Protein AF-A0A952NVD4-F1 (afdb_monomer)

Mean predicted aligned error: 14.61 Å

Nearest PDB structures (foldseek):
  1c7d-assembly1_A  TM=4.006E-01  e=8.463E+00  Homo sapiens

Solvent-accessible surface area (backbone atoms only — not comparable to full-atom values): 22851 Å² total; per-residue (Å²): 139,82,82,85,79,56,71,68,62,57,52,56,53,53,54,58,58,58,72,70,71,67,75,75,59,70,64,66,73,48,59,21,70,75,46,48,70,69,59,51,53,50,53,51,52,35,52,57,41,46,64,72,46,53,50,33,56,93,84,49,53,52,26,60,66,72,72,42,99,50,60,46,31,67,53,51,33,49,57,44,41,60,16,44,33,34,38,35,30,68,80,58,71,68,91,56,55,55,67,47,71,49,68,82,60,89,73,65,41,47,90,66,64,64,79,79,73,76,73,75,78,76,73,78,78,73,91,70,82,83,83,81,80,83,90,82,78,94,72,78,94,73,84,67,88,83,81,80,80,96,74,83,91,76,95,64,100,58,89,70,76,76,86,60,91,70,50,38,68,44,43,50,19,22,51,46,22,51,55,16,60,79,68,50,26,41,31,27,42,60,36,54,90,68,46,78,45,72,31,80,38,18,43,59,9,31,31,34,42,22,68,50,58,71,46,57,96,38,92,89,46,54,84,85,47,50,81,35,70,57,41,35,47,52,46,47,19,50,51,47,17,40,31,40,26,23,61,25,44,89,81,47,94,74,33,39,56,28,45,74,58,34,64,26,54,88,94,46,99,57,42,77,34,65,68,16,26,65,58,93,66,26,30,46,44,46,13,27,40,48,38,48,12,42,58,67,26,53,54,92,87,49,48,77,66,45,48,52,52,49,51,51,52,28,48,55,32,49,70,30,46,51,68,70,72,93,57,74,85,78,80,59,67,66,64,56,40,57,57,49,45,75,80,43,89,80,53,80,90,66,54,80,78,77,83,86,65,86,68,84,81,80,85,75,88,78,76,72,78,79,78,79,71,83,76,82,73,133

Structure (mmCIF, N/CA/C/O backbone):
data_AF-A0A952NVD4-F1
#
_entry.id   AF-A0A952NVD4-F1
#
loop_
_atom_site.group_PDB
_atom_site.id
_atom_site.type_symbol
_atom_site.label_atom_id
_atom_site.label_alt_id
_atom_site.label_comp_id
_atom_site.label_asym_id
_atom_site.label_entity_id
_atom_site.label_seq_id
_atom_site.pdbx_PDB_ins_code
_atom_site.Cartn_x
_atom_site.Cartn_y
_atom_site.Cartn_z
_atom_site.occupancy
_atom_site.B_iso_or_equiv
_atom_site.auth_seq_id
_atom_site.auth_comp_id
_atom_site.auth_asym_id
_atom_site.auth_atom_id
_atom_site.pdbx_PDB_model_num
ATOM 1 N N . MET A 1 1 ? 33.487 56.011 4.581 1.00 43.06 1 MET A N 1
ATOM 2 C CA . MET A 1 1 ? 32.616 55.643 5.720 1.00 43.06 1 MET A CA 1
ATOM 3 C C . MET A 1 1 ? 31.248 55.229 5.187 1.00 43.06 1 MET A C 1
ATOM 5 O O . MET A 1 1 ? 30.392 56.083 5.006 1.00 43.06 1 MET A O 1
ATOM 9 N N . PHE A 1 2 ? 31.050 53.942 4.892 1.00 41.69 2 PHE A N 1
ATOM 10 C CA . PHE A 1 2 ? 29.724 53.390 4.600 1.00 41.69 2 PHE A CA 1
ATOM 11 C C . PHE A 1 2 ? 29.180 52.760 5.885 1.00 41.69 2 PHE A C 1
ATOM 13 O O . PHE A 1 2 ? 29.802 51.870 6.460 1.00 41.69 2 PHE A O 1
ATOM 20 N N . LYS A 1 3 ? 28.062 53.297 6.384 1.00 46.25 3 LYS A N 1
ATOM 21 C CA . LYS A 1 3 ? 27.374 52.815 7.586 1.00 46.25 3 LYS A CA 1
ATOM 22 C C . LYS A 1 3 ? 26.772 51.437 7.296 1.00 46.25 3 LYS A C 1
ATOM 24 O O . LYS A 1 3 ? 25.799 51.346 6.554 1.00 46.25 3 LYS A O 1
ATOM 29 N N . LEU A 1 4 ? 27.332 50.400 7.919 1.00 44.19 4 LEU A N 1
ATOM 30 C CA . LEU A 1 4 ? 26.731 49.073 8.069 1.00 44.19 4 LEU A CA 1
ATOM 31 C C . LEU A 1 4 ? 25.384 49.214 8.798 1.00 44.19 4 LEU A C 1
ATOM 33 O O . LEU A 1 4 ? 25.323 49.258 10.025 1.00 44.19 4 LEU A O 1
ATOM 37 N N . ARG A 1 5 ? 24.294 49.339 8.037 1.00 51.22 5 ARG A N 1
ATOM 38 C CA . ARG A 1 5 ? 22.934 49.189 8.558 1.00 51.22 5 ARG A CA 1
ATOM 39 C C . ARG A 1 5 ? 22.605 47.694 8.617 1.00 51.22 5 ARG A C 1
ATOM 41 O O . ARG A 1 5 ? 22.401 47.053 7.598 1.00 51.22 5 ARG A O 1
ATOM 48 N N . SER A 1 6 ? 22.624 47.188 9.850 1.00 58.00 6 SER A N 1
ATOM 49 C CA . SER A 1 6 ? 21.962 45.988 10.383 1.00 58.00 6 SER A CA 1
ATOM 50 C C . SER A 1 6 ? 22.047 44.675 9.585 1.00 58.00 6 SER A C 1
ATOM 52 O O . SER A 1 6 ? 21.130 44.330 8.841 1.00 58.00 6 SER A O 1
ATOM 54 N N . CYS A 1 7 ? 23.038 43.837 9.922 1.00 53.97 7 CYS A N 1
ATOM 55 C CA . CYS A 1 7 ? 23.017 42.388 9.648 1.00 53.97 7 CYS A CA 1
ATOM 56 C C . CYS A 1 7 ? 21.728 41.692 10.132 1.00 53.97 7 CYS A C 1
ATOM 58 O O . CYS A 1 7 ? 21.336 40.674 9.573 1.00 53.97 7 CYS A O 1
ATOM 60 N N . ALA A 1 8 ? 21.036 42.248 11.132 1.00 55.41 8 ALA A N 1
ATOM 61 C CA . ALA A 1 8 ? 19.808 41.672 11.680 1.00 55.41 8 ALA A CA 1
ATOM 62 C C . ALA A 1 8 ? 18.647 41.594 10.665 1.00 55.41 8 ALA A C 1
ATOM 64 O O . ALA A 1 8 ? 17.854 40.660 10.723 1.00 55.41 8 ALA A O 1
ATOM 65 N N . GLN A 1 9 ? 18.557 42.527 9.707 1.00 52.97 9 GLN A N 1
ATOM 66 C CA . GLN A 1 9 ? 17.482 42.517 8.702 1.00 52.97 9 GLN A CA 1
ATOM 67 C C . GLN A 1 9 ? 17.751 41.527 7.557 1.00 52.97 9 GLN A C 1
ATOM 69 O O . GLN A 1 9 ? 16.812 40.971 6.997 1.00 52.97 9 GLN A O 1
ATOM 74 N N . VAL A 1 10 ? 19.025 41.250 7.256 1.00 56.56 10 VAL A N 1
ATOM 75 C CA . VAL A 1 10 ? 19.420 40.251 6.248 1.00 56.56 10 VAL A CA 1
ATOM 76 C C . VAL A 1 10 ? 19.197 38.828 6.772 1.00 56.56 10 VAL A C 1
ATOM 78 O O . VAL A 1 10 ? 18.726 37.975 6.027 1.00 56.56 10 VAL A O 1
ATOM 81 N N . ILE A 1 11 ? 19.445 38.583 8.065 1.00 58.53 11 ILE A N 1
ATOM 82 C CA . ILE A 1 11 ? 19.187 37.278 8.698 1.00 58.53 11 ILE A CA 1
ATOM 83 C C . ILE A 1 11 ? 17.680 36.979 8.743 1.00 58.53 11 ILE A C 1
ATOM 85 O O . ILE A 1 11 ? 17.276 35.888 8.359 1.00 58.53 11 ILE A O 1
ATOM 89 N N . ALA A 1 12 ? 16.836 37.952 9.109 1.00 55.97 12 ALA A N 1
ATOM 90 C CA . ALA A 1 12 ? 15.383 37.756 9.140 1.00 55.97 12 ALA A CA 1
ATOM 91 C C . ALA A 1 12 ? 14.776 37.479 7.746 1.00 55.97 12 ALA A C 1
ATOM 93 O O . ALA A 1 12 ? 13.872 36.655 7.622 1.00 55.97 12 ALA A O 1
ATOM 94 N N . ALA A 1 13 ? 15.298 38.115 6.689 1.00 53.19 13 ALA A N 1
ATOM 95 C CA . ALA A 1 13 ? 14.873 37.849 5.313 1.00 53.19 13 ALA A CA 1
ATOM 96 C C . ALA A 1 13 ? 15.332 36.464 4.807 1.00 53.19 13 ALA A C 1
ATOM 98 O O . ALA A 1 13 ? 14.573 35.786 4.120 1.00 53.19 13 ALA A O 1
ATOM 99 N N . LEU A 1 14 ? 16.529 36.003 5.192 1.00 52.50 14 LEU A N 1
ATOM 100 C CA . LEU A 1 14 ? 17.014 34.650 4.880 1.00 52.50 14 LEU A CA 1
ATOM 101 C C . LEU A 1 14 ? 16.237 33.555 5.632 1.00 52.50 14 LEU A C 1
ATOM 103 O O . LEU A 1 14 ? 15.986 32.496 5.060 1.00 52.50 14 LEU A O 1
ATOM 107 N N . SER A 1 15 ? 15.788 33.812 6.865 1.00 52.75 15 SER A N 1
ATOM 108 C CA . SER A 1 15 ? 14.936 32.879 7.619 1.00 52.75 15 SER A CA 1
ATOM 109 C C . SER A 1 15 ? 13.536 32.712 7.010 1.00 52.75 15 SER A C 1
ATOM 111 O O . SER A 1 15 ? 12.993 31.612 7.033 1.00 52.75 15 SER A O 1
ATOM 113 N N . LEU A 1 16 ? 12.966 33.765 6.413 1.00 47.28 16 LEU A N 1
ATOM 114 C CA . LEU A 1 16 ? 11.668 33.702 5.723 1.00 47.28 16 LEU A CA 1
ATOM 115 C C . LEU A 1 16 ? 11.741 33.005 4.353 1.00 47.28 16 LEU A C 1
ATOM 117 O O . LEU A 1 16 ? 10.760 32.400 3.936 1.00 47.28 16 LEU A O 1
ATOM 121 N N . ILE A 1 17 ? 12.898 33.027 3.681 1.00 50.34 17 ILE A N 1
ATOM 122 C CA . ILE A 1 17 ? 13.116 32.277 2.430 1.00 50.34 17 ILE A CA 1
ATOM 123 C C . ILE A 1 17 ? 13.331 30.779 2.716 1.00 50.34 17 ILE A C 1
ATOM 125 O O . ILE A 1 17 ? 12.870 29.941 1.947 1.00 50.34 17 ILE A O 1
ATOM 129 N N . PHE A 1 18 ? 13.947 30.420 3.849 1.00 47.75 18 PHE A N 1
ATOM 130 C CA . PHE A 1 18 ? 14.100 29.015 4.255 1.00 47.75 18 PHE A CA 1
ATOM 131 C C . PHE A 1 18 ? 12.820 28.382 4.823 1.00 47.75 18 PHE A C 1
ATOM 133 O O . PHE A 1 18 ? 12.642 27.174 4.701 1.00 47.75 18 PHE A O 1
ATOM 140 N N . ALA A 1 19 ? 11.898 29.173 5.382 1.00 45.41 19 ALA A N 1
ATOM 141 C CA . ALA A 1 19 ? 10.601 28.668 5.844 1.00 45.41 19 ALA A CA 1
ATOM 142 C C . ALA A 1 19 ? 9.654 28.262 4.693 1.00 45.41 19 ALA A C 1
ATOM 144 O O . ALA A 1 19 ? 8.685 27.548 4.925 1.00 45.41 19 ALA A O 1
ATOM 145 N N . GLY A 1 20 ? 9.934 28.690 3.455 1.00 43.59 20 GLY A N 1
ATOM 146 C CA . GLY A 1 20 ? 9.161 28.330 2.261 1.00 43.59 20 GLY A CA 1
ATOM 147 C C . GLY A 1 20 ? 9.648 27.080 1.517 1.00 43.59 20 GLY A C 1
ATOM 148 O O . GLY A 1 20 ? 9.101 26.777 0.462 1.00 43.59 20 GLY A O 1
ATOM 149 N N . LEU A 1 21 ? 10.674 26.375 2.015 1.00 45.66 21 LEU A N 1
ATOM 150 C CA . LEU A 1 21 ? 11.357 25.297 1.277 1.00 45.66 21 LEU A CA 1
ATOM 151 C C . LEU A 1 21 ? 11.221 23.894 1.883 1.00 45.66 21 LEU A C 1
ATOM 153 O O . LEU A 1 21 ? 11.952 22.986 1.500 1.00 45.66 21 LEU A O 1
ATOM 157 N N . LEU A 1 22 ? 10.269 23.704 2.791 1.00 49.94 22 LEU A N 1
ATOM 158 C CA . LEU A 1 22 ? 9.837 22.383 3.241 1.00 49.94 22 LEU A CA 1
ATOM 159 C C . LEU A 1 22 ? 8.320 22.299 3.081 1.00 49.94 22 LEU A C 1
ATOM 161 O O . LEU A 1 22 ? 7.587 22.165 4.055 1.00 49.94 22 LEU A O 1
ATOM 165 N N . ALA A 1 23 ? 7.834 22.431 1.844 1.00 51.72 23 ALA A N 1
ATOM 166 C CA . ALA A 1 23 ? 6.560 21.805 1.525 1.00 51.72 23 ALA A CA 1
ATOM 167 C C . ALA A 1 23 ? 6.796 20.302 1.713 1.00 51.72 23 ALA A C 1
ATOM 169 O O . ALA A 1 23 ? 7.471 19.676 0.895 1.00 51.72 23 ALA A O 1
ATOM 170 N N . GLU A 1 24 ? 6.366 19.765 2.856 1.00 56.66 24 GLU A N 1
ATOM 171 C CA . GLU A 1 24 ? 6.354 18.326 3.095 1.00 56.66 24 GLU A CA 1
ATOM 172 C C . GLU A 1 24 ? 5.648 17.679 1.902 1.00 56.66 24 GLU A C 1
ATOM 174 O O . GLU A 1 24 ? 4.568 18.110 1.491 1.00 56.66 24 GLU A O 1
ATOM 179 N N . ALA A 1 25 ? 6.334 16.733 1.261 1.00 59.34 25 ALA A N 1
ATOM 180 C CA . ALA A 1 25 ? 5.856 16.105 0.043 1.00 59.34 25 ALA A CA 1
ATOM 181 C C . ALA A 1 25 ? 4.645 15.230 0.379 1.00 59.34 25 ALA A C 1
ATOM 183 O O . ALA A 1 25 ? 4.797 14.054 0.711 1.00 59.34 25 ALA A O 1
ATOM 184 N N . ALA A 1 26 ? 3.452 15.817 0.300 1.00 77.44 26 ALA A N 1
ATOM 185 C CA . ALA A 1 26 ? 2.210 15.070 0.319 1.00 77.44 26 ALA A CA 1
ATOM 186 C C . ALA A 1 26 ? 2.221 14.073 -0.847 1.00 77.44 26 ALA A C 1
ATOM 188 O O . ALA A 1 26 ? 2.665 14.387 -1.956 1.00 77.44 26 ALA A O 1
ATOM 189 N N . VAL A 1 27 ? 1.751 12.855 -0.592 1.00 83.44 27 VAL A N 1
ATOM 190 C CA . VAL A 1 27 ? 1.605 11.838 -1.636 1.00 83.44 27 VAL A CA 1
ATOM 191 C C . VAL A 1 27 ? 0.597 12.352 -2.668 1.00 83.44 27 VAL A C 1
ATOM 193 O O . VAL A 1 27 ? -0.569 12.567 -2.343 1.00 83.44 27 VAL A O 1
ATOM 196 N N . GLU A 1 28 ? 1.028 12.531 -3.916 1.00 90.06 28 GLU A N 1
ATOM 197 C CA . GLU A 1 28 ? 0.154 12.917 -5.026 1.00 90.06 28 GLU A CA 1
ATOM 198 C C . GLU A 1 28 ? 0.201 11.848 -6.119 1.00 90.06 28 GLU A C 1
ATOM 200 O O . GLU A 1 28 ? 1.234 11.614 -6.754 1.00 90.06 28 GLU A O 1
ATOM 205 N N . PHE A 1 29 ? -0.937 11.187 -6.343 1.00 95.06 29 PHE A N 1
ATOM 206 C CA . PHE A 1 29 ? -1.061 10.177 -7.386 1.00 95.06 29 PHE A CA 1
ATOM 207 C C . PHE A 1 29 ? -1.372 10.792 -8.748 1.00 95.06 29 PHE A C 1
ATOM 209 O O . PHE A 1 29 ? -2.272 11.617 -8.904 1.00 95.06 29 PHE A O 1
ATOM 216 N N . GLN A 1 30 ? -0.683 10.289 -9.767 1.00 95.88 30 GLN A N 1
ATOM 217 C CA . GLN A 1 30 ? -1.051 10.459 -11.163 1.00 95.88 30 GLN A CA 1
ATOM 218 C C . GLN A 1 30 ? -1.891 9.264 -11.604 1.00 95.88 30 GLN A C 1
ATOM 220 O O . GLN A 1 30 ? -1.455 8.116 -11.547 1.00 95.88 30 GLN A O 1
ATOM 225 N N . TYR A 1 31 ? -3.104 9.532 -12.064 1.00 96.69 31 TYR A N 1
ATOM 226 C CA . TYR A 1 31 ? -4.065 8.489 -12.399 1.00 96.69 31 TYR A CA 1
ATOM 227 C C . TYR A 1 31 ? -4.191 8.312 -13.910 1.00 96.69 31 TYR A C 1
ATOM 229 O O . TYR A 1 31 ? -4.315 9.296 -14.644 1.00 96.69 31 TYR A O 1
ATOM 237 N N . SER A 1 32 ? -4.272 7.064 -14.370 1.00 95.44 32 SER A N 1
ATOM 238 C CA . SER A 1 32 ? -4.742 6.784 -15.733 1.00 95.44 32 SER A CA 1
ATOM 239 C C . SER A 1 32 ? -6.203 7.200 -15.922 1.00 95.44 32 SER A C 1
ATOM 241 O O . SER A 1 32 ? -6.953 7.344 -14.956 1.00 95.44 32 SER A O 1
ATOM 243 N N . THR A 1 33 ? -6.650 7.363 -17.166 1.00 94.56 33 THR A N 1
ATOM 244 C CA . THR A 1 33 ? -8.039 7.747 -17.483 1.00 94.56 33 THR A CA 1
ATOM 245 C C . THR A 1 33 ? -9.097 6.747 -17.025 1.00 94.56 33 THR A C 1
ATOM 247 O O . THR A 1 33 ? -10.245 7.148 -16.864 1.00 94.56 33 THR A O 1
ATOM 250 N N . GLY A 1 34 ? -8.754 5.470 -16.834 1.00 94.44 34 GLY A N 1
ATOM 251 C CA . GLY A 1 34 ? -9.731 4.455 -16.432 1.00 94.44 34 GLY A CA 1
ATOM 252 C C . GLY A 1 34 ? -9.972 4.372 -14.921 1.00 94.44 34 GLY A C 1
ATOM 253 O O . GLY A 1 34 ? -10.978 3.801 -14.502 1.00 94.44 34 GLY A O 1
ATOM 254 N N . VAL A 1 35 ? -9.140 5.021 -14.093 1.00 96.25 35 VAL A N 1
ATOM 255 C CA . VAL A 1 35 ? -9.451 5.194 -12.664 1.00 96.25 35 VAL A CA 1
ATOM 256 C C . VAL A 1 35 ? -10.579 6.209 -12.518 1.00 96.25 35 VAL A C 1
ATOM 258 O O . VAL A 1 35 ? -10.415 7.384 -12.865 1.00 96.25 35 VAL A O 1
ATOM 261 N N . THR A 1 36 ? -11.720 5.765 -11.997 1.00 96.44 36 THR A N 1
ATOM 262 C CA . THR A 1 36 ? -12.929 6.590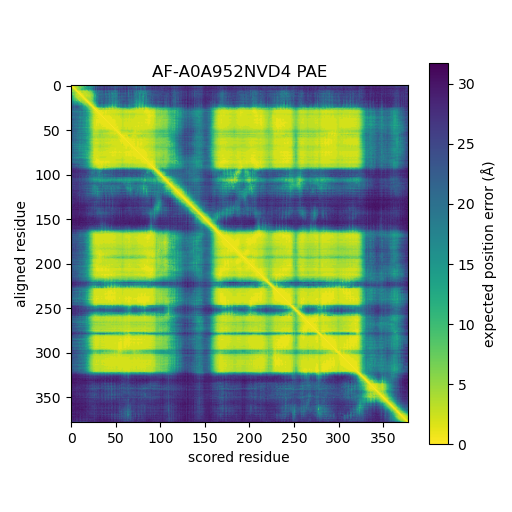 -11.857 1.00 96.44 36 THR A CA 1
ATOM 263 C C . THR A 1 36 ? -12.736 7.726 -10.852 1.00 96.44 36 THR A C 1
ATOM 265 O O . THR A 1 36 ? -11.941 7.609 -9.922 1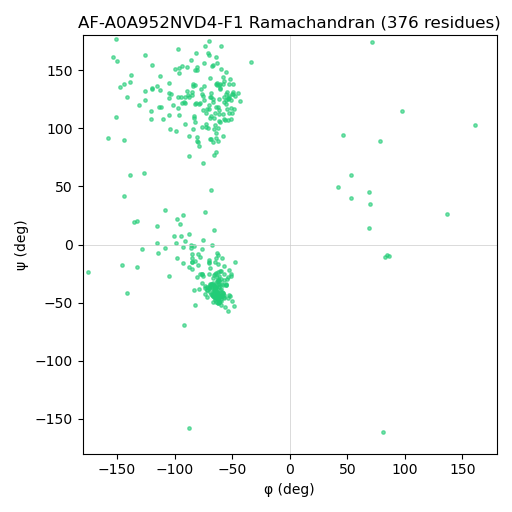.00 96.44 36 THR A O 1
ATOM 268 N N . GLU A 1 37 ? -13.492 8.817 -10.999 1.00 96.19 37 GLU A N 1
ATOM 269 C CA . GLU A 1 37 ? -13.466 9.953 -10.062 1.00 96.19 37 GLU A CA 1
ATOM 270 C C . GLU A 1 37 ? -13.702 9.504 -8.615 1.00 96.19 37 GLU A C 1
ATOM 272 O O . GLU A 1 37 ? -12.894 9.804 -7.744 1.00 96.19 37 GLU A O 1
ATOM 277 N N . LYS A 1 38 ? -14.702 8.644 -8.385 1.00 94.69 38 LYS A N 1
ATOM 278 C CA . LYS A 1 38 ? -14.987 8.075 -7.062 1.00 94.69 38 LYS A CA 1
ATOM 279 C C . LYS A 1 38 ? -13.797 7.316 -6.460 1.00 94.69 38 LYS A C 1
ATOM 281 O O . LYS A 1 38 ? -13.532 7.433 -5.269 1.00 94.69 38 LYS A O 1
ATOM 286 N N . GLN A 1 39 ? -13.070 6.523 -7.252 1.00 95.88 39 GLN A N 1
ATOM 287 C CA . GLN A 1 39 ? -11.875 5.822 -6.759 1.00 95.88 39 GLN A CA 1
ATOM 288 C C . GLN A 1 39 ? -10.761 6.805 -6.384 1.00 95.88 39 GLN A C 1
ATOM 290 O O . GLN A 1 39 ? -10.105 6.613 -5.362 1.00 95.88 39 GLN A O 1
ATOM 295 N N . ARG A 1 40 ? -10.572 7.868 -7.180 1.00 96.62 40 ARG A N 1
ATOM 296 C CA . ARG A 1 40 ? -9.603 8.936 -6.883 1.00 96.62 40 ARG A CA 1
ATOM 297 C C . ARG A 1 40 ? -9.966 9.652 -5.589 1.00 96.62 40 ARG A C 1
ATOM 299 O O . ARG A 1 40 ? -9.106 9.805 -4.734 1.00 96.62 40 ARG A O 1
ATOM 306 N N . GLU A 1 41 ? -11.232 10.030 -5.421 1.00 95.31 41 GLU A N 1
ATOM 307 C CA . GLU A 1 41 ? -11.736 10.680 -4.208 1.00 95.31 41 GLU A CA 1
ATOM 308 C C . GLU A 1 41 ? -11.515 9.819 -2.963 1.00 95.31 41 GLU A C 1
ATOM 310 O O . GLU A 1 41 ? -11.055 10.330 -1.943 1.00 95.31 41 GLU A O 1
ATOM 315 N N . LEU A 1 42 ? -11.790 8.511 -3.046 1.00 94.94 42 LEU A N 1
ATOM 316 C CA . LEU A 1 42 ? -11.550 7.579 -1.943 1.00 94.94 42 LEU A CA 1
ATOM 317 C C . LEU A 1 42 ? -10.065 7.512 -1.575 1.00 94.94 42 LEU A C 1
ATOM 319 O O . LEU A 1 42 ? -9.733 7.688 -0.406 1.00 94.94 42 LEU A O 1
ATOM 323 N N . LEU A 1 43 ? -9.176 7.334 -2.556 1.00 96.12 43 LEU A N 1
ATOM 324 C CA . LEU A 1 43 ? -7.730 7.292 -2.312 1.00 96.12 43 LEU A CA 1
ATOM 325 C C . LEU A 1 43 ? -7.206 8.624 -1.756 1.00 96.12 43 LEU A C 1
ATOM 327 O O . LEU A 1 43 ? -6.427 8.631 -0.808 1.00 96.12 43 LEU A O 1
ATOM 331 N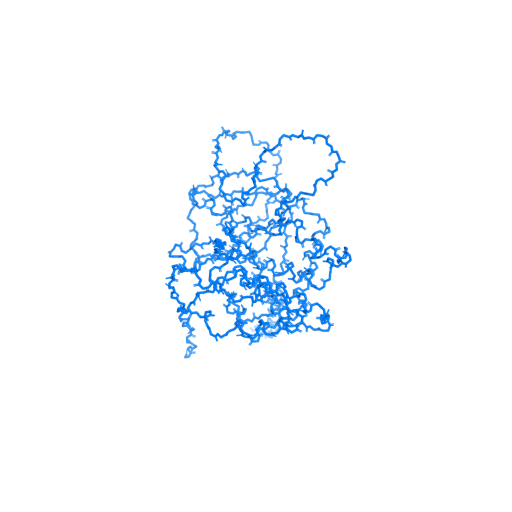 N . THR A 1 44 ? -7.671 9.759 -2.281 1.00 95.19 44 THR A N 1
ATOM 332 C CA . THR A 1 44 ? -7.335 11.087 -1.748 1.00 95.19 44 THR A CA 1
ATOM 333 C C . THR A 1 44 ? -7.822 11.255 -0.308 1.00 95.19 44 THR A C 1
ATOM 335 O O . THR A 1 44 ? -7.088 11.775 0.531 1.00 95.19 44 THR A O 1
ATOM 338 N N . LYS A 1 45 ? -9.035 10.791 0.012 1.00 94.31 45 LYS A N 1
ATOM 339 C CA . LYS A 1 45 ? -9.585 10.814 1.375 1.00 94.31 45 LYS A CA 1
ATOM 340 C C . LYS A 1 45 ? -8.781 9.928 2.326 1.00 94.31 45 LYS A C 1
ATOM 342 O O . LYS A 1 45 ? -8.582 10.315 3.476 1.00 94.31 45 LYS A O 1
ATOM 347 N N . ASP A 1 46 ? -8.301 8.777 1.861 1.00 95.06 46 ASP A N 1
ATOM 348 C CA . ASP A 1 46 ? -7.443 7.895 2.654 1.00 95.06 46 ASP A CA 1
ATOM 349 C C . ASP A 1 46 ? -6.084 8.540 2.942 1.00 95.06 46 ASP A C 1
ATOM 351 O O . ASP A 1 46 ? -5.633 8.523 4.084 1.00 95.06 46 ASP A O 1
ATOM 355 N N . LEU A 1 47 ? -5.455 9.168 1.943 1.00 94.56 47 LEU A N 1
ATOM 356 C CA . LEU A 1 47 ? -4.203 9.906 2.134 1.00 94.56 47 LEU A CA 1
ATOM 357 C C . LEU A 1 47 ? -4.382 11.091 3.090 1.00 94.56 47 LEU A C 1
ATOM 359 O O . LEU A 1 47 ? -3.579 11.270 3.994 1.00 94.56 47 LEU A O 1
ATOM 363 N N . ALA A 1 48 ? -5.477 11.845 2.979 1.00 92.75 48 ALA A N 1
ATOM 364 C CA . ALA A 1 48 ? -5.786 12.901 3.946 1.00 92.75 48 ALA A CA 1
ATOM 365 C C . ALA A 1 48 ? -6.009 12.349 5.367 1.00 92.75 48 ALA A C 1
ATOM 367 O O . ALA A 1 48 ? -5.734 13.026 6.360 1.00 92.75 48 ALA A O 1
ATOM 368 N N . ARG A 1 49 ? -6.509 11.110 5.486 1.00 92.06 49 ARG A N 1
ATOM 369 C CA . ARG A 1 49 ? -6.636 10.424 6.774 1.00 92.06 49 ARG A CA 1
ATOM 370 C C . ARG A 1 49 ? -5.277 10.005 7.321 1.00 92.06 49 ARG A C 1
ATOM 372 O O . ARG A 1 49 ? -5.084 10.168 8.518 1.00 92.06 49 ARG A O 1
ATOM 379 N N . LEU A 1 50 ? -4.342 9.542 6.486 1.00 92.38 50 LEU A N 1
ATOM 380 C CA . LEU A 1 50 ? -2.952 9.281 6.890 1.00 92.38 50 LEU A CA 1
ATOM 381 C C . LEU A 1 50 ? -2.348 10.511 7.586 1.00 92.38 50 LEU A C 1
ATOM 383 O O . LEU A 1 50 ? -1.788 10.361 8.668 1.00 92.38 50 LEU A O 1
ATOM 387 N N . SER A 1 51 ? -2.574 11.711 7.037 1.00 87.75 51 SER A N 1
ATOM 388 C CA . SER A 1 51 ? -2.101 12.986 7.600 1.00 87.75 51 SER A CA 1
ATOM 389 C C . SER A 1 51 ? -2.653 13.293 8.995 1.00 87.75 51 SER A C 1
ATOM 391 O O . SER A 1 51 ? -1.977 13.901 9.824 1.00 87.75 51 SER A O 1
ATOM 393 N N . GLY A 1 52 ? -3.914 12.928 9.244 1.00 87.38 52 GLY A N 1
ATOM 394 C CA . GLY A 1 52 ? -4.627 13.238 10.486 1.00 87.38 52 GLY A CA 1
ATOM 395 C C . GLY A 1 52 ? -4.646 12.107 11.514 1.00 87.38 52 GLY A C 1
ATOM 396 O O . GLY A 1 52 ? -5.058 12.332 12.653 1.00 87.38 52 GLY A O 1
ATOM 397 N N . GLN A 1 53 ? -4.244 10.897 11.126 1.00 89.06 53 GLN A N 1
ATOM 398 C CA . GLN A 1 53 ? -4.336 9.707 11.960 1.00 89.06 53 GLN A CA 1
ATOM 399 C C . GLN A 1 53 ? -3.141 9.612 12.904 1.00 89.06 53 GLN A C 1
ATOM 401 O O . GLN A 1 53 ? -1.987 9.807 12.522 1.00 89.06 53 GLN A O 1
ATOM 406 N N . ASN A 1 54 ? -3.420 9.241 14.151 1.00 91.62 54 ASN A N 1
ATOM 407 C CA . ASN A 1 54 ? -2.370 8.877 15.083 1.00 91.62 54 ASN A CA 1
ATOM 408 C C . ASN A 1 54 ? -2.016 7.399 14.884 1.00 91.62 54 ASN A C 1
ATOM 410 O O . ASN A 1 54 ? -2.905 6.545 14.893 1.00 91.62 54 ASN A O 1
ATOM 414 N N . PHE A 1 55 ? -0.731 7.109 14.712 1.00 93.44 55 PHE A N 1
ATOM 415 C CA . PHE A 1 55 ? -0.198 5.766 14.495 1.00 93.44 55 PHE A CA 1
ATOM 416 C C . PHE A 1 55 ? 0.630 5.357 15.712 1.00 93.44 55 PHE A C 1
ATOM 418 O O . PHE A 1 55 ? 1.603 6.016 16.079 1.00 93.44 55 PHE A O 1
ATOM 425 N N . GLY A 1 56 ? 0.215 4.284 16.384 1.00 93.25 56 GLY A N 1
ATOM 426 C CA . GLY A 1 56 ? 0.946 3.734 17.521 1.00 93.25 56 GLY A CA 1
ATOM 427 C C . GLY A 1 56 ? 2.090 2.835 17.059 1.00 93.25 56 GLY A C 1
ATOM 428 O O . GLY A 1 56 ? 1.928 2.033 16.151 1.00 93.25 56 GLY A O 1
ATOM 429 N N . ASP A 1 57 ? 3.263 2.931 17.672 1.00 94.69 57 ASP A N 1
ATOM 430 C CA . ASP A 1 57 ? 4.335 1.949 17.458 1.00 94.69 57 ASP A CA 1
ATOM 431 C C . ASP A 1 57 ? 5.001 1.630 18.788 1.00 94.69 57 ASP A C 1
ATOM 433 O O . ASP A 1 57 ? 6.195 1.864 19.009 1.00 94.69 57 ASP A O 1
ATOM 437 N N . SER A 1 58 ? 4.182 1.124 19.711 1.00 91.62 58 SER A N 1
ATOM 438 C CA . SER A 1 58 ? 4.608 0.792 21.071 1.00 91.62 58 SER A CA 1
ATOM 439 C C . SER A 1 58 ? 5.795 -0.179 21.083 1.00 91.62 58 SER A C 1
ATOM 441 O O . SER A 1 58 ? 6.697 -0.059 21.911 1.00 91.62 58 SER A O 1
ATOM 443 N N . SER A 1 59 ? 5.835 -1.100 20.115 1.00 91.25 59 SER A N 1
ATOM 444 C CA . SER A 1 59 ? 6.922 -2.070 19.937 1.00 91.25 59 SER A CA 1
ATOM 445 C C . SER A 1 59 ? 8.174 -1.520 19.239 1.00 91.25 59 SER A C 1
ATOM 447 O O . SER A 1 59 ? 9.238 -2.131 19.328 1.00 91.25 59 SER A O 1
ATOM 449 N N . GLY A 1 60 ? 8.075 -0.386 18.541 1.00 93.81 60 GLY A N 1
ATOM 450 C CA . GLY A 1 60 ? 9.148 0.144 17.698 1.00 93.81 60 GLY A CA 1
ATOM 451 C C . GLY A 1 60 ? 9.438 -0.668 16.438 1.00 93.81 60 GLY A C 1
ATOM 452 O O . GLY A 1 60 ? 10.504 -0.522 15.836 1.00 93.81 60 GLY A O 1
ATOM 453 N N . GLU A 1 61 ? 8.539 -1.571 16.072 1.00 91.56 61 GLU A N 1
ATOM 454 C CA . GLU A 1 61 ? 8.746 -2.505 14.982 1.00 91.56 61 GLU A CA 1
ATOM 455 C C . GLU A 1 61 ? 8.421 -1.881 13.629 1.00 91.56 61 GLU A C 1
ATOM 457 O O . GLU A 1 61 ? 9.171 -2.102 12.677 1.00 91.56 61 GLU A O 1
ATOM 462 N N . LEU A 1 62 ? 7.363 -1.068 13.548 1.00 93.88 62 LEU A N 1
ATOM 463 C CA . LEU A 1 62 ? 6.988 -0.405 12.303 1.00 93.88 62 LEU A CA 1
ATOM 464 C C . LEU A 1 62 ? 8.109 0.536 11.847 1.00 93.88 62 LEU A C 1
ATOM 466 O O . LEU A 1 62 ? 8.599 0.398 10.724 1.00 93.88 62 LEU A O 1
ATOM 470 N N . ARG A 1 63 ? 8.608 1.408 12.740 1.00 94.25 63 ARG A N 1
ATOM 471 C CA . ARG A 1 63 ? 9.733 2.296 12.398 1.00 94.25 63 ARG A CA 1
ATOM 472 C C . ARG A 1 63 ? 10.983 1.520 11.986 1.00 94.25 63 ARG A C 1
ATOM 474 O O . ARG A 1 63 ? 11.658 1.902 11.036 1.00 94.25 63 ARG A O 1
ATOM 481 N N . ARG A 1 64 ? 11.269 0.387 12.641 1.00 92.12 64 ARG A N 1
ATOM 482 C CA . ARG A 1 64 ? 12.424 -0.464 12.314 1.00 92.12 64 ARG A CA 1
ATOM 483 C C . ARG A 1 64 ? 12.293 -1.082 10.921 1.00 92.12 64 ARG A C 1
ATOM 485 O O . ARG A 1 64 ? 13.251 -1.047 10.158 1.00 92.12 64 ARG A O 1
ATOM 492 N N . VAL A 1 65 ? 11.133 -1.653 10.592 1.00 89.56 65 VAL A N 1
ATOM 493 C CA . VAL A 1 65 ? 10.894 -2.338 9.307 1.00 89.56 65 VAL A CA 1
ATOM 494 C C . VAL A 1 65 ? 10.870 -1.356 8.132 1.00 89.56 65 VAL A C 1
ATOM 496 O O . VAL A 1 65 ? 11.382 -1.675 7.053 1.00 89.56 65 VAL A O 1
ATOM 499 N N . LEU A 1 66 ? 10.315 -0.159 8.339 1.00 90.88 66 LEU A N 1
ATOM 500 C CA . LEU A 1 66 ? 10.277 0.893 7.320 1.00 90.88 66 LEU A CA 1
ATOM 501 C C . LEU A 1 66 ? 11.578 1.703 7.227 1.00 90.88 66 LEU A C 1
ATOM 503 O O . LEU A 1 66 ? 11.780 2.397 6.231 1.00 90.88 66 LEU A O 1
ATOM 507 N N . GLY A 1 67 ? 12.465 1.596 8.221 1.00 91.50 67 GLY A N 1
ATOM 508 C CA . GLY A 1 67 ? 13.690 2.394 8.298 1.00 91.50 67 GLY A CA 1
ATOM 509 C C . GLY A 1 67 ? 13.413 3.867 8.599 1.00 91.50 67 GLY A C 1
ATOM 510 O O . GLY A 1 67 ? 14.093 4.741 8.068 1.00 91.50 67 GLY A O 1
ATOM 511 N N . LEU A 1 68 ? 12.392 4.142 9.412 1.00 91.94 68 LEU A N 1
ATOM 512 C CA . LEU A 1 68 ? 11.951 5.488 9.761 1.00 91.94 68 LEU A CA 1
ATOM 513 C C . LEU A 1 68 ? 12.477 5.926 11.135 1.00 91.94 68 LEU A C 1
ATOM 515 O O . LEU A 1 68 ? 12.671 5.086 12.019 1.00 91.94 68 LEU A O 1
ATOM 519 N N . PRO A 1 69 ? 12.687 7.238 11.346 1.00 91.31 69 PRO A N 1
ATOM 520 C CA . PRO A 1 69 ? 13.036 7.771 12.662 1.00 91.31 69 PRO A CA 1
ATOM 521 C C . PRO A 1 69 ? 11.867 7.665 13.657 1.00 91.31 69 PRO A C 1
ATOM 523 O O . PRO A 1 69 ? 12.083 7.410 14.842 1.00 91.31 69 PRO A O 1
ATOM 526 N N . ASP A 1 70 ? 10.637 7.815 13.168 1.00 93.94 70 ASP A N 1
ATOM 527 C CA . ASP A 1 70 ? 9.386 7.721 13.915 1.00 93.94 70 ASP A CA 1
ATOM 528 C C . ASP A 1 70 ? 8.243 7.244 12.998 1.00 93.94 70 ASP A C 1
ATOM 530 O O . ASP A 1 70 ? 8.441 7.017 11.806 1.00 93.94 70 ASP A O 1
ATOM 534 N N . VAL A 1 71 ? 7.053 7.054 13.568 1.00 94.69 71 VAL A N 1
ATOM 535 C CA . VAL A 1 71 ? 5.832 6.665 12.836 1.00 94.69 71 VAL A CA 1
ATOM 536 C C . VAL A 1 71 ? 4.831 7.816 12.745 1.00 94.69 71 VAL A C 1
ATOM 538 O O . VAL A 1 71 ? 3.623 7.599 12.736 1.00 94.69 71 VAL A O 1
ATOM 541 N N . SER A 1 72 ? 5.318 9.060 12.733 1.00 94.25 72 SER A N 1
ATOM 542 C CA . SER A 1 72 ? 4.445 10.210 12.505 1.00 94.25 72 SER A CA 1
ATOM 543 C C . SER A 1 72 ? 3.823 10.153 11.108 1.00 94.25 72 SER A C 1
ATOM 545 O O . SER A 1 72 ? 4.375 9.542 10.188 1.00 94.25 72 SER A O 1
ATOM 547 N N . ALA A 1 73 ? 2.683 10.825 10.941 1.00 92.44 73 ALA A N 1
ATOM 548 C CA . ALA A 1 73 ? 2.016 10.939 9.650 1.00 92.44 73 ALA A CA 1
ATOM 549 C C . ALA A 1 73 ? 2.964 11.447 8.547 1.00 92.44 73 ALA A C 1
ATOM 551 O O . ALA A 1 73 ? 3.027 10.844 7.480 1.00 92.44 73 ALA A O 1
ATOM 552 N N . SER A 1 74 ? 3.787 12.463 8.830 1.00 92.81 74 SER A N 1
ATOM 553 C CA . SER A 1 74 ? 4.746 13.002 7.856 1.00 92.81 74 SER A CA 1
ATOM 554 C C . SER A 1 74 ? 5.847 12.000 7.484 1.00 92.81 74 SER A C 1
ATOM 556 O O . SER A 1 74 ? 6.197 11.882 6.308 1.00 92.81 74 SER A O 1
ATOM 558 N N . SER A 1 75 ? 6.365 11.220 8.442 1.00 94.69 75 SER A N 1
ATOM 559 C CA . SER A 1 75 ? 7.321 10.136 8.161 1.00 94.69 75 SER A CA 1
ATOM 560 C C . SER A 1 75 ? 6.708 9.045 7.278 1.00 94.69 75 SER A C 1
ATOM 562 O O . SER A 1 75 ? 7.353 8.576 6.338 1.00 94.69 75 SER A O 1
ATOM 564 N N . LEU A 1 76 ? 5.461 8.653 7.552 1.00 96.06 76 LEU A N 1
ATOM 565 C CA . LEU A 1 76 ? 4.740 7.637 6.784 1.00 96.06 76 LEU A CA 1
ATOM 566 C C . LEU A 1 76 ? 4.378 8.126 5.371 1.00 96.06 76 LEU A C 1
ATOM 568 O O . LEU A 1 76 ? 4.559 7.386 4.405 1.00 96.06 76 LEU A O 1
ATOM 572 N N . GLU A 1 77 ? 3.943 9.376 5.225 1.00 94.94 77 GLU A N 1
ATOM 573 C CA . GLU A 1 77 ? 3.681 10.007 3.925 1.00 94.94 77 GLU A CA 1
ATOM 574 C C . GLU A 1 77 ? 4.944 10.139 3.083 1.00 94.94 77 GLU A C 1
ATOM 576 O O . GLU A 1 77 ? 4.942 9.774 1.911 1.00 94.94 77 GLU A O 1
ATOM 581 N N . SER A 1 78 ? 6.043 10.600 3.683 1.00 93.31 78 SER A N 1
ATOM 582 C CA . SER A 1 78 ? 7.347 10.688 3.021 1.00 93.31 78 SER A CA 1
ATOM 583 C C . SER A 1 78 ? 7.839 9.310 2.562 1.00 93.31 78 SER A C 1
ATOM 585 O O . SER A 1 78 ? 8.361 9.135 1.454 1.00 93.31 78 SER A O 1
ATOM 587 N N . TRP A 1 79 ? 7.615 8.280 3.384 1.00 94.81 79 TRP A N 1
ATOM 588 C CA . TRP A 1 79 ? 7.918 6.907 3.002 1.00 94.81 79 TRP A CA 1
ATOM 589 C C . TRP A 1 79 ? 7.087 6.455 1.796 1.00 94.81 79 TRP A C 1
ATOM 591 O O . TRP A 1 79 ? 7.638 5.880 0.853 1.00 94.81 79 TRP A O 1
ATOM 601 N N . LEU A 1 80 ? 5.785 6.739 1.797 1.00 95.94 80 LEU A N 1
ATOM 602 C CA . LEU A 1 80 ? 4.871 6.323 0.738 1.00 95.94 80 LEU A CA 1
ATOM 603 C C . LEU A 1 80 ? 5.087 7.112 -0.567 1.00 95.94 80 LEU A C 1
ATOM 605 O O . LEU A 1 80 ? 5.092 6.514 -1.643 1.00 95.94 80 LEU A O 1
ATOM 609 N N . SER A 1 81 ? 5.348 8.421 -0.497 1.00 93.56 81 SER A N 1
ATOM 610 C CA . SER A 1 81 ? 5.496 9.308 -1.668 1.00 93.56 81 SER A CA 1
ATOM 611 C C . SER A 1 81 ? 6.707 8.963 -2.534 1.00 93.56 81 SER A C 1
ATOM 613 O O . SER A 1 81 ? 6.714 9.198 -3.740 1.00 93.56 81 SER A O 1
ATOM 615 N N . THR A 1 82 ? 7.721 8.332 -1.943 1.00 92.25 82 THR A N 1
ATOM 616 C CA . THR A 1 82 ? 8.903 7.837 -2.665 1.00 92.25 82 THR A CA 1
ATOM 617 C C . THR A 1 82 ? 8.698 6.464 -3.320 1.00 92.25 82 THR A C 1
ATOM 619 O O . THR A 1 82 ? 9.621 5.950 -3.956 1.00 92.25 82 THR A O 1
ATOM 622 N N . ARG A 1 83 ? 7.514 5.852 -3.158 1.00 94.50 83 ARG A N 1
ATOM 623 C CA . ARG A 1 83 ? 7.214 4.465 -3.565 1.00 94.50 83 ARG A CA 1
ATOM 624 C C . ARG A 1 83 ? 5.910 4.294 -4.330 1.00 94.50 83 ARG A C 1
ATOM 626 O O . ARG A 1 83 ? 5.745 3.278 -4.997 1.00 94.50 83 ARG A O 1
ATOM 633 N N . ALA A 1 84 ? 4.993 5.245 -4.227 1.00 95.31 84 ALA A N 1
ATOM 634 C CA . ALA A 1 84 ? 3.676 5.187 -4.834 1.00 95.31 84 ALA A CA 1
ATOM 635 C C . ALA A 1 84 ? 3.422 6.495 -5.587 1.00 95.31 84 ALA A C 1
ATOM 637 O O . ALA A 1 84 ? 3.462 7.572 -4.994 1.00 95.31 84 ALA A O 1
ATOM 638 N N . ARG A 1 85 ? 3.193 6.408 -6.901 1.00 95.69 85 ARG A N 1
ATOM 639 C CA . ARG A 1 85 ? 3.089 7.596 -7.760 1.00 95.69 85 ARG A CA 1
ATOM 640 C C . ARG A 1 85 ? 2.030 7.488 -8.839 1.00 95.69 85 ARG A C 1
ATOM 642 O O . ARG A 1 85 ? 1.345 8.469 -9.102 1.00 95.69 85 ARG A O 1
ATOM 649 N N . TYR A 1 86 ? 1.911 6.337 -9.485 1.00 97.00 86 TYR A N 1
ATOM 650 C CA . TYR A 1 86 ? 0.992 6.137 -10.597 1.00 97.00 86 TYR A CA 1
ATOM 651 C C . TYR A 1 86 ? -0.071 5.118 -10.214 1.00 97.00 86 TYR A C 1
ATOM 653 O O . TYR A 1 86 ? 0.255 4.078 -9.649 1.00 97.00 86 TYR A O 1
ATOM 661 N N . VAL A 1 87 ? -1.327 5.394 -10.556 1.00 97.38 87 VAL A N 1
ATOM 662 C CA . VAL A 1 87 ? -2.449 4.492 -10.285 1.00 97.38 87 VAL A CA 1
ATOM 663 C C . VAL A 1 87 ? -3.207 4.208 -11.580 1.00 97.38 87 VAL A C 1
ATOM 665 O O . VAL A 1 87 ? -3.663 5.123 -12.275 1.00 97.38 87 VAL A O 1
ATOM 668 N N . ILE A 1 88 ? -3.348 2.929 -11.910 1.00 96.38 88 ILE A N 1
ATOM 669 C CA . ILE A 1 88 ? -4.069 2.436 -13.087 1.00 96.38 88 ILE A CA 1
ATOM 670 C C . ILE A 1 88 ? -5.224 1.534 -12.672 1.00 96.38 88 ILE A C 1
ATOM 672 O O . ILE A 1 88 ? -5.185 0.941 -11.598 1.00 96.38 88 ILE A O 1
ATOM 676 N N . ASP A 1 89 ? -6.257 1.429 -13.500 1.00 95.25 89 ASP A N 1
ATOM 677 C CA . ASP A 1 89 ? -7.380 0.543 -13.206 1.00 95.25 89 ASP A CA 1
ATOM 678 C C . ASP A 1 89 ? -7.095 -0.921 -13.588 1.00 95.25 89 ASP A C 1
ATOM 680 O O . ASP A 1 89 ? -6.167 -1.249 -14.332 1.00 95.25 89 ASP A O 1
ATOM 684 N N . GLU A 1 90 ? -7.924 -1.819 -13.067 1.00 93.06 90 GLU A N 1
ATOM 685 C CA . GLU A 1 90 ? -7.872 -3.266 -13.302 1.00 93.06 90 GLU A CA 1
ATOM 686 C C . GLU A 1 90 ? -7.911 -3.656 -14.786 1.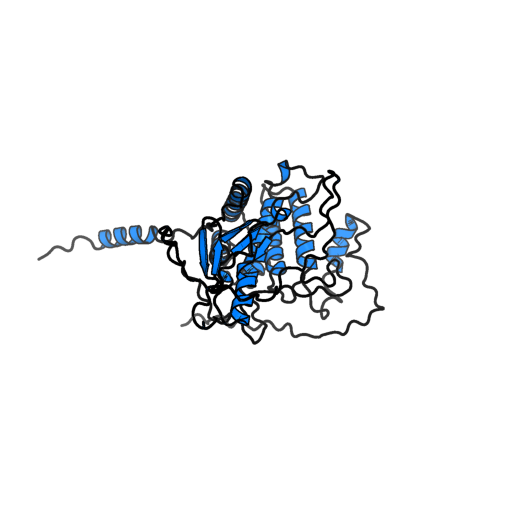00 93.06 90 GLU A C 1
ATOM 688 O O . GLU A 1 90 ? -7.275 -4.622 -15.198 1.00 93.06 90 GLU A O 1
ATOM 693 N N . LYS A 1 91 ? -8.644 -2.893 -15.602 1.00 92.31 91 LYS A N 1
ATOM 694 C CA . LYS A 1 91 ? -8.887 -3.180 -17.020 1.00 92.31 91 LYS A CA 1
ATOM 695 C C . LYS A 1 91 ? -7.894 -2.470 -17.933 1.00 92.31 91 LYS A C 1
ATOM 697 O O . LYS A 1 91 ? -8.062 -2.507 -19.155 1.00 92.31 91 LYS A O 1
ATOM 702 N N . HIS A 1 92 ? -6.875 -1.819 -17.369 1.00 90.56 92 HIS A N 1
ATOM 703 C CA . HIS A 1 92 ? -5.874 -1.116 -18.155 1.00 90.56 92 HIS A CA 1
ATOM 704 C C . HIS A 1 92 ? -5.207 -2.086 -19.145 1.00 90.56 92 HIS A C 1
ATOM 706 O O . HIS A 1 92 ? -4.720 -3.145 -18.742 1.00 90.56 92 HIS A O 1
ATOM 712 N N . PRO A 1 93 ? -5.165 -1.764 -20.449 1.00 84.50 93 PRO A N 1
ATOM 713 C CA . PRO A 1 93 ? -4.653 -2.683 -21.456 1.00 84.50 93 PRO A CA 1
ATOM 714 C C . PRO A 1 93 ? -3.139 -2.862 -21.311 1.00 84.50 93 PRO A C 1
ATOM 716 O O . PRO A 1 93 ? -2.355 -1.975 -21.646 1.00 84.50 93 PRO A O 1
ATOM 719 N N . PHE A 1 94 ? -2.711 -4.037 -20.850 1.00 75.75 94 PHE A N 1
ATOM 720 C CA . PHE A 1 94 ? -1.288 -4.375 -20.753 1.00 75.75 94 PHE A CA 1
ATOM 721 C C . PHE A 1 94 ? -0.664 -4.719 -22.106 1.00 75.75 94 PHE A C 1
ATOM 723 O O . PHE A 1 94 ? 0.514 -4.484 -22.321 1.00 75.75 94 PHE A O 1
ATOM 730 N N . ASN A 1 95 ? -1.443 -5.189 -23.081 1.00 63.91 95 ASN A N 1
ATOM 731 C CA . ASN A 1 95 ? -0.945 -5.478 -24.433 1.00 63.91 95 ASN A CA 1
ATOM 732 C C . ASN A 1 95 ? -0.413 -4.241 -25.194 1.00 63.91 95 ASN A C 1
ATOM 734 O O . ASN A 1 95 ? 0.175 -4.393 -26.262 1.00 63.91 95 ASN A O 1
ATOM 738 N N . ALA A 1 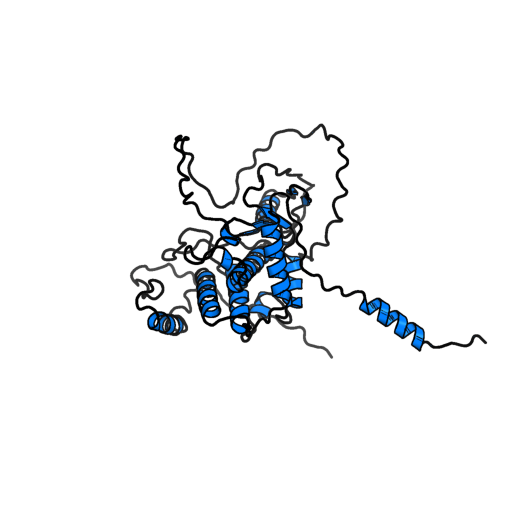96 ? -0.586 -3.034 -24.648 1.00 50.31 96 ALA A N 1
ATOM 739 C CA . ALA A 1 96 ? -0.048 -1.783 -25.170 1.00 50.31 96 ALA A CA 1
ATOM 740 C C . ALA A 1 96 ? 1.322 -1.406 -24.569 1.00 50.31 96 ALA A C 1
ATOM 742 O O . ALA A 1 96 ? 1.673 -0.222 -24.538 1.00 50.31 96 ALA A O 1
ATOM 743 N N . PHE A 1 97 ? 2.110 -2.376 -24.084 1.00 55.25 97 PHE A N 1
ATOM 744 C CA . PHE A 1 97 ? 3.522 -2.131 -23.796 1.00 55.25 97 PHE A CA 1
ATOM 745 C C . PHE A 1 97 ? 4.226 -1.725 -25.087 1.00 55.25 97 PHE A C 1
ATOM 747 O O . PHE A 1 97 ? 4.544 -2.556 -25.939 1.00 55.25 97 PHE A O 1
ATOM 754 N N . THR A 1 98 ? 4.545 -0.446 -25.217 1.00 55.09 98 THR A N 1
ATOM 755 C CA . THR A 1 98 ? 5.625 -0.067 -26.113 1.00 55.09 98 THR A CA 1
ATOM 756 C C . THR A 1 98 ? 6.913 -0.344 -25.353 1.00 55.09 98 THR A C 1
ATOM 758 O O . THR A 1 98 ? 7.413 0.510 -24.620 1.00 55.09 98 THR A O 1
ATOM 761 N N . ILE A 1 99 ? 7.424 -1.574 -25.476 1.00 55.91 99 ILE A N 1
ATOM 762 C CA . ILE A 1 99 ? 8.782 -1.904 -25.041 1.00 55.91 99 ILE A CA 1
ATOM 763 C C . ILE A 1 99 ? 9.719 -1.077 -25.918 1.00 55.91 99 ILE A C 1
ATOM 765 O O . ILE A 1 99 ? 10.110 -1.481 -27.011 1.00 55.91 99 ILE A O 1
ATOM 769 N N . PHE A 1 100 ? 10.066 0.118 -25.456 1.00 60.62 100 PHE A N 1
ATOM 770 C CA . PHE A 1 100 ? 11.246 0.789 -25.955 1.00 60.62 100 PHE A CA 1
ATOM 771 C C . PHE A 1 100 ? 12.416 0.088 -25.298 1.00 60.62 100 PHE A C 1
ATOM 773 O O . PHE A 1 100 ? 12.711 0.363 -24.144 1.00 60.62 100 PHE A O 1
ATOM 780 N N . ALA A 1 101 ? 13.088 -0.806 -26.020 1.00 55.81 101 ALA A N 1
ATOM 781 C CA . ALA A 1 101 ? 14.442 -1.181 -25.651 1.00 55.81 101 ALA A CA 1
ATOM 782 C C . ALA A 1 101 ? 15.323 0.072 -25.791 1.00 55.81 101 ALA A C 1
ATOM 784 O O . ALA A 1 101 ? 15.980 0.297 -26.805 1.00 55.81 101 ALA A O 1
ATOM 785 N N . LEU A 1 102 ? 15.266 0.946 -24.789 1.00 56.44 102 LEU A N 1
ATOM 786 C CA . LEU A 1 102 ? 16.291 1.945 -24.560 1.00 56.44 102 LEU A CA 1
ATOM 787 C C . LEU A 1 102 ? 17.557 1.138 -24.246 1.00 56.44 102 LEU A C 1
ATOM 789 O O . LEU A 1 102 ? 17.452 0.103 -23.590 1.00 56.44 102 LEU A O 1
ATOM 793 N N . ALA A 1 103 ? 18.689 1.553 -24.822 1.00 58.66 103 ALA A N 1
ATOM 794 C CA . ALA A 1 103 ? 20.001 0.891 -24.810 1.00 58.66 103 ALA A CA 1
ATOM 795 C C . ALA A 1 103 ? 20.327 0.108 -23.514 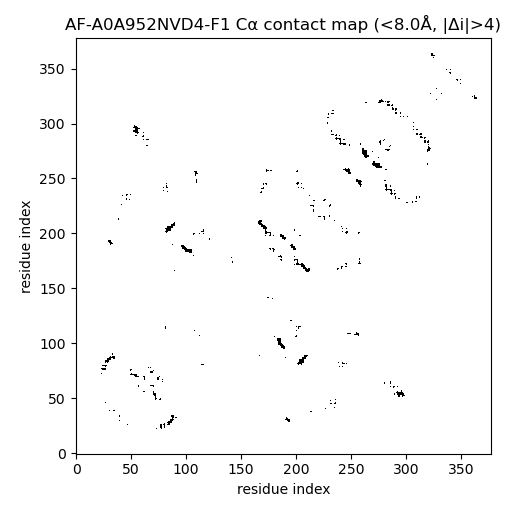1.00 58.66 103 ALA A C 1
ATOM 797 O O . ALA A 1 103 ? 19.793 0.462 -22.472 1.00 58.66 103 ALA A O 1
ATOM 798 N N . PRO A 1 104 ? 21.237 -0.891 -23.531 1.00 62.16 104 PRO A N 1
ATOM 799 C CA . PRO A 1 104 ? 21.580 -1.683 -22.344 1.00 62.16 104 PRO A CA 1
ATOM 800 C C . PRO A 1 104 ? 21.738 -0.809 -21.093 1.00 62.16 104 PRO A C 1
ATOM 802 O O . PRO A 1 104 ? 22.520 0.143 -21.106 1.00 62.16 104 PRO A O 1
ATOM 805 N N . VAL A 1 105 ? 20.971 -1.106 -20.042 1.00 63.56 105 VAL A N 1
ATOM 806 C CA . VAL A 1 105 ? 20.942 -0.301 -18.814 1.00 63.56 105 VAL A CA 1
ATOM 807 C C . VAL A 1 105 ? 21.541 -1.091 -17.665 1.00 63.56 105 VAL A C 1
ATOM 809 O O . VAL A 1 105 ? 21.188 -2.245 -17.430 1.00 63.56 105 VAL A O 1
ATOM 812 N N . GLU A 1 106 ? 22.425 -0.440 -16.915 1.00 68.56 106 GLU A N 1
ATOM 813 C CA . GLU A 1 106 ? 22.849 -0.946 -15.617 1.00 68.56 106 GLU A CA 1
ATOM 814 C C . GLU A 1 106 ? 21.714 -0.766 -14.610 1.00 68.56 106 GLU A C 1
ATOM 816 O O . GLU A 1 106 ? 21.321 0.345 -14.251 1.00 68.56 106 GLU A O 1
ATOM 821 N N . TYR A 1 107 ? 21.165 -1.890 -14.166 1.00 67.06 107 TYR A N 1
ATOM 822 C CA . TYR A 1 107 ? 20.123 -1.916 -13.156 1.00 67.06 107 TYR A CA 1
ATOM 823 C C . TYR A 1 107 ? 20.712 -1.646 -11.765 1.00 67.06 107 TYR A C 1
ATOM 825 O O . TYR A 1 107 ? 21.648 -2.348 -11.370 1.00 67.06 107 TYR A O 1
ATOM 833 N N . PRO A 1 108 ? 20.170 -0.681 -10.993 1.00 62.38 108 PRO A N 1
ATOM 834 C CA . PRO A 1 108 ? 20.683 -0.392 -9.661 1.00 62.38 108 PRO A CA 1
ATOM 835 C C . PRO A 1 108 ? 20.497 -1.603 -8.746 1.00 62.38 108 PRO A C 1
ATOM 837 O O . PRO A 1 108 ? 19.454 -2.262 -8.761 1.00 62.38 108 PRO A O 1
ATOM 840 N N . ALA A 1 109 ? 21.503 -1.885 -7.923 1.00 58.25 109 ALA A N 1
ATOM 841 C CA . ALA A 1 109 ? 21.367 -2.845 -6.841 1.00 58.25 109 ALA A CA 1
ATOM 842 C C . ALA A 1 109 ? 20.530 -2.237 -5.699 1.00 58.25 109 ALA A C 1
ATOM 844 O O . ALA A 1 109 ? 20.497 -1.018 -5.531 1.00 58.25 109 ALA A O 1
ATOM 845 N N . ALA A 1 110 ? 19.896 -3.071 -4.867 1.00 53.03 110 ALA A N 1
ATOM 846 C CA . ALA A 1 110 ? 19.035 -2.623 -3.761 1.00 53.03 110 ALA A CA 1
ATOM 847 C C . ALA A 1 110 ? 19.666 -1.579 -2.807 1.00 53.03 110 ALA A C 1
ATOM 849 O O . ALA A 1 110 ? 18.943 -0.774 -2.229 1.00 53.03 110 ALA A O 1
ATOM 850 N N . GLY A 1 111 ? 20.999 -1.551 -2.670 1.00 47.38 111 GLY A N 1
ATOM 851 C CA . GLY A 1 111 ? 21.718 -0.568 -1.844 1.00 47.38 111 GLY A CA 1
ATOM 852 C C . GLY A 1 111 ? 22.035 0.769 -2.529 1.00 47.38 111 GLY A C 1
ATOM 853 O O . GLY A 1 111 ? 22.354 1.732 -1.841 1.00 47.38 111 GLY A O 1
ATOM 854 N N . ASP A 1 112 ? 21.924 0.842 -3.858 1.00 46.16 112 ASP A N 1
ATOM 855 C CA . ASP A 1 112 ? 22.330 2.002 -4.667 1.00 46.16 112 ASP A CA 1
ATOM 856 C C . ASP A 1 112 ? 21.125 2.773 -5.238 1.00 46.16 112 ASP A C 1
ATOM 858 O O . ASP A 1 112 ? 21.284 3.804 -5.899 1.00 46.16 112 ASP A O 1
ATOM 862 N N . ALA A 1 113 ? 19.903 2.285 -4.988 1.00 48.69 113 ALA A N 1
ATOM 863 C CA . ALA A 1 113 ? 18.666 2.900 -5.448 1.00 48.69 113 ALA A CA 1
ATOM 864 C C . ALA A 1 113 ? 18.417 4.237 -4.730 1.00 48.69 113 ALA A C 1
ATOM 866 O O . ALA A 1 113 ? 17.770 4.306 -3.679 1.00 48.69 113 ALA A O 1
ATOM 867 N N . LYS A 1 114 ? 18.920 5.324 -5.323 1.00 46.25 114 LYS A N 1
ATOM 868 C CA . LYS A 1 114 ? 18.518 6.688 -4.964 1.00 46.25 114 LYS A CA 1
ATOM 869 C C . LYS A 1 114 ? 17.006 6.851 -5.186 1.00 46.25 114 LYS A C 1
ATOM 871 O O . LYS A 1 114 ? 16.452 6.175 -6.059 1.00 46.25 114 LYS A O 1
ATOM 876 N N . PRO A 1 115 ? 16.322 7.728 -4.428 1.00 43.88 115 PRO A N 1
ATOM 877 C CA . PRO A 1 115 ? 14.982 8.172 -4.798 1.00 43.88 115 PRO A CA 1
ATOM 878 C C . PRO A 1 115 ? 14.995 8.568 -6.276 1.00 43.88 115 PRO A C 1
ATOM 880 O O . PRO A 1 115 ? 15.892 9.300 -6.700 1.00 43.88 115 PRO A O 1
ATOM 883 N N . VAL A 1 116 ? 14.071 8.024 -7.070 1.00 45.75 116 VAL A N 1
ATOM 884 C CA . VAL A 1 116 ? 13.978 8.398 -8.482 1.00 45.75 116 VAL A CA 1
ATOM 885 C C . VAL A 1 116 ? 13.560 9.859 -8.504 1.00 45.75 116 VAL A C 1
ATOM 887 O O . VAL A 1 116 ? 12.433 10.188 -8.136 1.00 45.75 116 VAL A O 1
ATOM 890 N N . GLU A 1 117 ? 14.484 10.737 -8.887 1.00 40.53 117 GLU A N 1
ATOM 891 C CA . GLU A 1 117 ? 14.162 12.129 -9.166 1.00 40.53 117 GLU A CA 1
ATOM 892 C C . GLU A 1 117 ? 13.056 12.122 -10.219 1.00 40.53 117 GLU A C 1
ATOM 894 O O . GLU A 1 117 ? 13.132 11.372 -11.200 1.00 40.53 117 GLU A O 1
ATOM 899 N N . ALA A 1 118 ? 11.970 12.855 -9.968 1.00 35.59 118 ALA A N 1
ATOM 900 C CA . ALA A 1 118 ? 10.828 12.814 -10.860 1.00 35.59 118 ALA A CA 1
ATOM 901 C C . ALA A 1 118 ? 11.308 13.121 -12.288 1.00 35.59 118 ALA A C 1
ATOM 903 O O . ALA A 1 118 ? 11.935 14.166 -12.481 1.00 35.59 118 ALA A O 1
ATOM 904 N N . PRO A 1 119 ? 11.037 12.255 -13.291 1.00 37.22 119 PRO A N 1
ATOM 905 C CA . PRO A 1 119 ? 11.291 12.666 -14.652 1.00 37.22 119 PRO A CA 1
ATOM 906 C C . PRO A 1 119 ? 10.489 13.950 -14.878 1.00 37.22 119 PRO A C 1
ATOM 908 O O . PRO A 1 119 ? 9.370 14.058 -14.347 1.00 37.22 119 PRO A O 1
ATOM 911 N N . PRO A 1 120 ? 11.051 14.933 -15.603 1.00 36.16 120 PRO A N 1
ATOM 912 C CA . PRO A 1 120 ? 10.301 16.121 -15.972 1.00 36.16 120 PRO A CA 1
ATOM 913 C C . PRO A 1 120 ? 8.964 15.672 -16.558 1.00 36.16 120 PRO A C 1
ATOM 915 O O . PRO A 1 120 ? 8.917 14.672 -17.283 1.00 36.16 120 PRO A O 1
ATOM 918 N N . ALA A 1 121 ? 7.883 16.368 -16.188 1.00 33.66 121 ALA A N 1
ATOM 919 C CA . ALA A 1 121 ? 6.558 16.079 -16.720 1.00 33.66 121 ALA A CA 1
ATOM 920 C C . ALA A 1 121 ? 6.678 15.892 -18.241 1.00 33.66 121 ALA A C 1
ATOM 922 O O . ALA A 1 121 ? 7.346 16.714 -18.882 1.00 33.66 121 ALA A O 1
ATOM 923 N N . PRO A 1 122 ? 6.125 14.807 -18.813 1.00 34.94 122 PRO A N 1
ATOM 924 C CA . PRO A 1 122 ? 6.256 14.573 -20.236 1.00 34.94 122 PRO A CA 1
ATOM 925 C C . PRO A 1 122 ? 5.737 15.814 -20.956 1.00 34.94 122 PRO A C 1
ATOM 927 O O . PRO A 1 122 ? 4.612 16.257 -20.711 1.00 34.94 122 PRO A O 1
ATOM 930 N N . ALA A 1 123 ? 6.579 16.401 -21.810 1.00 34.25 123 ALA A N 1
ATOM 931 C CA . ALA A 1 123 ? 6.106 17.386 -22.765 1.00 34.25 123 ALA A CA 1
ATOM 932 C C . ALA A 1 123 ? 4.902 16.758 -23.473 1.00 34.25 123 ALA A C 1
ATOM 934 O O . ALA A 1 123 ? 4.978 15.592 -23.879 1.00 34.25 123 ALA A O 1
ATOM 935 N N . GLN A 1 124 ? 3.780 17.484 -23.540 1.00 33.19 124 GLN A N 1
ATOM 936 C CA . GLN A 1 124 ? 2.614 16.987 -24.261 1.00 33.19 124 GLN A CA 1
ATOM 937 C C . GLN A 1 124 ? 3.079 16.514 -25.641 1.00 33.19 124 GLN A C 1
ATOM 939 O O . GLN A 1 124 ? 3.826 17.247 -26.294 1.00 33.19 124 GLN A O 1
ATOM 944 N N . PRO A 1 125 ? 2.722 15.291 -26.063 1.00 34.31 125 PRO A N 1
ATOM 945 C CA . PRO A 1 125 ? 3.152 14.810 -27.357 1.00 34.31 125 PRO A CA 1
ATOM 946 C C . PRO A 1 125 ? 2.569 15.744 -28.415 1.00 34.31 125 PRO A C 1
ATOM 948 O O . PRO A 1 125 ? 1.351 15.820 -28.586 1.00 34.31 125 PRO A O 1
ATOM 951 N N . ASP A 1 126 ? 3.443 16.449 -29.134 1.00 36.78 126 ASP A N 1
ATOM 952 C CA . ASP A 1 126 ? 3.092 16.935 -30.458 1.00 36.78 126 ASP A CA 1
ATOM 953 C C . ASP A 1 126 ? 2.615 15.712 -31.242 1.00 36.78 126 ASP A C 1
ATOM 955 O O . ASP A 1 126 ? 3.303 14.690 -31.296 1.00 36.78 126 ASP A O 1
ATOM 959 N N . ASN A 1 127 ? 1.414 15.798 -31.816 1.00 35.84 127 ASN A N 1
ATOM 960 C CA . ASN A 1 127 ? 0.767 14.744 -32.602 1.00 35.84 127 ASN A CA 1
ATOM 961 C C . ASN A 1 127 ? 1.495 14.491 -33.945 1.00 35.84 127 ASN A C 1
ATOM 963 O O . ASN A 1 127 ? 0.875 14.424 -35.007 1.00 35.84 127 ASN A O 1
ATOM 967 N N . ALA A 1 128 ? 2.821 14.373 -33.926 1.00 33.75 128 ALA A N 1
ATOM 968 C CA . ALA A 1 128 ? 3.640 13.982 -35.052 1.00 33.75 128 ALA A CA 1
ATOM 969 C C . ALA A 1 128 ? 3.657 12.451 -35.140 1.00 33.75 128 ALA A C 1
ATOM 971 O O . ALA A 1 128 ? 4.229 11.739 -34.316 1.00 33.75 128 ALA A O 1
ATOM 972 N N . ARG A 1 129 ? 2.975 11.957 -36.170 1.00 34.94 129 ARG A N 1
ATOM 973 C CA . ARG A 1 129 ? 2.919 10.563 -36.608 1.00 34.94 129 ARG A CA 1
ATOM 974 C C . ARG A 1 129 ? 4.337 9.985 -36.732 1.00 34.94 129 ARG A C 1
ATOM 976 O O . ARG A 1 129 ? 5.099 10.406 -37.598 1.00 34.94 129 ARG A O 1
ATOM 983 N N . VAL A 1 130 ? 4.685 9.020 -35.882 1.00 37.56 130 VAL A N 1
ATOM 984 C CA . VAL A 1 130 ? 5.920 8.237 -36.026 1.00 37.56 130 VAL A CA 1
ATOM 985 C C . VAL A 1 130 ? 5.619 7.049 -36.936 1.00 37.56 130 VAL A C 1
ATOM 987 O O . VAL A 1 130 ? 5.143 6.006 -36.489 1.00 37.56 130 VAL A O 1
ATOM 990 N N . ASP A 1 131 ? 5.865 7.222 -38.232 1.00 33.56 131 ASP A N 1
ATOM 991 C CA . ASP A 1 131 ? 5.930 6.115 -39.184 1.00 33.56 131 ASP A CA 1
ATOM 992 C C . ASP A 1 131 ? 7.294 5.415 -39.027 1.00 33.56 131 ASP A C 1
ATOM 994 O O . ASP A 1 131 ? 8.334 6.054 -39.181 1.00 33.56 131 ASP A O 1
ATOM 998 N N . GLY A 1 132 ? 7.308 4.106 -38.725 1.00 36.00 132 GLY A N 1
ATOM 999 C CA . GLY A 1 132 ? 8.529 3.291 -38.859 1.00 36.00 132 GLY A CA 1
ATOM 1000 C C . GLY A 1 132 ? 8.899 2.295 -37.752 1.00 36.00 132 GLY A C 1
ATOM 1001 O O . GLY A 1 132 ? 10.078 1.976 -37.634 1.00 36.00 132 GLY A O 1
ATOM 1002 N N . VAL A 1 133 ? 7.963 1.760 -36.957 1.00 34.75 133 VAL A N 1
ATOM 1003 C CA . VAL A 1 133 ? 8.296 0.683 -35.996 1.00 34.75 133 VAL A CA 1
ATOM 1004 C C . VAL A 1 133 ? 8.096 -0.697 -36.644 1.00 34.75 133 VAL A C 1
ATOM 1006 O O . VAL A 1 133 ? 6.979 -1.000 -37.077 1.00 34.75 133 VAL A O 1
ATOM 1009 N N . PRO A 1 134 ? 9.129 -1.560 -36.724 1.00 29.67 134 PRO A N 1
ATOM 1010 C CA . PRO A 1 134 ? 8.957 -2.920 -37.212 1.00 29.67 134 PRO A CA 1
ATOM 1011 C C . PRO A 1 134 ? 8.146 -3.742 -36.203 1.00 29.67 134 PRO A C 1
ATOM 1013 O O . PRO A 1 134 ? 8.480 -3.827 -35.022 1.00 29.67 134 PRO A O 1
ATOM 1016 N N . ARG A 1 135 ? 7.069 -4.370 -36.685 1.00 36.00 135 ARG A N 1
ATOM 1017 C CA . ARG A 1 135 ? 6.380 -5.442 -35.960 1.00 36.00 135 ARG A CA 1
ATOM 1018 C C . ARG A 1 135 ? 7.299 -6.656 -35.959 1.00 36.00 135 ARG A C 1
ATOM 1020 O O . ARG A 1 135 ? 7.655 -7.108 -37.044 1.00 36.00 135 ARG A O 1
ATOM 1027 N N . ASN A 1 136 ? 7.691 -7.122 -34.775 1.00 34.88 136 ASN A N 1
ATOM 1028 C CA . ASN A 1 136 ? 7.784 -8.534 -34.376 1.00 34.88 136 ASN A CA 1
ATOM 1029 C C . ASN A 1 136 ? 8.705 -8.672 -33.156 1.00 34.88 136 ASN A C 1
ATOM 1031 O O . ASN A 1 136 ? 9.925 -8.662 -33.287 1.00 34.88 136 ASN A O 1
ATOM 1035 N N . ALA A 1 137 ? 8.095 -8.855 -31.989 1.00 31.58 137 ALA A N 1
ATOM 1036 C CA . ALA A 1 137 ? 8.659 -9.603 -30.873 1.00 31.58 137 ALA A CA 1
ATOM 1037 C C . ALA A 1 137 ? 7.483 -10.041 -29.986 1.00 31.58 137 ALA A C 1
ATOM 1039 O O . ALA A 1 137 ? 7.028 -9.289 -29.128 1.00 31.58 137 ALA A O 1
ATOM 1040 N N . GLU A 1 138 ? 6.940 -11.235 -30.238 1.00 30.73 138 GLU A N 1
ATOM 1041 C CA . GLU A 1 138 ? 6.166 -11.959 -29.225 1.00 30.73 138 GLU A CA 1
ATOM 1042 C C . GLU A 1 138 ? 7.141 -12.322 -28.102 1.00 30.73 138 GLU A C 1
ATOM 1044 O O . GLU A 1 138 ? 7.934 -13.255 -28.222 1.00 30.73 138 GLU A O 1
ATOM 1049 N N . VAL A 1 139 ? 7.137 -11.529 -27.032 1.00 35.94 139 VAL A N 1
ATOM 1050 C CA . VAL A 1 139 ? 7.831 -11.855 -25.785 1.00 35.94 139 VAL A CA 1
ATOM 1051 C C . VAL A 1 139 ? 6.817 -12.527 -24.866 1.00 35.94 139 VAL A C 1
ATOM 1053 O O . VAL A 1 139 ? 5.716 -12.018 -24.657 1.00 35.94 139 VAL A O 1
ATOM 1056 N N . ALA A 1 140 ? 7.193 -13.705 -24.373 1.00 29.83 140 ALA A N 1
ATOM 1057 C CA . ALA A 1 140 ? 6.383 -14.585 -23.546 1.00 29.83 140 ALA A CA 1
ATOM 1058 C C . ALA A 1 140 ? 5.783 -13.875 -22.317 1.00 29.83 140 ALA A C 1
ATOM 1060 O O . ALA A 1 140 ? 6.466 -13.118 -21.625 1.00 29.83 140 ALA A O 1
ATOM 1061 N N . GLN A 1 141 ? 4.513 -14.183 -22.028 1.00 30.69 141 GLN A N 1
ATOM 1062 C CA . GLN A 1 141 ? 3.841 -13.879 -20.764 1.00 30.69 141 GLN A CA 1
ATOM 1063 C C . GLN A 1 141 ? 4.666 -14.432 -19.594 1.00 30.69 141 GLN A C 1
ATOM 1065 O O . GLN A 1 141 ? 4.703 -15.639 -19.364 1.00 30.69 141 GLN A O 1
ATOM 1070 N N . ALA A 1 142 ? 5.320 -13.544 -18.850 1.00 28.16 142 ALA A N 1
ATOM 1071 C CA . ALA A 1 142 ? 5.970 -13.862 -17.590 1.00 28.16 142 ALA A CA 1
ATOM 1072 C C . ALA A 1 142 ? 5.235 -13.139 -16.451 1.00 28.16 142 ALA A C 1
ATOM 1074 O O . ALA A 1 142 ? 5.173 -11.914 -16.425 1.00 28.16 142 ALA A O 1
ATOM 1075 N N . ALA A 1 143 ? 4.693 -13.939 -15.528 1.00 30.78 143 ALA A N 1
ATOM 1076 C CA . ALA A 1 143 ? 4.300 -13.585 -14.162 1.00 30.78 143 ALA A CA 1
ATOM 1077 C C . ALA A 1 143 ? 3.364 -12.369 -13.979 1.00 30.78 143 ALA A C 1
ATOM 1079 O O . ALA A 1 143 ? 3.665 -11.441 -13.234 1.00 30.78 143 ALA A O 1
ATOM 1080 N N . ALA A 1 144 ? 2.178 -12.433 -14.583 1.00 32.88 144 ALA A N 1
ATOM 1081 C CA . ALA A 1 144 ? 0.951 -12.022 -13.895 1.00 32.88 144 ALA A CA 1
ATOM 1082 C C . ALA A 1 144 ? 0.336 -13.287 -13.254 1.00 32.88 144 ALA A C 1
ATOM 1084 O O . ALA A 1 144 ? 0.623 -14.384 -13.753 1.00 32.88 144 ALA A O 1
ATOM 1085 N N . PRO A 1 145 ? -0.452 -13.205 -12.163 1.00 32.19 145 PRO A N 1
ATOM 1086 C CA . PRO A 1 145 ? -1.148 -14.379 -11.641 1.00 32.19 145 PRO A CA 1
ATOM 1087 C C . PRO A 1 145 ? -1.954 -15.027 -12.773 1.00 32.19 145 PRO A C 1
ATOM 1089 O O . PRO A 1 145 ? -2.675 -14.356 -13.507 1.00 32.19 145 PRO A O 1
ATOM 1092 N N . ALA A 1 146 ? -1.727 -16.323 -12.974 1.00 29.03 146 ALA A N 1
ATOM 1093 C CA . ALA A 1 146 ? -2.268 -17.070 -14.095 1.00 29.03 146 ALA A CA 1
ATOM 1094 C C . ALA A 1 146 ? -3.799 -17.147 -14.005 1.00 29.03 146 ALA A C 1
ATOM 1096 O O . ALA A 1 146 ? -4.331 -17.824 -13.127 1.00 29.03 146 ALA A O 1
ATOM 1097 N N . GLU A 1 147 ? -4.500 -16.501 -14.935 1.00 34.47 147 GLU A N 1
ATOM 1098 C CA . GLU A 1 147 ? -5.915 -16.769 -15.185 1.00 34.47 147 GLU A CA 1
ATOM 1099 C C . GLU A 1 147 ? -6.053 -17.918 -16.191 1.00 34.47 147 GLU A C 1
ATOM 1101 O O . GLU A 1 147 ? -5.430 -17.936 -17.256 1.00 34.47 147 GLU A O 1
ATOM 1106 N N . GLY A 1 148 ? -6.831 -18.930 -15.806 1.00 32.53 148 GLY A N 1
ATOM 1107 C CA . GLY A 1 148 ? -7.010 -20.169 -16.549 1.00 32.53 148 GLY A CA 1
ATOM 1108 C C . GLY A 1 148 ? -8.155 -20.142 -17.567 1.00 32.53 148 GLY A C 1
ATOM 1109 O O . GLY A 1 148 ? -9.171 -19.490 -17.372 1.00 32.53 148 GLY A O 1
ATOM 1110 N N . GLY A 1 149 ? -7.997 -20.971 -18.606 1.00 29.31 149 GLY A N 1
ATOM 1111 C CA . GLY A 1 149 ? -9.067 -21.798 -19.179 1.00 29.31 149 GLY A CA 1
ATOM 1112 C C . GLY A 1 149 ? -10.083 -21.126 -20.105 1.00 29.31 149 GLY A C 1
ATOM 1113 O O . GLY A 1 149 ? -11.175 -20.765 -19.685 1.00 29.31 149 GLY A O 1
ATOM 1114 N N . GLY A 1 150 ? -9.780 -21.091 -21.406 1.00 29.25 150 GLY A N 1
ATOM 1115 C CA . GLY A 1 150 ? -10.740 -20.722 -22.449 1.00 29.25 150 GLY A CA 1
ATOM 1116 C C . GLY A 1 150 ? -11.918 -21.700 -22.558 1.00 29.25 150 GLY A C 1
ATOM 1117 O O . GLY A 1 150 ? -11.738 -22.868 -22.905 1.00 29.25 150 GLY A O 1
ATOM 1118 N N . GLY A 1 151 ? -13.127 -21.191 -22.314 1.00 30.12 151 GLY A N 1
ATOM 1119 C CA . GLY A 1 151 ? -14.407 -21.830 -22.616 1.00 30.12 151 GLY A CA 1
ATOM 1120 C C . GLY A 1 151 ? -15.224 -20.973 -23.588 1.00 30.12 151 GLY A C 1
ATOM 1121 O O . GLY A 1 151 ? -15.300 -19.756 -23.454 1.00 30.12 151 GLY A O 1
ATOM 1122 N N . THR A 1 152 ? -15.806 -21.616 -24.598 1.00 34.19 152 THR A N 1
ATOM 1123 C CA . THR A 1 152 ? -16.654 -21.033 -25.654 1.00 34.19 152 THR A CA 1
ATOM 1124 C C . THR A 1 152 ? -17.863 -20.245 -25.120 1.00 34.19 152 THR A C 1
ATOM 1126 O O . THR A 1 152 ? -18.434 -20.641 -24.104 1.00 34.19 152 THR A O 1
ATOM 1129 N N . PRO A 1 153 ? -18.327 -19.190 -25.823 1.00 37.69 153 PRO A N 1
ATOM 1130 C CA . PRO A 1 153 ? -19.388 -18.319 -25.330 1.00 37.69 153 PRO A CA 1
ATOM 1131 C C . PRO A 1 153 ? -20.761 -18.998 -25.429 1.00 37.69 153 PRO A C 1
ATOM 1133 O O . PRO A 1 153 ? -21.257 -19.273 -26.522 1.00 37.69 153 PRO A O 1
ATOM 1136 N N . SER A 1 154 ? -21.385 -19.239 -24.275 1.00 34.88 154 SER A N 1
ATOM 1137 C CA . SER A 1 154 ? -22.806 -19.573 -24.160 1.00 34.88 154 SER A CA 1
ATOM 1138 C C . SER A 1 154 ? -23.603 -18.288 -23.950 1.00 34.88 154 SER A C 1
ATOM 1140 O O . SER A 1 154 ? -23.351 -17.531 -23.016 1.00 34.88 154 SER A O 1
ATOM 1142 N N . THR A 1 155 ? -24.559 -18.032 -24.837 1.00 39.69 155 THR A N 1
ATOM 1143 C CA . THR A 1 155 ? -25.470 -16.887 -24.798 1.00 39.69 155 THR A CA 1
ATOM 1144 C C . THR A 1 155 ? -26.616 -17.161 -23.823 1.00 39.69 155 THR A C 1
ATOM 1146 O O . THR A 1 155 ? -27.637 -17.741 -24.181 1.00 39.69 155 THR A O 1
ATOM 1149 N N . SER A 1 156 ? -26.455 -16.747 -22.568 1.00 39.59 156 SER A N 1
ATOM 1150 C CA . SER A 1 156 ? -27.577 -16.608 -21.634 1.00 39.59 156 SER A CA 1
ATOM 1151 C C . SER A 1 156 ? -27.274 -15.512 -20.615 1.00 39.59 156 SER A C 1
ATOM 1153 O O . SER A 1 156 ? -26.407 -15.688 -19.761 1.00 39.59 156 SER A O 1
ATOM 1155 N N . ASP A 1 157 ? -27.994 -14.393 -20.728 1.00 44.94 157 ASP A N 1
ATOM 1156 C CA . ASP A 1 157 ? -27.925 -13.202 -19.874 1.00 44.94 157 ASP A CA 1
ATOM 1157 C C . ASP A 1 157 ? -28.399 -13.489 -18.440 1.00 44.94 157 ASP A C 1
ATOM 1159 O O . ASP A 1 157 ? -29.501 -13.150 -18.010 1.00 44.94 157 ASP A O 1
ATOM 1163 N N . SER A 1 158 ? -27.541 -14.133 -17.669 1.00 40.06 158 SER A N 1
ATOM 1164 C CA . SER A 1 158 ? -27.490 -14.002 -16.217 1.00 40.06 158 SER A CA 1
ATOM 1165 C C . SER A 1 158 ? -26.051 -13.622 -15.900 1.00 40.06 158 SER A C 1
ATOM 1167 O O . SER A 1 158 ? -25.160 -14.252 -16.474 1.00 40.06 158 SER A O 1
ATOM 1169 N N . PRO A 1 159 ? -25.779 -12.593 -15.073 1.00 42.22 159 PRO A N 1
ATOM 1170 C CA . PRO A 1 159 ? -24.412 -12.272 -14.702 1.00 42.22 159 PRO A CA 1
ATOM 1171 C C . PRO A 1 159 ? -23.896 -13.468 -13.911 1.00 42.22 159 PRO A C 1
ATOM 1173 O O . PRO A 1 159 ? -24.203 -13.621 -12.731 1.00 42.22 159 PRO A O 1
ATOM 1176 N N . ALA A 1 160 ? -23.201 -14.374 -14.597 1.00 44.94 160 ALA A N 1
ATOM 1177 C CA . ALA A 1 160 ? -22.436 -15.412 -13.952 1.00 44.94 160 ALA A CA 1
ATOM 1178 C C . ALA A 1 160 ? -21.505 -14.669 -13.001 1.00 44.94 160 ALA A C 1
ATOM 1180 O O . ALA A 1 160 ? -20.732 -13.814 -13.437 1.00 44.94 160 ALA A O 1
ATOM 1181 N N . GLU A 1 161 ? -21.681 -14.913 -11.704 1.00 50.22 161 GLU A N 1
ATOM 1182 C CA . GLU A 1 161 ? -20.751 -14.468 -10.683 1.00 50.22 161 GLU A CA 1
ATOM 1183 C C . GLU A 1 161 ? -19.378 -14.935 -11.153 1.00 50.22 161 GLU A C 1
ATOM 1185 O O . GLU A 1 161 ? -19.108 -16.132 -11.245 1.00 50.22 161 GLU A O 1
ATOM 1190 N N . GLU A 1 162 ? -18.568 -13.981 -11.592 1.00 54.62 162 GLU A N 1
ATOM 1191 C CA . GLU A 1 162 ? -17.225 -14.215 -12.082 1.00 54.62 162 GLU A CA 1
ATOM 1192 C C . GLU A 1 162 ? -16.425 -14.687 -10.867 1.00 54.62 162 GLU A C 1
ATOM 1194 O O . GLU A 1 162 ? -15.903 -13.883 -10.097 1.00 54.62 162 GLU A O 1
ATOM 1199 N N . SER A 1 163 ? -16.432 -16.003 -10.635 1.00 56.72 163 SER A N 1
ATOM 1200 C CA . SER A 1 163 ? -15.914 -16.681 -9.442 1.00 56.72 163 SER A CA 1
ATOM 1201 C C . SER A 1 163 ? -14.383 -16.717 -9.406 1.00 56.72 163 SER A C 1
ATOM 1203 O O . SER A 1 163 ? -13.785 -17.659 -8.887 1.00 56.72 163 SER A O 1
ATOM 1205 N N . GLY A 1 164 ? -13.748 -15.729 -10.032 1.00 66.69 164 GLY A N 1
ATOM 1206 C CA . GLY A 1 164 ? -12.311 -15.561 -10.084 1.00 66.69 164 GLY A CA 1
ATOM 1207 C C . GLY A 1 164 ? -11.781 -14.801 -8.866 1.00 66.69 164 GLY A C 1
ATOM 1208 O O . GLY A 1 164 ? -12.528 -14.069 -8.202 1.00 66.69 164 GLY A O 1
ATOM 1209 N N . PRO A 1 165 ? -10.481 -14.958 -8.562 1.00 72.06 165 PRO A N 1
ATOM 1210 C CA . PRO A 1 165 ? -9.814 -14.121 -7.578 1.00 72.06 165 PRO A CA 1
ATOM 1211 C C . PRO A 1 165 ? -10.006 -12.651 -7.955 1.00 72.06 165 PRO A C 1
ATOM 1213 O O . PRO A 1 165 ? -9.823 -12.255 -9.101 1.00 72.06 165 PRO A O 1
ATOM 1216 N N . THR A 1 166 ? -10.411 -11.835 -6.987 1.00 84.69 166 THR A N 1
ATOM 1217 C CA . THR A 1 166 ? -10.598 -10.404 -7.217 1.00 84.69 166 THR A CA 1
ATOM 1218 C C . THR A 1 166 ? -9.300 -9.672 -6.909 1.00 84.69 166 THR A C 1
ATOM 1220 O O . THR A 1 166 ? -8.756 -9.814 -5.813 1.00 84.69 166 THR A O 1
ATOM 1223 N N . ILE A 1 167 ? -8.814 -8.867 -7.855 1.00 88.31 167 ILE A N 1
ATOM 1224 C CA . ILE A 1 167 ? -7.633 -8.034 -7.633 1.00 88.31 167 ILE A CA 1
ATOM 1225 C C . ILE A 1 167 ? -7.993 -6.950 -6.610 1.00 88.31 167 ILE A C 1
ATOM 1227 O O . ILE A 1 167 ? -9.010 -6.259 -6.732 1.00 88.31 167 ILE A O 1
ATOM 1231 N N . VAL A 1 168 ? -7.153 -6.803 -5.585 1.00 94.50 168 VAL A N 1
ATOM 1232 C CA . VAL A 1 168 ? -7.230 -5.689 -4.633 1.00 94.50 168 VAL A CA 1
ATOM 1233 C C . VAL A 1 168 ? -6.321 -4.576 -5.145 1.00 94.50 168 VAL A C 1
ATOM 1235 O O . VAL A 1 168 ? -6.795 -3.568 -5.662 1.00 94.50 168 VAL A O 1
ATOM 1238 N N . MET A 1 169 ? -5.012 -4.790 -5.108 1.00 96.75 169 MET A N 1
ATOM 1239 C CA . MET A 1 169 ? -4.023 -3.910 -5.714 1.00 96.75 169 MET A CA 1
ATOM 1240 C C . MET A 1 169 ? -2.812 -4.746 -6.138 1.00 96.75 169 MET A C 1
ATOM 1242 O O . MET A 1 169 ? -2.635 -5.853 -5.638 1.00 96.75 169 MET A O 1
ATOM 1246 N N . ALA A 1 170 ? -2.019 -4.249 -7.082 1.00 95.19 170 ALA A N 1
ATOM 1247 C CA . ALA A 1 170 ? -0.759 -4.868 -7.473 1.00 95.19 170 ALA A CA 1
ATOM 1248 C C . ALA A 1 170 ? 0.267 -3.815 -7.901 1.00 95.19 170 ALA A C 1
ATOM 1250 O O . ALA A 1 170 ? -0.028 -2.918 -8.695 1.00 95.19 170 ALA A O 1
ATOM 1251 N N . ASN A 1 171 ? 1.505 -3.948 -7.440 1.00 95.44 171 ASN A N 1
ATOM 1252 C CA . ASN A 1 171 ? 2.618 -3.117 -7.873 1.00 95.44 171 ASN A CA 1
ATOM 1253 C C . ASN A 1 171 ? 3.173 -3.573 -9.233 1.00 95.44 171 ASN A C 1
ATOM 1255 O O . ASN A 1 171 ? 4.169 -4.297 -9.337 1.00 95.44 171 ASN A O 1
ATOM 1259 N N . MET A 1 172 ? 2.548 -3.089 -10.304 1.00 93.69 172 MET A N 1
ATOM 1260 C CA . MET A 1 172 ? 2.976 -3.348 -11.679 1.00 93.69 172 MET A CA 1
ATOM 1261 C C . MET A 1 172 ? 4.365 -2.783 -11.983 1.00 93.69 172 MET A C 1
ATOM 1263 O O . MET A 1 172 ? 5.081 -3.340 -12.813 1.00 93.69 172 MET A O 1
ATOM 1267 N N . GLY A 1 173 ? 4.784 -1.714 -11.301 1.00 92.62 173 GLY A N 1
ATOM 1268 C CA . GLY A 1 173 ? 6.134 -1.162 -11.435 1.00 92.62 173 GLY A CA 1
ATOM 1269 C C . GLY A 1 173 ? 7.216 -2.186 -11.083 1.00 92.62 173 GLY A C 1
ATOM 1270 O O . GLY A 1 173 ? 8.178 -2.351 -11.832 1.00 92.62 173 GLY A O 1
ATOM 1271 N N . ALA A 1 174 ? 7.031 -2.927 -9.988 1.00 91.19 174 ALA A N 1
ATOM 1272 C CA . ALA A 1 174 ? 7.938 -3.997 -9.584 1.00 91.19 174 ALA A CA 1
ATOM 1273 C C . ALA A 1 174 ? 7.943 -5.165 -10.585 1.00 91.19 174 ALA A C 1
ATOM 1275 O O . ALA A 1 174 ? 9.014 -5.624 -10.986 1.00 91.19 174 ALA A O 1
ATOM 1276 N N . ALA A 1 175 ? 6.766 -5.608 -11.040 1.00 89.50 175 ALA A N 1
ATOM 1277 C CA . ALA A 1 175 ? 6.652 -6.696 -12.013 1.00 89.50 175 ALA A CA 1
ATOM 1278 C C . ALA A 1 175 ? 7.337 -6.351 -13.350 1.00 89.50 175 ALA A C 1
ATOM 1280 O O . ALA A 1 175 ? 8.185 -7.101 -13.839 1.00 89.50 175 ALA A O 1
ATOM 1281 N N . LEU A 1 176 ? 7.038 -5.176 -13.913 1.00 90.00 176 LEU A N 1
ATOM 1282 C CA . LEU A 1 176 ? 7.610 -4.719 -15.184 1.00 90.00 176 LEU A CA 1
ATOM 1283 C C . LEU A 1 176 ? 9.115 -4.465 -15.089 1.00 90.00 176 LEU A C 1
ATOM 1285 O O . LEU A 1 176 ? 9.845 -4.744 -16.040 1.00 90.00 176 LEU A O 1
ATOM 1289 N N . TYR A 1 177 ? 9.591 -3.990 -13.938 1.00 89.50 177 TYR A N 1
ATOM 1290 C CA . TYR A 1 177 ? 11.019 -3.857 -13.679 1.00 89.50 177 TYR A CA 1
ATOM 1291 C C . TYR A 1 177 ? 11.732 -5.212 -13.756 1.00 89.50 177 TYR A C 1
ATOM 1293 O O . TYR A 1 177 ? 12.779 -5.323 -14.393 1.00 89.50 177 TYR A O 1
ATOM 1301 N N . MET A 1 178 ? 11.157 -6.256 -13.151 1.00 85.69 178 MET A N 1
ATOM 1302 C CA . MET A 1 178 ? 11.738 -7.600 -13.192 1.00 85.69 178 MET A CA 1
ATOM 1303 C C . MET A 1 178 ? 11.783 -8.157 -14.617 1.00 85.69 178 MET A C 1
ATOM 1305 O O . MET A 1 178 ? 12.810 -8.712 -15.013 1.00 85.69 178 MET A O 1
ATOM 1309 N N . VAL A 1 179 ? 10.729 -7.937 -15.412 1.00 86.31 179 VAL A N 1
ATOM 1310 C CA . VAL A 1 179 ? 10.710 -8.287 -16.843 1.00 86.31 179 VAL A CA 1
ATOM 1311 C C . VAL A 1 179 ? 11.817 -7.549 -17.600 1.00 86.31 179 VAL A C 1
ATOM 1313 O O . VAL A 1 179 ? 12.591 -8.178 -18.324 1.00 86.31 179 VAL A O 1
ATOM 1316 N N . GLY A 1 180 ? 11.941 -6.232 -17.411 1.00 86.06 180 GLY A N 1
ATOM 1317 C CA . GLY A 1 180 ? 12.989 -5.430 -18.044 1.00 86.06 180 GLY A CA 1
ATOM 1318 C C . GLY A 1 180 ? 14.395 -5.898 -17.675 1.00 86.06 180 GLY A C 1
ATOM 1319 O O . GLY A 1 180 ? 15.250 -6.065 -18.546 1.00 86.06 180 GLY A O 1
ATOM 1320 N N . ARG A 1 181 ? 14.625 -6.199 -16.393 1.00 84.88 181 ARG A N 1
ATOM 1321 C CA . ARG A 1 181 ? 15.903 -6.708 -15.887 1.00 84.88 181 ARG A CA 1
ATOM 1322 C C . ARG A 1 181 ? 16.273 -8.058 -16.492 1.00 84.88 181 ARG A C 1
ATOM 1324 O O . ARG A 1 181 ? 17.406 -8.223 -16.931 1.00 84.88 181 ARG A O 1
ATOM 1331 N N . GLN A 1 182 ? 15.340 -9.010 -16.538 1.00 84.75 182 GLN A N 1
ATOM 1332 C CA . GLN A 1 182 ? 15.574 -10.337 -17.124 1.00 84.75 182 GLN A CA 1
ATOM 1333 C C . GLN A 1 182 ? 15.931 -10.265 -18.613 1.00 84.75 182 GLN A C 1
ATOM 1335 O O . GLN A 1 182 ? 16.704 -11.088 -19.098 1.00 84.75 182 GLN A O 1
ATOM 1340 N N . ASN A 1 183 ? 15.403 -9.264 -19.319 1.00 83.12 183 ASN A N 1
ATOM 1341 C CA . ASN A 1 183 ? 15.630 -9.055 -20.747 1.00 83.12 183 ASN A CA 1
ATOM 1342 C C . ASN A 1 183 ? 16.714 -8.004 -21.053 1.00 83.12 183 ASN A C 1
ATOM 1344 O O . ASN A 1 183 ? 16.976 -7.729 -22.220 1.00 83.12 183 ASN A O 1
ATOM 1348 N N . ASN A 1 184 ? 17.350 -7.421 -20.030 1.00 84.44 184 ASN A N 1
ATOM 1349 C CA . ASN A 1 184 ? 18.348 -6.355 -20.156 1.00 84.44 184 ASN A CA 1
ATOM 1350 C C . ASN A 1 184 ? 17.872 -5.132 -20.979 1.00 84.44 184 ASN A C 1
ATOM 1352 O O . ASN A 1 184 ? 18.622 -4.573 -21.780 1.00 84.44 184 ASN A O 1
ATOM 1356 N N . VAL A 1 185 ? 16.613 -4.722 -20.792 1.00 84.50 185 VAL A N 1
ATOM 1357 C CA . VAL A 1 185 ? 15.976 -3.578 -21.475 1.00 84.50 185 VAL A CA 1
ATOM 1358 C C . VAL A 1 185 ? 15.146 -2.771 -20.491 1.00 84.50 185 VAL A C 1
ATOM 1360 O O . VAL A 1 185 ? 14.529 -3.362 -19.615 1.00 84.50 185 VAL A O 1
ATOM 1363 N N . VAL A 1 186 ? 15.061 -1.449 -20.631 1.00 86.81 186 VAL A N 1
ATOM 1364 C CA . VAL A 1 186 ? 14.089 -0.661 -19.846 1.00 86.81 186 VAL A CA 1
ATOM 1365 C C . VAL A 1 186 ? 12.698 -0.854 -20.433 1.00 86.81 186 VAL A C 1
ATOM 1367 O O . VAL A 1 186 ? 12.502 -0.681 -21.628 1.00 86.81 186 VAL A O 1
ATOM 1370 N N . VAL A 1 187 ? 11.713 -1.187 -19.605 1.00 87.62 187 VAL A N 1
ATOM 1371 C CA . VAL A 1 187 ? 10.319 -1.276 -20.058 1.00 87.62 187 VAL A CA 1
ATOM 1372 C C . VAL A 1 187 ? 9.684 0.109 -19.994 1.00 87.62 187 VAL A C 1
ATOM 1374 O O . VAL A 1 187 ? 9.788 0.794 -18.982 1.00 87.62 187 VAL A O 1
ATOM 1377 N N . GLY A 1 188 ? 9.017 0.533 -21.065 1.00 90.12 188 GLY A N 1
ATOM 1378 C CA . GLY A 1 188 ? 8.150 1.708 -21.058 1.00 90.12 188 GLY A CA 1
ATOM 1379 C C . GLY A 1 188 ? 6.693 1.293 -20.866 1.00 90.12 188 GLY A C 1
ATOM 1380 O O . GLY A 1 188 ? 6.186 0.451 -21.606 1.00 90.12 188 GLY A O 1
ATOM 1381 N N . PHE A 1 189 ? 6.007 1.879 -19.889 1.00 90.12 189 PHE A N 1
ATOM 1382 C CA . PHE A 1 189 ? 4.587 1.647 -19.651 1.00 90.12 189 PHE A CA 1
ATOM 1383 C C . PHE A 1 189 ? 3.756 2.807 -20.197 1.00 90.12 189 PHE A C 1
ATOM 1385 O O . PHE A 1 189 ? 3.930 3.949 -19.779 1.00 90.12 189 PHE A O 1
ATOM 1392 N N . ASN A 1 190 ? 2.848 2.538 -21.135 1.00 90.75 190 ASN A N 1
ATOM 1393 C CA . ASN A 1 190 ? 1.960 3.566 -21.668 1.00 90.75 190 ASN A CA 1
ATOM 1394 C C . ASN A 1 190 ? 0.741 3.748 -20.749 1.00 90.75 190 ASN A C 1
ATOM 1396 O O . ASN A 1 190 ? -0.223 2.978 -20.797 1.00 90.75 190 ASN A O 1
ATOM 1400 N N . MET A 1 191 ? 0.783 4.777 -19.906 1.00 91.19 191 MET A N 1
ATOM 1401 C CA . MET A 1 191 ? -0.330 5.138 -19.043 1.00 91.19 191 MET A CA 1
ATOM 1402 C C . MET A 1 191 ? -1.328 5.993 -19.830 1.00 91.19 191 MET A C 1
ATOM 1404 O O . MET A 1 191 ? -1.055 7.145 -20.159 1.00 91.19 191 MET A O 1
ATOM 1408 N N . LEU A 1 192 ? -2.508 5.443 -20.123 1.00 87.94 192 LEU A N 1
ATOM 1409 C CA . LEU A 1 192 ? -3.625 6.160 -20.742 1.00 87.94 192 LEU A CA 1
ATOM 1410 C C . LEU A 1 192 ? -3.899 7.492 -20.023 1.00 87.94 192 LEU A C 1
ATOM 1412 O O . LEU A 1 192 ? -4.230 7.514 -18.840 1.00 87.94 192 LEU A O 1
ATOM 1416 N N . GLY A 1 193 ? -3.724 8.600 -20.747 1.00 87.94 193 GLY A N 1
ATOM 1417 C CA . GLY A 1 193 ? -3.845 9.973 -20.238 1.00 87.94 193 GLY A CA 1
ATOM 1418 C C . GLY A 1 193 ? -2.618 10.541 -19.518 1.00 87.94 193 GLY A C 1
ATOM 1419 O O . GLY A 1 193 ? -2.578 11.745 -19.297 1.00 87.94 193 GLY A O 1
ATOM 1420 N N . GLY A 1 194 ? -1.616 9.722 -19.192 1.00 85.56 194 GLY A N 1
ATOM 1421 C CA . GLY A 1 194 ? -0.370 10.156 -18.545 1.00 85.56 194 GLY A CA 1
ATOM 1422 C C . GLY A 1 194 ? 0.897 9.995 -19.385 1.00 85.56 194 GLY A C 1
ATOM 1423 O O . GLY A 1 194 ? 1.954 10.476 -18.987 1.00 85.56 194 GLY A O 1
ATOM 1424 N N . GLY A 1 195 ? 0.802 9.350 -20.549 1.00 89.75 195 GLY A N 1
ATOM 1425 C CA . GLY A 1 195 ? 1.924 9.148 -21.460 1.00 89.75 195 GLY A CA 1
ATOM 1426 C C . GLY A 1 195 ? 2.825 7.977 -21.064 1.00 89.75 195 GLY A C 1
ATOM 1427 O O . GLY A 1 195 ? 2.429 7.069 -20.334 1.00 89.75 195 GLY A O 1
ATOM 1428 N N . LEU A 1 196 ? 4.045 7.978 -21.601 1.00 90.38 196 LEU A N 1
ATOM 1429 C CA . LEU A 1 196 ? 5.012 6.903 -21.396 1.00 90.38 196 LEU A CA 1
ATOM 1430 C C . LEU A 1 196 ? 5.746 7.062 -20.057 1.00 90.38 196 LEU A C 1
ATOM 1432 O O . LEU A 1 196 ? 6.442 8.052 -19.840 1.00 90.38 196 LEU A O 1
ATOM 1436 N N . VAL A 1 197 ? 5.654 6.048 -19.200 1.00 90.88 197 VAL A N 1
ATOM 1437 C CA . VAL A 1 197 ? 6.354 5.953 -17.916 1.00 90.88 197 VAL A CA 1
ATOM 1438 C C . VAL A 1 197 ? 7.511 4.953 -18.045 1.00 90.88 197 VAL A C 1
ATOM 1440 O O . VAL A 1 197 ? 7.261 3.756 -18.200 1.00 90.88 197 VAL A O 1
ATOM 1443 N N . PRO A 1 198 ? 8.783 5.387 -18.000 1.00 91.50 198 PRO A N 1
ATOM 1444 C CA . PRO A 1 198 ? 9.915 4.467 -18.046 1.00 91.50 198 PRO A CA 1
ATOM 1445 C C . PRO A 1 198 ? 10.076 3.733 -16.705 1.00 91.50 198 PRO A C 1
ATOM 1447 O O . PRO A 1 198 ? 10.232 4.356 -15.655 1.00 91.50 198 PRO A O 1
ATOM 1450 N N . ILE A 1 199 ? 10.077 2.401 -16.737 1.00 91.00 199 ILE A N 1
ATOM 1451 C CA . ILE A 1 199 ? 10.231 1.534 -15.565 1.00 91.00 199 ILE A CA 1
ATOM 1452 C C . ILE A 1 199 ? 11.720 1.282 -15.301 1.00 91.00 199 ILE A C 1
ATOM 1454 O O . ILE A 1 199 ? 12.273 0.234 -15.627 1.00 91.00 199 ILE A O 1
ATOM 1458 N N . THR A 1 200 ? 12.398 2.280 -14.734 1.00 88.31 200 THR A N 1
ATOM 1459 C CA . THR A 1 200 ? 13.838 2.217 -14.413 1.00 88.31 200 THR A CA 1
ATOM 1460 C C . THR A 1 200 ? 14.129 1.618 -13.037 1.00 88.31 200 THR A C 1
ATOM 1462 O O . THR A 1 200 ? 15.242 1.170 -12.771 1.00 88.31 200 THR A O 1
ATOM 1465 N N . SER A 1 201 ? 13.129 1.589 -12.153 1.00 89.25 201 SER A N 1
ATOM 1466 C CA . SER A 1 201 ? 13.169 0.917 -10.853 1.00 89.25 201 SER A CA 1
ATOM 1467 C C . SER A 1 201 ? 11.754 0.522 -10.417 1.00 89.25 201 SER A C 1
ATOM 1469 O O . SER A 1 201 ? 10.789 1.129 -10.891 1.00 89.25 201 SER A O 1
ATOM 1471 N N . PRO A 1 202 ? 11.590 -0.410 -9.462 1.00 89.69 202 PRO A N 1
ATOM 1472 C CA . PRO A 1 202 ?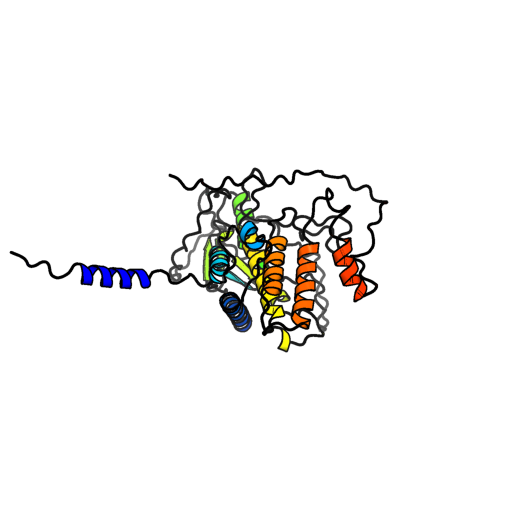 10.283 -0.677 -8.866 1.00 89.69 202 PRO A CA 1
ATOM 1473 C C . PRO A 1 202 ? 9.675 0.554 -8.178 1.00 89.69 202 PRO A C 1
ATOM 1475 O O . PRO A 1 202 ? 8.460 0.724 -8.184 1.00 89.69 202 PRO A O 1
ATOM 1478 N N . ARG A 1 203 ? 10.514 1.462 -7.651 1.00 91.44 203 ARG A N 1
ATOM 1479 C CA . ARG A 1 203 ? 10.102 2.722 -7.000 1.00 91.44 203 ARG A CA 1
ATOM 1480 C C . ARG A 1 203 ? 9.474 3.750 -7.937 1.00 91.44 203 ARG A C 1
ATOM 1482 O O . ARG A 1 203 ? 9.038 4.798 -7.479 1.00 91.44 203 ARG A O 1
ATOM 1489 N N . VAL A 1 204 ? 9.360 3.448 -9.231 1.00 92.44 204 VAL A N 1
ATOM 1490 C CA . VAL A 1 204 ? 8.446 4.184 -10.116 1.00 92.44 204 VAL A CA 1
ATOM 1491 C C . VAL A 1 204 ? 7.022 4.192 -9.548 1.00 92.44 204 VAL A C 1
ATOM 1493 O O . VAL A 1 204 ? 6.300 5.157 -9.777 1.00 92.44 204 VAL A O 1
ATOM 1496 N N . GLY A 1 205 ? 6.639 3.169 -8.771 1.00 94.00 205 GLY A N 1
ATOM 1497 C CA . GLY A 1 205 ? 5.421 3.206 -7.964 1.00 94.00 205 GLY A CA 1
ATOM 1498 C C . GLY A 1 205 ? 4.150 3.176 -8.799 1.00 94.00 205 GLY A C 1
ATOM 1499 O O . GLY A 1 205 ? 3.255 3.988 -8.580 1.00 94.00 205 GLY A O 1
ATOM 1500 N N . LEU A 1 206 ? 4.114 2.285 -9.793 1.00 95.75 206 LEU A N 1
ATOM 1501 C CA . LEU A 1 206 ? 2.967 2.056 -10.668 1.00 95.75 206 LEU A CA 1
ATOM 1502 C C . LEU A 1 206 ? 2.077 0.964 -10.077 1.00 95.75 206 LEU A C 1
ATOM 1504 O O . LEU A 1 206 ? 2.419 -0.215 -10.157 1.00 95.75 206 LEU A O 1
ATOM 1508 N N . PHE A 1 207 ? 0.952 1.361 -9.492 1.00 97.06 207 PHE A N 1
ATOM 1509 C CA . PHE A 1 207 ? 0.001 0.463 -8.850 1.00 97.06 207 PHE A CA 1
ATOM 1510 C C . PHE A 1 207 ? -1.229 0.273 -9.725 1.00 97.06 207 PHE A C 1
ATOM 1512 O O . PHE A 1 207 ? -1.845 1.235 -10.180 1.00 97.06 207 PHE A O 1
ATOM 1519 N N . GLN A 1 208 ? -1.611 -0.977 -9.935 1.00 96.81 208 GLN A N 1
ATOM 1520 C CA . GLN A 1 208 ? -2.916 -1.328 -10.457 1.00 96.81 208 GLN A CA 1
ATOM 1521 C C . GLN A 1 208 ? -3.888 -1.485 -9.297 1.00 96.81 208 GLN A C 1
ATOM 1523 O O . GLN A 1 208 ? -3.605 -2.233 -8.367 1.00 96.81 208 GLN A O 1
ATOM 1528 N N . VAL A 1 209 ? -5.033 -0.811 -9.363 1.00 97.00 209 VAL A N 1
ATOM 1529 C CA . VAL A 1 209 ? -6.119 -0.965 -8.393 1.00 97.00 209 VAL A CA 1
ATOM 1530 C C . VAL A 1 209 ? -7.249 -1.784 -8.996 1.00 97.00 209 VAL A C 1
ATOM 1532 O O . VAL A 1 209 ? -7.764 -1.473 -10.071 1.00 97.00 209 VAL A O 1
ATOM 1535 N N . GLY A 1 210 ? -7.628 -2.841 -8.287 1.00 95.25 210 GLY A N 1
ATOM 1536 C CA . GLY A 1 210 ? -8.733 -3.711 -8.649 1.00 95.25 210 GLY A CA 1
ATOM 1537 C C . GLY A 1 210 ? -10.022 -3.352 -7.922 1.00 95.25 210 GLY A C 1
ATOM 1538 O O . GLY A 1 210 ? -10.041 -2.571 -6.963 1.00 95.25 210 GLY A O 1
ATOM 1539 N N . ARG A 1 211 ? -11.134 -3.937 -8.372 1.00 93.06 211 ARG A N 1
ATOM 1540 C CA . ARG A 1 211 ? -12.446 -3.744 -7.740 1.00 93.06 211 ARG A CA 1
ATOM 1541 C C . ARG A 1 211 ? -12.449 -4.143 -6.259 1.00 93.06 211 ARG A C 1
ATOM 1543 O O . ARG A 1 211 ? -13.163 -3.512 -5.484 1.00 93.06 211 ARG A O 1
ATOM 1550 N N . GLY A 1 212 ? -11.631 -5.119 -5.855 1.00 92.81 212 GLY A N 1
ATOM 1551 C CA . GLY A 1 212 ? -11.568 -5.622 -4.479 1.00 92.81 212 GLY A CA 1
ATOM 1552 C C . GLY A 1 212 ? -11.156 -4.565 -3.458 1.00 92.81 212 GLY A C 1
ATOM 1553 O O . GLY A 1 212 ? -11.644 -4.581 -2.334 1.00 92.81 212 GLY A O 1
ATOM 1554 N N . LEU A 1 213 ? -10.343 -3.583 -3.862 1.00 94.94 213 LEU A N 1
ATOM 1555 C CA . LEU A 1 213 ? -9.915 -2.478 -2.996 1.00 94.94 213 LEU A CA 1
ATOM 1556 C C . LEU A 1 213 ? -11.072 -1.560 -2.572 1.00 94.94 213 LEU A C 1
ATOM 1558 O O . LEU A 1 213 ? -11.014 -0.899 -1.536 1.00 94.94 213 LEU A O 1
ATOM 1562 N N . PHE A 1 214 ? -12.122 -1.502 -3.390 1.00 93.25 214 PHE A N 1
ATOM 1563 C CA . PHE A 1 214 ? -13.255 -0.593 -3.217 1.00 93.25 214 PHE A CA 1
ATOM 1564 C C . PHE A 1 214 ? -14.568 -1.325 -2.933 1.00 93.25 214 PHE A C 1
ATOM 1566 O O . PHE A 1 214 ? -15.614 -0.685 -2.814 1.00 93.25 214 PHE A O 1
ATOM 1573 N N . GLN A 1 215 ? -14.538 -2.653 -2.858 1.00 89.75 215 GLN A N 1
ATOM 1574 C CA . GLN A 1 215 ? -15.700 -3.456 -2.515 1.00 89.75 215 GLN A CA 1
ATOM 1575 C C . GLN A 1 215 ? -15.914 -3.481 -0.998 1.00 89.75 215 GLN A C 1
ATOM 1577 O O . GLN A 1 215 ? -14.958 -3.342 -0.232 1.00 89.75 215 GLN A O 1
ATOM 1582 N N . PRO A 1 216 ? -17.163 -3.666 -0.539 1.00 86.31 216 PRO A N 1
ATOM 1583 C CA . PRO A 1 216 ? -17.416 -3.885 0.873 1.00 86.31 216 PRO A CA 1
ATOM 1584 C C . PRO A 1 216 ? -16.709 -5.150 1.366 1.00 86.31 216 PRO A C 1
ATOM 1586 O O . PRO A 1 216 ? -16.846 -6.210 0.758 1.00 86.31 216 PRO A O 1
ATOM 1589 N N . LEU A 1 217 ? -16.040 -5.065 2.518 1.00 82.81 217 LEU A N 1
ATOM 1590 C CA . LEU A 1 217 ? -15.372 -6.212 3.158 1.00 82.81 217 LEU A CA 1
ATOM 1591 C C . LEU A 1 217 ? -16.341 -7.344 3.554 1.00 82.81 217 LEU A C 1
ATOM 1593 O O . LEU A 1 217 ? -15.928 -8.468 3.829 1.00 82.81 217 LEU A O 1
ATOM 1597 N N . SER A 1 218 ? -17.644 -7.061 3.606 1.00 78.94 218 SER A N 1
ATOM 1598 C CA . SER A 1 218 ? -18.684 -8.060 3.825 1.00 78.94 218 SER A CA 1
ATOM 1599 C C . SER A 1 218 ? -19.934 -7.711 3.019 1.00 78.94 218 SER A C 1
ATOM 1601 O O . SER A 1 218 ? -20.371 -6.563 3.079 1.00 78.94 218 SER A O 1
ATOM 1603 N N . PRO A 1 219 ? -20.612 -8.685 2.380 1.00 72.19 219 PRO A N 1
ATOM 1604 C CA . PRO A 1 219 ? -21.899 -8.448 1.718 1.00 72.19 219 PRO A CA 1
ATOM 1605 C C . PRO A 1 219 ? -22.976 -7.876 2.652 1.00 72.19 219 PRO A C 1
ATOM 1607 O O . PRO A 1 219 ? -23.912 -7.217 2.209 1.00 72.19 219 PRO A O 1
ATOM 1610 N N . LYS A 1 220 ? -22.853 -8.129 3.964 1.00 69.81 220 LYS A N 1
ATOM 1611 C CA . LYS A 1 220 ? -23.769 -7.609 4.992 1.00 69.81 220 LYS A CA 1
ATOM 1612 C C . LYS A 1 220 ? -23.510 -6.142 5.340 1.00 69.81 220 LYS A C 1
ATOM 1614 O O . LYS A 1 220 ? -24.290 -5.550 6.083 1.00 69.81 220 LYS A O 1
ATOM 1619 N N . TRP A 1 221 ? -22.401 -5.577 4.880 1.00 66.00 221 TRP A N 1
ATOM 1620 C CA . TRP A 1 221 ? -22.016 -4.192 5.104 1.00 66.00 221 TRP A CA 1
ATOM 1621 C C . TRP A 1 221 ? -22.288 -3.459 3.789 1.00 66.00 221 TRP A C 1
ATOM 1623 O O . TRP A 1 221 ? -21.567 -3.621 2.814 1.00 66.00 221 TRP A O 1
ATOM 1633 N N . ALA A 1 222 ? -23.419 -2.754 3.718 1.00 55.44 222 ALA A N 1
ATOM 1634 C CA . ALA A 1 222 ? -23.865 -2.073 2.503 1.00 55.44 222 ALA A CA 1
ATOM 1635 C C . ALA A 1 222 ? -22.849 -1.017 2.007 1.00 55.44 222 ALA A C 1
ATOM 1637 O O . ALA A 1 222 ? -21.906 -0.658 2.706 1.00 55.44 222 ALA A O 1
ATOM 1638 N N . GLN A 1 223 ? -23.067 -0.471 0.806 1.00 55.06 223 GLN A N 1
ATOM 1639 C CA . GLN A 1 223 ? -22.197 0.530 0.160 1.00 55.06 223 GLN A CA 1
ATOM 1640 C C . GLN A 1 223 ? -21.875 1.779 1.008 1.00 55.06 223 GLN A C 1
ATOM 1642 O O . GLN A 1 223 ? -20.848 2.405 0.755 1.00 55.06 223 GLN A O 1
ATOM 1647 N N . GLU A 1 224 ? -22.680 2.118 2.023 1.00 52.06 224 GLU A N 1
ATOM 1648 C CA . GLU A 1 224 ? -22.403 3.212 2.977 1.00 52.06 224 GLU A CA 1
ATOM 1649 C C . GLU A 1 224 ? -21.140 2.980 3.832 1.00 52.06 224 GLU A C 1
ATOM 1651 O O . GLU A 1 224 ? -20.644 3.903 4.469 1.00 52.06 224 GLU A O 1
ATOM 1656 N N . VAL A 1 225 ? -20.582 1.765 3.815 1.00 61.66 225 VAL A N 1
ATOM 1657 C CA . VAL A 1 225 ? -19.444 1.355 4.649 1.00 61.66 225 VAL A CA 1
ATOM 1658 C C . VAL A 1 225 ? -18.091 1.557 3.937 1.00 61.66 225 VAL A C 1
ATOM 1660 O O . VAL A 1 225 ? -17.071 1.660 4.598 1.00 61.66 225 VAL A O 1
ATOM 1663 N N . ILE A 1 226 ? -18.043 1.741 2.609 1.00 62.03 226 ILE A N 1
ATOM 1664 C CA . ILE A 1 226 ? -16.767 1.838 1.850 1.00 62.03 226 ILE A CA 1
ATOM 1665 C C . ILE A 1 226 ? -15.923 3.074 2.239 1.00 62.03 226 ILE A C 1
ATOM 1667 O O . ILE A 1 226 ? -14.697 3.088 2.083 1.00 62.03 226 ILE A O 1
ATOM 1671 N N . GLU A 1 227 ? -16.571 4.118 2.756 1.00 69.44 227 GLU A N 1
ATOM 1672 C CA . GLU A 1 227 ? -15.938 5.368 3.197 1.00 69.44 227 GLU A CA 1
ATOM 1673 C C . GLU A 1 227 ? -15.564 5.399 4.686 1.00 69.44 227 GLU A C 1
ATOM 1675 O O . GLU A 1 227 ? -15.012 6.401 5.169 1.00 69.44 227 GLU A O 1
ATOM 1680 N N . ASP A 1 228 ? -15.884 4.332 5.420 1.00 84.69 228 ASP A N 1
ATOM 1681 C CA . ASP A 1 228 ? -15.691 4.273 6.860 1.00 84.69 228 ASP A CA 1
ATOM 1682 C C . ASP A 1 228 ? -14.207 4.210 7.255 1.00 84.69 228 ASP A C 1
ATOM 1684 O O . ASP A 1 228 ? -13.283 4.217 6.428 1.00 84.69 228 ASP A O 1
ATOM 1688 N N . PHE A 1 229 ? -13.966 4.249 8.564 1.00 91.00 229 PHE A N 1
ATOM 1689 C CA . PHE A 1 229 ? -12.622 4.158 9.119 1.00 91.00 229 PHE A CA 1
ATOM 1690 C C . PHE A 1 229 ? -11.913 2.871 8.680 1.00 91.00 229 PHE A C 1
ATOM 1692 O O . PHE A 1 229 ? -10.776 2.919 8.208 1.00 91.00 229 PHE A O 1
ATOM 1699 N N . VAL A 1 230 ? -12.620 1.743 8.755 1.00 92.50 230 VAL A N 1
ATOM 1700 C CA . VAL A 1 230 ? -12.077 0.410 8.503 1.00 92.50 230 VAL A CA 1
ATOM 1701 C C . VAL A 1 230 ? -11.613 0.238 7.061 1.00 92.50 230 VAL A C 1
ATOM 1703 O O . VAL A 1 230 ? -10.485 -0.192 6.833 1.00 92.50 230 VAL A O 1
ATOM 1706 N N . HIS A 1 231 ? -12.437 0.599 6.079 1.00 93.31 231 HIS A N 1
ATOM 1707 C CA . HIS A 1 231 ? -12.098 0.436 4.667 1.00 93.31 231 HIS A CA 1
ATOM 1708 C C . HIS A 1 231 ? -10.927 1.322 4.259 1.00 93.31 231 HIS A C 1
ATOM 1710 O O . HIS A 1 231 ? -10.097 0.919 3.453 1.00 93.31 231 HIS A O 1
ATOM 1716 N N . SER A 1 232 ? -10.824 2.516 4.834 1.00 94.50 232 SER A N 1
ATOM 1717 C CA . SER A 1 232 ? -9.666 3.373 4.599 1.00 94.50 232 SER A CA 1
ATOM 1718 C C . SER A 1 232 ? -8.386 2.781 5.169 1.00 94.50 232 SER A C 1
ATOM 1720 O O . SER A 1 232 ? 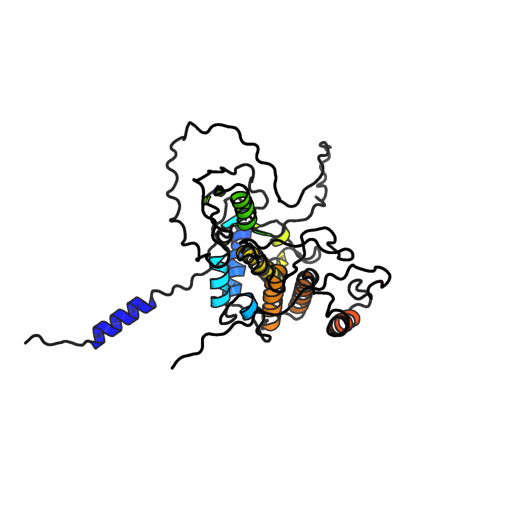-7.364 2.797 4.494 1.00 94.50 232 SER A O 1
ATOM 1722 N N . MET A 1 233 ? -8.436 2.197 6.371 1.00 95.19 233 MET A N 1
ATOM 1723 C CA . MET A 1 233 ? -7.275 1.510 6.940 1.00 95.19 233 MET A CA 1
ATOM 1724 C C . MET A 1 233 ? -6.920 0.245 6.157 1.00 95.19 233 MET A C 1
ATOM 1726 O O . MET A 1 233 ? -5.741 -0.010 5.957 1.00 95.19 233 MET A O 1
ATOM 1730 N N . PHE A 1 234 ? -7.902 -0.493 5.634 1.00 95.81 234 PHE A N 1
ATOM 1731 C CA . PHE A 1 234 ? -7.671 -1.600 4.699 1.00 95.81 234 PHE A CA 1
ATOM 1732 C C . PHE A 1 234 ? -6.959 -1.141 3.418 1.00 95.81 234 PHE A C 1
ATOM 1734 O O . PHE A 1 234 ? -5.963 -1.736 3.006 1.00 95.81 234 PHE A O 1
ATOM 1741 N N . ARG A 1 235 ? -7.422 -0.046 2.801 1.00 97.00 235 ARG A N 1
ATOM 1742 C CA . ARG A 1 235 ? -6.762 0.521 1.617 1.00 97.00 235 ARG A CA 1
ATOM 1743 C C . ARG A 1 235 ? -5.370 1.057 1.943 1.00 97.00 235 ARG A C 1
ATOM 1745 O O . ARG A 1 235 ? -4.469 0.896 1.129 1.00 97.00 235 ARG A O 1
ATOM 1752 N N . MET A 1 236 ? -5.173 1.637 3.127 1.00 96.62 236 MET A N 1
ATOM 1753 C CA . MET A 1 236 ? -3.868 2.113 3.593 1.00 96.62 236 MET A CA 1
ATOM 1754 C C . MET A 1 236 ? -2.886 0.960 3.817 1.00 96.62 236 MET A C 1
ATOM 1756 O O . MET A 1 236 ? -1.777 0.991 3.296 1.00 96.62 236 MET A O 1
ATOM 1760 N N . ASP A 1 237 ? -3.304 -0.081 4.535 1.00 97.12 237 ASP A N 1
ATOM 1761 C CA . ASP A 1 237 ? -2.570 -1.340 4.698 1.00 97.12 237 ASP A CA 1
ATOM 1762 C C . ASP A 1 237 ? -2.137 -1.900 3.336 1.00 97.12 237 ASP A C 1
ATOM 1764 O O . ASP A 1 237 ? -0.946 -2.128 3.114 1.00 97.12 237 ASP A O 1
ATOM 1768 N N . THR A 1 238 ? -3.073 -1.968 2.386 1.00 97.69 238 THR A N 1
ATOM 1769 C CA . THR A 1 238 ? -2.795 -2.402 1.012 1.00 97.69 238 THR A CA 1
ATOM 1770 C C . THR A 1 238 ? -1.805 -1.471 0.297 1.00 97.69 238 THR A C 1
ATOM 1772 O O . THR A 1 238 ? -0.880 -1.943 -0.353 1.00 97.69 238 THR A O 1
ATOM 1775 N N . LEU A 1 239 ? -1.937 -0.145 0.417 1.00 97.62 239 LEU A N 1
ATOM 1776 C CA . LEU A 1 239 ? -1.010 0.813 -0.204 1.00 97.62 239 LEU A CA 1
ATOM 1777 C C . LEU A 1 239 ? 0.423 0.637 0.305 1.00 97.62 239 LEU A C 1
ATOM 1779 O O . LEU A 1 239 ? 1.365 0.654 -0.487 1.00 97.62 239 LEU A O 1
ATOM 1783 N N . PHE A 1 240 ? 0.601 0.469 1.615 1.00 97.75 240 PHE A N 1
ATOM 1784 C CA . PHE A 1 240 ? 1.917 0.260 2.213 1.00 97.75 240 PHE A CA 1
ATOM 1785 C C . PHE A 1 240 ? 2.493 -1.117 1.867 1.00 97.75 240 PHE A C 1
ATOM 1787 O O . PHE A 1 240 ? 3.695 -1.225 1.605 1.00 97.75 240 PHE A O 1
ATOM 1794 N N . HIS A 1 241 ? 1.646 -2.147 1.808 1.00 97.31 241 HIS A N 1
ATOM 1795 C CA . HIS A 1 241 ? 1.992 -3.465 1.276 1.00 97.31 241 HIS A CA 1
ATOM 1796 C C . HIS A 1 241 ? 2.518 -3.346 -0.161 1.00 97.31 241 HIS A C 1
ATOM 1798 O O . HIS A 1 241 ? 3.653 -3.735 -0.444 1.00 97.31 241 HIS A O 1
ATOM 1804 N N . GLU A 1 242 ? 1.762 -2.712 -1.058 1.00 96.75 242 GLU A N 1
ATOM 1805 C CA . GLU A 1 242 ? 2.167 -2.551 -2.457 1.00 96.75 242 GLU A CA 1
ATOM 1806 C C . GLU A 1 242 ? 3.406 -1.674 -2.625 1.00 96.75 242 GLU A C 1
ATOM 1808 O O . GLU A 1 242 ? 4.310 -1.984 -3.406 1.00 96.75 242 GLU A O 1
ATOM 1813 N N . ALA A 1 243 ? 3.532 -0.617 -1.827 1.00 96.19 243 ALA A N 1
ATOM 1814 C CA . ALA A 1 243 ? 4.738 0.193 -1.770 1.00 96.19 243 ALA A CA 1
ATOM 1815 C C . ALA A 1 243 ? 5.951 -0.617 -1.304 1.00 96.19 243 ALA A C 1
ATOM 1817 O O . ALA A 1 243 ? 7.055 -0.401 -1.809 1.00 96.19 243 ALA A O 1
ATOM 1818 N N . ARG A 1 244 ? 5.782 -1.600 -0.414 1.00 94.56 244 ARG A N 1
ATOM 1819 C CA . ARG A 1 244 ? 6.892 -2.451 0.024 1.00 94.56 244 ARG A CA 1
ATOM 1820 C C . ARG A 1 244 ? 7.431 -3.335 -1.094 1.00 94.56 244 ARG A C 1
ATOM 1822 O O . ARG A 1 244 ? 8.639 -3.586 -1.123 1.00 94.56 244 ARG A O 1
ATOM 1829 N N . HIS A 1 245 ? 6.602 -3.719 -2.065 1.00 93.00 245 HIS A N 1
ATOM 1830 C CA . HIS A 1 245 ? 7.090 -4.395 -3.266 1.00 93.00 245 HIS A CA 1
ATOM 1831 C C . HIS A 1 245 ? 8.156 -3.579 -4.022 1.00 93.00 245 HIS A C 1
ATOM 1833 O O . HIS A 1 245 ? 8.950 -4.171 -4.750 1.00 93.00 245 HIS A O 1
ATOM 1839 N N . THR A 1 246 ? 8.280 -2.261 -3.799 1.00 90.62 246 THR A N 1
ATOM 1840 C CA . THR A 1 246 ? 9.319 -1.437 -4.442 1.00 90.62 246 THR A CA 1
ATOM 1841 C C . THR A 1 246 ? 10.725 -1.552 -3.843 1.00 90.62 246 THR A C 1
ATOM 1843 O O . THR A 1 246 ? 11.705 -1.306 -4.548 1.00 90.62 246 THR A O 1
ATOM 1846 N N . ASP A 1 247 ? 10.856 -1.919 -2.565 1.00 83.06 247 ASP A N 1
ATOM 1847 C CA . ASP A 1 247 ? 12.136 -1.838 -1.843 1.00 83.06 247 ASP A CA 1
ATOM 1848 C C . ASP A 1 247 ? 13.041 -3.061 -2.047 1.00 83.06 247 ASP A C 1
ATOM 1850 O O . ASP A 1 247 ? 14.241 -2.990 -1.782 1.00 83.06 247 ASP A O 1
ATOM 1854 N N . GLY A 1 248 ? 12.500 -4.172 -2.558 1.00 67.94 248 GLY A N 1
ATOM 1855 C CA . GLY A 1 248 ? 13.249 -5.425 -2.663 1.00 67.94 248 GLY A CA 1
ATOM 1856 C C . GLY A 1 248 ? 13.499 -6.099 -1.313 1.00 67.94 248 GLY A C 1
ATOM 1857 O O . GLY A 1 248 ? 13.176 -5.565 -0.251 1.00 67.94 248 GLY A O 1
ATOM 1858 N N . SER A 1 249 ? 14.065 -7.308 -1.338 1.00 63.00 249 SER A N 1
ATOM 1859 C CA . SER A 1 249 ? 14.491 -7.997 -0.113 1.00 63.00 249 SER A CA 1
ATOM 1860 C C . SER A 1 249 ? 16.011 -7.912 0.038 1.00 63.00 249 SER A C 1
ATOM 1862 O O . SER A 1 249 ? 16.767 -8.238 -0.878 1.00 63.00 249 SER A O 1
ATOM 1864 N N . ALA A 1 250 ? 16.480 -7.498 1.218 1.00 49.31 250 ALA A N 1
ATOM 1865 C CA . ALA A 1 250 ? 17.912 -7.430 1.528 1.00 49.31 250 ALA A CA 1
ATOM 1866 C C . ALA A 1 250 ? 18.597 -8.815 1.536 1.00 49.31 250 ALA A C 1
ATOM 1868 O O . ALA A 1 250 ? 19.820 -8.898 1.497 1.00 49.31 250 ALA A O 1
ATOM 1869 N N . ARG A 1 251 ? 17.816 -9.906 1.587 1.00 48.69 251 ARG A N 1
ATOM 1870 C CA . ARG A 1 251 ? 18.305 -11.271 1.830 1.00 48.69 251 ARG A CA 1
ATOM 1871 C C . ARG A 1 251 ? 18.792 -12.021 0.599 1.00 48.69 251 ARG A C 1
ATOM 1873 O O . ARG A 1 251 ? 19.534 -12.987 0.750 1.00 48.69 251 ARG A O 1
ATOM 1880 N N . ILE A 1 252 ? 18.391 -11.634 -0.609 1.00 46.28 252 ILE A N 1
ATOM 1881 C CA . ILE A 1 252 ? 18.907 -12.322 -1.793 1.00 46.28 252 ILE A CA 1
ATOM 1882 C C . ILE A 1 252 ? 20.274 -11.717 -2.101 1.00 46.28 252 ILE A C 1
ATOM 1884 O O . ILE A 1 252 ? 20.368 -10.528 -2.397 1.00 46.28 252 ILE A O 1
ATOM 1888 N N . ALA A 1 253 ? 21.320 -12.551 -2.102 1.00 38.03 253 ALA A N 1
ATOM 1889 C CA . ALA A 1 253 ? 22.701 -12.210 -2.476 1.00 38.03 253 ALA A CA 1
ATOM 1890 C C . ALA A 1 253 ? 22.828 -11.419 -3.802 1.00 38.03 253 ALA A C 1
ATOM 1892 O O . ALA A 1 253 ? 23.855 -10.809 -4.082 1.00 38.03 253 ALA A O 1
ATOM 1893 N N . ALA A 1 254 ? 21.764 -11.389 -4.605 1.00 45.84 254 ALA A N 1
ATOM 1894 C CA . ALA A 1 254 ? 21.626 -10.619 -5.831 1.00 45.84 254 ALA A CA 1
ATOM 1895 C C . ALA A 1 254 ? 21.093 -9.175 -5.654 1.00 45.84 254 ALA A C 1
ATOM 1897 O O . ALA A 1 254 ? 20.771 -8.559 -6.675 1.00 45.84 254 ALA A O 1
ATOM 1898 N N . LYS A 1 255 ? 20.966 -8.645 -4.417 1.00 55.81 255 LYS A N 1
ATOM 1899 C CA . LYS A 1 255 ? 20.485 -7.277 -4.106 1.00 55.81 255 LYS A CA 1
ATOM 1900 C C . LYS A 1 255 ? 19.282 -6.890 -4.979 1.00 55.81 255 LYS A C 1
ATOM 1902 O O . LYS A 1 255 ? 19.311 -5.875 -5.678 1.00 55.81 255 LYS A O 1
ATOM 1907 N N . GLN A 1 256 ? 18.279 -7.765 -5.045 1.00 61.00 256 GLN A N 1
ATOM 1908 C CA . GLN A 1 256 ? 17.195 -7.608 -6.010 1.00 61.00 256 GLN A CA 1
ATOM 1909 C C . GLN A 1 256 ? 16.207 -6.551 -5.517 1.00 61.00 256 GLN A C 1
ATOM 1911 O O . GLN A 1 256 ? 15.632 -6.694 -4.441 1.00 61.00 256 GLN A O 1
ATOM 1916 N N . LEU A 1 257 ? 16.031 -5.497 -6.315 1.00 67.31 257 LEU A N 1
ATOM 1917 C CA . LEU A 1 257 ? 14.889 -4.596 -6.207 1.00 67.31 257 LEU A CA 1
ATOM 1918 C C . LEU A 1 257 ? 13.628 -5.346 -6.653 1.00 67.31 257 LEU A C 1
ATOM 1920 O O . LEU A 1 257 ? 13.692 -6.133 -7.597 1.00 67.31 257 LEU A O 1
ATOM 1924 N N . GLY A 1 258 ? 12.502 -5.086 -5.991 1.00 74.25 258 GLY A N 1
ATOM 1925 C CA . GLY A 1 258 ? 11.276 -5.858 -6.184 1.00 74.25 258 GLY A CA 1
ATOM 1926 C C . GLY A 1 258 ? 11.135 -6.927 -5.106 1.00 74.25 258 GLY A C 1
ATOM 1927 O O . GLY A 1 258 ? 11.963 -7.831 -5.004 1.00 74.25 258 GLY A O 1
ATOM 1928 N N . PHE A 1 259 ? 10.120 -6.808 -4.257 1.00 81.56 259 PHE A N 1
ATOM 1929 C CA . PHE A 1 259 ? 9.766 -7.880 -3.332 1.00 81.56 259 PHE A CA 1
ATOM 1930 C C . PHE A 1 259 ? 8.771 -8.801 -4.040 1.00 81.56 259 PHE A C 1
ATOM 1932 O O . PHE A 1 259 ? 7.825 -8.304 -4.635 1.00 81.56 259 PHE A O 1
ATOM 1939 N N . ALA A 1 260 ? 8.957 -10.116 -4.007 1.00 86.25 260 ALA A N 1
ATOM 1940 C CA . ALA A 1 260 ? 7.971 -11.065 -4.521 1.00 86.25 260 ALA A CA 1
ATOM 1941 C C . ALA A 1 260 ? 7.389 -11.862 -3.356 1.00 86.25 260 ALA A C 1
ATOM 1943 O O . ALA A 1 260 ? 8.105 -12.164 -2.400 1.00 86.25 260 ALA A O 1
ATOM 1944 N N . HIS A 1 261 ? 6.107 -12.202 -3.449 1.00 91.50 261 HIS A N 1
ATOM 1945 C CA . HIS A 1 261 ? 5.524 -13.168 -2.535 1.00 91.50 261 HIS A CA 1
ATOM 1946 C C . HIS A 1 261 ? 6.112 -14.560 -2.765 1.00 91.50 261 HIS A C 1
ATOM 1948 O O . HIS A 1 261 ? 6.552 -14.930 -3.854 1.00 91.50 261 HIS A O 1
ATOM 1954 N N . GLU A 1 262 ? 6.087 -15.334 -1.701 1.00 89.19 262 GLU A N 1
ATOM 1955 C CA . GLU A 1 262 ? 6.499 -16.717 -1.614 1.00 89.19 262 GLU A CA 1
ATOM 1956 C C . GLU A 1 262 ? 5.281 -17.623 -1.761 1.00 89.19 262 GLU A C 1
ATOM 1958 O O . GLU A 1 262 ? 4.152 -17.259 -1.415 1.00 89.19 262 GLU A O 1
ATOM 1963 N N . ILE A 1 263 ? 5.522 -18.831 -2.268 1.00 88.50 263 ILE A N 1
ATOM 1964 C CA . ILE A 1 263 ? 4.482 -19.851 -2.347 1.00 88.50 263 ILE A CA 1
ATOM 1965 C C . ILE A 1 263 ? 4.101 -20.270 -0.929 1.00 88.50 263 ILE A C 1
ATOM 1967 O O . ILE A 1 263 ? 4.951 -20.726 -0.158 1.00 88.50 263 ILE A O 1
ATOM 1971 N N . CYS A 1 264 ? 2.823 -20.131 -0.591 1.00 90.25 264 CYS A N 1
ATOM 1972 C CA . CYS A 1 264 ? 2.314 -20.560 0.700 1.00 90.25 264 CYS A CA 1
ATOM 1973 C C . CYS A 1 264 ? 2.441 -22.086 0.857 1.00 90.25 264 CYS A C 1
ATOM 1975 O O . CYS A 1 264 ? 2.150 -22.832 -0.088 1.00 90.25 264 CYS A O 1
ATOM 1977 N N . PRO A 1 265 ? 2.859 -22.568 2.040 1.00 90.69 265 PRO A N 1
ATOM 1978 C CA . PRO A 1 265 ? 3.118 -23.981 2.275 1.00 90.69 265 PRO A CA 1
ATOM 1979 C C . PRO A 1 265 ? 1.822 -24.811 2.302 1.00 90.69 265 PRO A C 1
ATOM 1981 O O . PRO A 1 265 ? 0.734 -24.260 2.492 1.00 90.69 265 PRO A O 1
ATOM 1984 N N . PRO A 1 266 ? 1.921 -26.146 2.158 1.00 90.00 266 PRO A N 1
ATOM 1985 C CA . PRO A 1 266 ? 0.802 -27.049 2.413 1.00 90.00 266 PRO A CA 1
ATOM 1986 C C . PRO A 1 266 ? 0.177 -26.812 3.797 1.00 90.00 266 PRO A C 1
ATOM 1988 O O . PRO A 1 266 ? 0.890 -26.541 4.760 1.00 90.00 266 PRO A O 1
ATOM 1991 N N . GLY A 1 267 ? -1.150 -26.921 3.892 1.00 87.12 267 GLY A N 1
ATOM 1992 C CA . GLY A 1 267 ? -1.905 -26.677 5.130 1.00 87.12 267 GLY A CA 1
ATOM 1993 C C . GLY A 1 267 ? -2.301 -25.214 5.372 1.00 87.12 267 GLY A C 1
ATOM 1994 O O . GLY A 1 267 ? -3.115 -24.952 6.250 1.00 87.12 267 GLY A O 1
ATOM 1995 N N . HIS A 1 268 ? -1.785 -24.266 4.585 1.00 90.44 268 HIS A N 1
ATOM 1996 C CA . HIS A 1 268 ? -2.246 -22.876 4.584 1.00 90.44 268 HIS A CA 1
ATOM 1997 C C . HIS A 1 268 ? -3.508 -22.707 3.712 1.00 90.44 268 HIS A C 1
ATOM 1999 O O . HIS A 1 268 ? -3.651 -23.398 2.704 1.00 90.44 268 HIS A O 1
ATOM 2005 N N . GLU A 1 269 ? -4.397 -21.757 4.028 1.00 88.50 269 GLU A N 1
ATOM 2006 C CA . GLU A 1 269 ? -5.623 -21.499 3.236 1.00 88.50 269 GLU A CA 1
ATOM 2007 C C . GLU A 1 269 ? -5.307 -21.136 1.773 1.00 88.50 269 GLU A C 1
ATOM 2009 O O . GLU A 1 269 ? -6.002 -21.540 0.846 1.00 88.50 269 GLU A O 1
ATOM 2014 N N . MET A 1 270 ? -4.184 -20.447 1.570 1.00 88.38 270 MET A N 1
ATOM 2015 C CA . MET A 1 270 ? -3.647 -20.071 0.257 1.00 88.38 270 MET A CA 1
ATOM 2016 C C . MET A 1 270 ? -2.553 -21.027 -0.256 1.00 88.38 270 MET A C 1
ATOM 2018 O O . MET A 1 270 ? -1.711 -20.613 -1.051 1.00 88.38 270 MET A O 1
ATOM 2022 N N . ALA A 1 271 ? -2.494 -22.276 0.224 1.00 91.94 271 ALA A N 1
ATOM 2023 C CA . ALA A 1 271 ? -1.452 -23.236 -0.155 1.00 91.94 271 ALA A CA 1
ATOM 2024 C C . ALA A 1 271 ? -1.267 -23.332 -1.682 1.00 91.94 271 ALA A C 1
ATOM 2026 O O . ALA A 1 271 ? -2.228 -23.481 -2.435 1.00 91.94 271 ALA A O 1
ATOM 2027 N N . GLY A 1 272 ? -0.012 -23.261 -2.137 1.00 89.38 272 GLY A N 1
ATOM 2028 C CA . GLY A 1 272 ? 0.336 -23.320 -3.561 1.00 89.38 272 GLY A CA 1
ATOM 2029 C C . GLY A 1 272 ? 0.256 -21.986 -4.314 1.00 89.38 272 GLY A C 1
ATOM 2030 O O . GLY A 1 272 ? 0.753 -21.913 -5.437 1.00 89.38 272 GLY A O 1
ATOM 2031 N N . PHE A 1 273 ? -0.279 -20.922 -3.710 1.00 89.25 273 PHE A N 1
ATOM 2032 C CA . PHE A 1 273 ? -0.308 -19.585 -4.309 1.00 89.25 273 PHE A CA 1
ATOM 2033 C C . PHE A 1 273 ? 0.858 -18.706 -3.821 1.00 89.25 273 PHE A C 1
ATOM 2035 O O . PHE A 1 273 ? 1.262 -18.832 -2.661 1.00 89.25 273 PHE A O 1
ATOM 2042 N N . PRO A 1 274 ? 1.392 -17.792 -4.661 1.00 90.25 274 PRO A N 1
ATOM 2043 C CA . PRO A 1 274 ? 2.390 -16.796 -4.264 1.00 90.25 274 PRO A CA 1
ATOM 2044 C C . PRO A 1 274 ? 1.722 -15.675 -3.456 1.00 90.25 274 PRO A C 1
ATOM 2046 O O . PRO A 1 274 ? 1.537 -14.564 -3.946 1.00 90.25 274 PRO A O 1
ATOM 2049 N N . ALA A 1 275 ? 1.293 -15.995 -2.239 1.00 92.25 275 ALA A N 1
ATOM 2050 C CA . ALA A 1 275 ? 0.485 -15.124 -1.387 1.00 92.25 275 ALA A CA 1
ATOM 2051 C C . ALA A 1 275 ? 0.988 -15.095 0.063 1.00 92.25 275 ALA A C 1
ATOM 2053 O O . ALA A 1 275 ? 0.233 -14.750 0.968 1.00 92.25 275 ALA A O 1
ATOM 2054 N N . CYS A 1 276 ? 2.242 -15.486 0.288 1.00 92.75 276 CYS A N 1
ATOM 2055 C CA . CYS A 1 276 ? 2.876 -15.476 1.597 1.00 92.75 276 CYS A CA 1
ATOM 2056 C C . CYS A 1 276 ? 4.188 -14.686 1.568 1.00 92.75 276 CYS A C 1
ATOM 2058 O O . CYS A 1 276 ? 4.768 -14.470 0.512 1.00 92.75 276 CYS A O 1
ATOM 2060 N N . ASP A 1 277 ? 4.698 -14.293 2.729 1.00 90.69 277 ASP A N 1
ATOM 2061 C CA . ASP A 1 277 ? 5.993 -13.636 2.883 1.00 90.69 277 ASP A CA 1
ATOM 2062 C C . ASP A 1 277 ? 6.909 -14.460 3.777 1.00 90.69 277 ASP A C 1
ATOM 2064 O O . ASP A 1 277 ? 6.509 -14.881 4.857 1.00 90.69 277 ASP A O 1
ATOM 2068 N N . ARG A 1 278 ? 8.167 -14.651 3.369 1.00 77.19 278 ARG A N 1
ATOM 2069 C CA . ARG A 1 278 ? 9.184 -15.279 4.227 1.00 77.19 278 ARG A CA 1
ATOM 2070 C C . ARG A 1 278 ? 9.850 -14.328 5.220 1.00 77.19 278 ARG A C 1
ATOM 2072 O O . ARG A 1 278 ? 9.958 -14.688 6.387 1.00 77.19 278 ARG A O 1
ATOM 2079 N N . PRO A 1 279 ? 10.388 -13.163 4.816 1.00 70.62 279 PRO A N 1
ATOM 2080 C CA . PRO A 1 279 ? 11.095 -12.325 5.764 1.00 70.62 279 PRO A CA 1
ATOM 2081 C C . PRO A 1 279 ? 10.107 -11.505 6.595 1.00 70.62 279 PRO A C 1
ATOM 2083 O O . PRO A 1 279 ? 9.071 -11.043 6.117 1.00 70.62 279 PRO A O 1
ATOM 2086 N N . SER A 1 280 ? 10.509 -11.209 7.829 1.00 72.50 280 SER A N 1
ATOM 2087 C CA . SER A 1 280 ? 9.807 -10.315 8.760 1.00 72.50 280 SER A CA 1
ATOM 2088 C C . SER A 1 280 ? 9.762 -8.844 8.310 1.00 72.50 280 SER A C 1
ATOM 2090 O O . SER A 1 280 ? 9.430 -7.959 9.093 1.00 72.50 280 SER A O 1
ATOM 2092 N N . ASN A 1 281 ? 10.106 -8.559 7.055 1.00 81.44 281 ASN A N 1
ATOM 2093 C CA . ASN A 1 281 ? 10.042 -7.241 6.442 1.00 81.44 281 ASN A CA 1
ATOM 2094 C C . ASN A 1 281 ? 9.377 -7.271 5.052 1.00 81.44 281 ASN A C 1
ATOM 2096 O O . ASN A 1 281 ? 9.623 -6.374 4.244 1.00 81.44 281 ASN A O 1
ATOM 2100 N N . GLY A 1 282 ? 8.595 -8.314 4.755 1.00 90.25 282 GLY A N 1
ATOM 2101 C CA . GLY A 1 282 ? 7.823 -8.407 3.520 1.00 90.25 282 GLY A CA 1
ATOM 2102 C C . GLY A 1 282 ? 6.593 -7.494 3.464 1.00 90.25 282 GLY A C 1
ATOM 2103 O O . GLY A 1 282 ? 6.265 -6.853 4.464 1.00 90.25 282 GLY A O 1
ATOM 2104 N N . PRO A 1 283 ? 5.947 -7.391 2.293 1.00 94.25 283 PRO A N 1
ATOM 2105 C CA . PRO A 1 283 ? 4.721 -6.637 2.057 1.00 94.25 283 PRO A CA 1
ATOM 2106 C C . PRO A 1 283 ? 3.604 -6.896 3.071 1.00 94.25 283 PRO A C 1
ATOM 2108 O O . PRO A 1 283 ? 3.180 -5.944 3.723 1.00 94.25 283 PRO A O 1
ATOM 2111 N N . TYR A 1 284 ? 3.219 -8.152 3.316 1.00 95.25 284 TYR A N 1
ATOM 2112 C CA . TYR A 1 284 ? 2.215 -8.514 4.322 1.00 95.25 284 TYR A CA 1
ATOM 2113 C C . TYR A 1 284 ? 2.664 -8.122 5.725 1.00 95.25 284 TYR A C 1
ATOM 2115 O O . TYR A 1 284 ? 1.851 -7.695 6.546 1.00 95.25 284 TYR A O 1
ATOM 2123 N N . ARG A 1 285 ? 3.970 -8.193 6.020 1.00 94.06 285 ARG A N 1
ATOM 2124 C CA . ARG A 1 285 ? 4.487 -7.692 7.302 1.00 94.06 285 ARG A CA 1
ATOM 2125 C C . ARG A 1 285 ? 4.365 -6.177 7.401 1.00 94.06 285 ARG A C 1
ATOM 2127 O O . ARG A 1 285 ? 3.930 -5.684 8.435 1.00 94.06 285 ARG A O 1
ATOM 2134 N N . VAL A 1 286 ? 4.698 -5.436 6.352 1.00 95.44 286 VAL A N 1
ATOM 2135 C CA . VAL A 1 286 ? 4.537 -3.979 6.330 1.00 95.44 286 VAL A CA 1
ATOM 2136 C C . VAL A 1 286 ? 3.071 -3.582 6.479 1.00 95.44 286 VAL A C 1
ATOM 2138 O O . VAL A 1 286 ? 2.775 -2.799 7.380 1.00 95.44 286 VAL A O 1
ATOM 2141 N N . GLY A 1 287 ? 2.168 -4.167 5.688 1.00 96.31 287 GLY A N 1
ATOM 2142 C CA . GLY A 1 287 ? 0.729 -3.954 5.830 1.00 96.31 287 GLY A CA 1
ATOM 2143 C C . GLY A 1 287 ? 0.271 -4.244 7.259 1.00 96.31 287 GLY A C 1
ATOM 2144 O O . GLY A 1 287 ? -0.195 -3.344 7.961 1.00 96.31 287 GLY A O 1
ATOM 2145 N N . SER A 1 288 ? 0.529 -5.457 7.764 1.00 95.88 288 SER A N 1
ATOM 2146 C CA . SER A 1 288 ? 0.094 -5.839 9.114 1.00 95.88 288 SER A CA 1
ATOM 2147 C C . SER A 1 288 ? 0.595 -4.871 10.199 1.00 95.88 288 SER A C 1
ATOM 2149 O O . SER A 1 288 ? -0.131 -4.579 11.147 1.00 95.88 288 SER A O 1
ATOM 2151 N N . LEU A 1 289 ? 1.802 -4.308 10.069 1.00 96.12 289 LEU A N 1
ATOM 2152 C CA . LEU A 1 289 ? 2.308 -3.321 11.023 1.00 96.12 289 LEU A CA 1
ATOM 2153 C C . LEU A 1 289 ? 1.608 -1.967 10.903 1.00 96.12 289 LEU A C 1
ATOM 2155 O O . LEU A 1 289 ? 1.364 -1.347 11.935 1.00 96.12 289 LEU A O 1
ATOM 2159 N N . ILE A 1 290 ? 1.245 -1.524 9.698 1.00 97.25 290 ILE A N 1
ATOM 2160 C CA . ILE A 1 290 ? 0.413 -0.328 9.496 1.00 97.25 290 ILE A CA 1
ATOM 2161 C C . ILE A 1 290 ? -0.964 -0.535 10.125 1.00 97.25 290 ILE A C 1
ATOM 2163 O O . ILE A 1 290 ? -1.422 0.314 10.889 1.00 97.25 290 ILE A O 1
ATOM 2167 N N . MET A 1 291 ? -1.581 -1.696 9.899 1.00 95.81 291 MET A N 1
ATOM 2168 C CA . MET A 1 291 ? -2.873 -2.046 10.487 1.00 95.81 291 MET A CA 1
ATOM 2169 C C . MET A 1 291 ? -2.811 -2.075 12.018 1.00 95.81 291 MET A C 1
ATOM 2171 O O . MET A 1 291 ? -3.609 -1.433 12.700 1.00 95.81 291 MET A O 1
ATOM 2175 N N . LYS A 1 292 ? -1.817 -2.771 12.581 1.00 96.44 292 LYS A N 1
ATOM 2176 C CA . LYS A 1 292 ? -1.567 -2.808 14.027 1.00 96.44 292 LYS A CA 1
ATOM 2177 C C . LYS A 1 292 ? -1.352 -1.406 14.589 1.00 96.44 292 LYS A C 1
ATOM 2179 O O . LYS A 1 292 ? -1.900 -1.074 15.636 1.00 96.44 292 LYS A O 1
ATOM 2184 N N . SER A 1 293 ? -0.585 -0.584 13.882 1.00 96.25 293 SER A N 1
ATOM 2185 C CA . SER A 1 293 ? -0.293 0.786 14.281 1.00 96.25 293 SER A CA 1
ATOM 2186 C C . SER A 1 293 ? -1.542 1.668 14.299 1.00 96.25 293 SER A C 1
ATOM 2188 O O . SER A 1 293 ? -1.743 2.423 15.254 1.00 96.25 293 SER A O 1
ATOM 2190 N N . ALA A 1 294 ? -2.431 1.510 13.317 1.00 94.50 294 ALA A N 1
ATOM 2191 C CA . ALA A 1 294 ? -3.736 2.161 13.305 1.00 94.50 294 ALA A CA 1
ATOM 2192 C C . ALA A 1 294 ? -4.622 1.698 14.477 1.00 94.50 294 ALA A C 1
ATOM 2194 O O . ALA A 1 294 ? -5.255 2.525 15.127 1.00 94.50 294 ALA A O 1
ATOM 2195 N N . ILE A 1 295 ? -4.628 0.400 14.810 1.00 94.81 295 ILE A N 1
ATOM 2196 C CA . ILE A 1 295 ? -5.368 -0.137 15.969 1.00 94.81 295 ILE A CA 1
ATOM 2197 C C . ILE A 1 295 ? -4.831 0.438 17.289 1.00 94.81 295 ILE A C 1
ATOM 2199 O O . ILE A 1 295 ? -5.618 0.815 18.160 1.00 94.81 295 ILE A O 1
ATOM 2203 N N . GLU A 1 296 ? -3.506 0.506 17.452 1.00 94.62 296 GLU A N 1
ATOM 2204 C CA . GLU A 1 296 ? -2.854 1.073 18.642 1.00 94.62 296 GLU A CA 1
ATOM 2205 C C . GLU A 1 296 ? -3.124 2.576 18.779 1.00 94.62 296 GLU A C 1
ATOM 2207 O O . GLU A 1 296 ? -3.352 3.068 19.884 1.00 94.62 296 GLU A O 1
ATOM 2212 N N . GLY A 1 297 ? -3.111 3.293 17.656 1.00 92.12 297 GLY A N 1
ATOM 2213 C CA . GLY A 1 297 ? -3.339 4.731 17.595 1.00 92.12 297 GLY A CA 1
ATOM 2214 C C . GLY A 1 297 ? -4.809 5.147 17.502 1.00 92.12 297 GLY A C 1
ATOM 2215 O O . GLY A 1 297 ? -5.083 6.345 17.534 1.00 92.12 297 GLY A O 1
ATOM 2216 N N . CYS A 1 298 ? -5.746 4.193 17.418 1.00 88.62 298 CYS A N 1
ATOM 2217 C CA . CYS A 1 298 ? -7.181 4.456 17.300 1.00 88.62 298 CYS A CA 1
ATOM 2218 C C . CYS A 1 298 ? -7.683 5.395 18.402 1.00 88.62 298 CYS A C 1
ATOM 2220 O O . CYS A 1 298 ? -7.760 5.004 19.578 1.00 88.62 298 CYS A O 1
ATOM 2222 N N . GLY A 1 299 ? -8.101 6.592 17.992 1.00 83.88 299 GLY A N 1
ATOM 2223 C CA . GLY A 1 299 ? -8.722 7.599 18.833 1.00 83.88 299 GLY A CA 1
ATOM 2224 C C . GLY A 1 299 ? -10.244 7.434 18.951 1.00 83.88 299 GLY A C 1
ATOM 2225 O O . GLY A 1 299 ? -10.780 6.335 18.770 1.00 83.88 299 GLY A O 1
ATOM 2226 N N . PRO A 1 300 ? -10.967 8.517 19.295 1.00 85.12 300 PRO A N 1
ATOM 2227 C CA . PRO A 1 300 ? -12.427 8.528 19.427 1.00 85.12 300 PRO A CA 1
ATOM 2228 C C . PRO A 1 300 ? -13.198 8.163 18.147 1.00 85.12 300 PRO A C 1
ATOM 2230 O O . PRO A 1 300 ? -14.352 7.753 18.229 1.00 85.12 300 PRO A O 1
ATOM 2233 N N . GLU A 1 301 ? -12.581 8.326 16.978 1.00 79.50 301 GLU A N 1
ATOM 2234 C CA . GLU A 1 301 ? -13.130 8.015 15.654 1.00 79.50 301 GLU A CA 1
ATOM 2235 C C . GLU A 1 301 ? -13.289 6.513 15.382 1.00 79.50 301 GLU A C 1
ATOM 2237 O O . GLU A 1 301 ? -13.996 6.123 14.457 1.00 79.50 301 GLU A O 1
ATOM 2242 N N . CYS A 1 302 ? -12.644 5.677 16.194 1.00 88.75 302 CYS A N 1
ATOM 2243 C CA . CYS A 1 302 ? -12.554 4.241 16.008 1.00 88.75 302 CYS A CA 1
ATOM 2244 C C . CYS A 1 302 ? -13.384 3.512 17.070 1.00 88.75 302 CYS A C 1
ATOM 2246 O O . CYS A 1 302 ? -13.031 3.456 18.255 1.00 88.75 302 CYS A O 1
ATOM 2248 N N . SER A 1 303 ? -14.514 2.942 16.650 1.00 91.75 303 SER A N 1
ATOM 2249 C CA . SER A 1 303 ? -15.408 2.206 17.541 1.00 91.75 303 SER A CA 1
ATOM 2250 C C . SER A 1 303 ? -14.804 0.866 17.981 1.00 91.75 303 SER A C 1
ATOM 2252 O O . SER A 1 303 ? -13.870 0.339 17.377 1.00 91.75 303 SER A O 1
ATOM 2254 N N . ALA A 1 304 ? -15.366 0.256 19.030 1.00 91.19 304 ALA A N 1
ATOM 2255 C CA . ALA A 1 304 ? -14.965 -1.092 19.448 1.00 91.19 304 ALA A CA 1
ATOM 2256 C C . ALA A 1 304 ? -15.149 -2.130 18.325 1.00 91.19 304 ALA A C 1
ATOM 2258 O O . ALA A 1 304 ? -14.335 -3.039 18.185 1.00 91.19 304 ALA A O 1
ATOM 2259 N N . ARG A 1 305 ? -16.191 -1.954 17.502 1.00 89.19 305 ARG A N 1
ATOM 2260 C CA . ARG A 1 305 ? -16.439 -2.788 16.326 1.00 89.19 305 ARG A CA 1
ATOM 2261 C C . ARG A 1 305 ? -15.364 -2.583 15.261 1.00 89.19 305 ARG A C 1
ATOM 2263 O O . ARG A 1 305 ? -14.894 -3.567 14.704 1.00 89.19 305 ARG A O 1
ATOM 2270 N N . ASP A 1 306 ? -14.946 -1.345 15.008 1.00 91.44 306 ASP A N 1
ATOM 2271 C CA . ASP A 1 306 ? -13.883 -1.069 14.035 1.00 91.44 306 ASP A CA 1
ATOM 2272 C C . ASP A 1 306 ? -12.577 -1.736 14.462 1.00 91.44 306 ASP A C 1
ATOM 2274 O O . ASP A 1 306 ? -11.947 -2.418 13.661 1.00 91.44 306 ASP A O 1
ATOM 2278 N N . LYS A 1 307 ? -12.220 -1.645 15.751 1.00 92.12 307 LYS A N 1
ATOM 2279 C CA . LYS A 1 307 ? -11.046 -2.342 16.305 1.00 92.12 307 LYS A CA 1
ATOM 2280 C C . LYS A 1 307 ? -11.118 -3.851 16.105 1.00 92.12 307 LYS A C 1
ATOM 2282 O O . LYS A 1 307 ? -10.106 -4.459 15.764 1.00 92.12 307 LYS A O 1
ATOM 2287 N N . GLU A 1 308 ? -12.285 -4.458 16.311 1.00 91.75 308 GLU A N 1
ATOM 2288 C CA . GLU A 1 308 ? -12.481 -5.894 16.086 1.00 91.75 308 GLU A CA 1
ATOM 2289 C C . GLU A 1 308 ? -12.251 -6.259 14.614 1.00 91.75 308 GLU A C 1
ATOM 2291 O O . GLU A 1 308 ? -11.488 -7.179 14.327 1.00 91.75 308 GLU A O 1
ATOM 2296 N N . ILE A 1 309 ? -12.830 -5.499 13.680 1.00 91.62 309 ILE A N 1
ATOM 2297 C CA . ILE A 1 309 ? -12.667 -5.755 12.243 1.00 91.62 309 ILE A CA 1
ATOM 2298 C C . ILE A 1 309 ? -11.208 -5.564 11.815 1.00 91.62 309 ILE A C 1
ATOM 2300 O O . ILE A 1 309 ? -10.649 -6.432 11.150 1.00 91.62 309 ILE A O 1
ATOM 2304 N N . LEU A 1 310 ? -10.563 -4.477 12.239 1.00 93.06 310 LEU A N 1
ATOM 2305 C CA . LEU A 1 310 ? -9.150 -4.224 11.949 1.00 93.06 310 LEU A CA 1
ATOM 2306 C C . LEU A 1 310 ? -8.246 -5.309 12.540 1.00 93.06 310 LEU A C 1
ATOM 2308 O O . LEU A 1 310 ? -7.268 -5.695 11.910 1.00 93.06 310 LEU A O 1
ATOM 2312 N N . THR A 1 311 ? -8.587 -5.850 13.713 1.00 94.19 311 THR A N 1
ATOM 2313 C CA . THR A 1 311 ? -7.849 -6.973 14.314 1.00 94.19 311 THR A CA 1
ATOM 2314 C C . THR A 1 311 ? -7.961 -8.236 13.460 1.00 94.19 311 THR A C 1
ATOM 2316 O O . THR A 1 311 ? -6.981 -8.968 13.332 1.00 94.19 311 THR A O 1
ATOM 2319 N N . LEU A 1 312 ? -9.122 -8.488 12.847 1.00 93.62 312 LEU A N 1
ATOM 2320 C CA . LEU A 1 312 ? -9.296 -9.606 11.916 1.00 93.62 312 LEU A CA 1
ATOM 2321 C C . LEU A 1 312 ? -8.497 -9.400 10.623 1.00 93.62 312 LEU A C 1
ATOM 2323 O O . LEU A 1 312 ? -7.842 -10.336 10.178 1.00 93.62 312 LEU A O 1
ATOM 2327 N N . LEU A 1 313 ? -8.493 -8.187 10.062 1.00 93.44 313 LEU A N 1
ATOM 2328 C CA . LEU A 1 313 ? -7.678 -7.857 8.884 1.00 93.44 313 LEU A CA 1
ATOM 2329 C C . LEU A 1 313 ? -6.178 -7.985 9.182 1.00 93.44 313 LEU A C 1
ATOM 2331 O O . LEU A 1 313 ? -5.436 -8.587 8.414 1.00 93.44 313 LEU A O 1
ATOM 2335 N N . TYR A 1 314 ? -5.736 -7.494 10.342 1.00 95.19 314 TYR A N 1
ATOM 2336 C CA . TYR A 1 314 ? -4.373 -7.697 10.829 1.00 95.19 314 TYR A CA 1
ATOM 2337 C C . TYR A 1 314 ? -4.027 -9.188 10.928 1.00 95.19 314 TYR A C 1
ATOM 2339 O O . TYR A 1 314 ? -2.950 -9.596 10.497 1.00 95.19 314 TYR A O 1
ATOM 2347 N N . ALA A 1 315 ? -4.927 -10.005 11.484 1.00 93.56 315 ALA A N 1
ATOM 2348 C CA . ALA A 1 315 ? -4.719 -11.442 11.608 1.00 93.56 315 ALA A CA 1
ATOM 2349 C C . ALA A 1 315 ? -4.629 -12.143 10.241 1.00 93.56 315 ALA A C 1
ATOM 2351 O O . ALA A 1 315 ? -3.775 -13.013 10.085 1.00 93.56 315 ALA A O 1
ATOM 2352 N N . ASP A 1 316 ? -5.439 -11.742 9.253 1.00 93.00 316 ASP A N 1
ATOM 2353 C CA . ASP A 1 316 ? -5.340 -12.237 7.871 1.00 93.00 316 ASP A CA 1
ATOM 2354 C C . ASP A 1 316 ? -3.962 -11.927 7.267 1.00 93.00 316 ASP A C 1
ATOM 2356 O O . ASP A 1 316 ? -3.258 -12.852 6.857 1.00 93.00 316 ASP A O 1
ATOM 2360 N N . SER A 1 317 ? -3.499 -10.673 7.322 1.00 93.75 317 SER A N 1
ATOM 2361 C CA . SER A 1 317 ? -2.154 -10.309 6.845 1.00 93.75 317 SER A CA 1
ATOM 2362 C C . SER A 1 317 ? -1.053 -11.074 7.586 1.00 93.75 317 SER A C 1
ATOM 2364 O O . SER A 1 317 ? -0.106 -11.560 6.971 1.00 93.75 317 SER A O 1
ATOM 2366 N N . MET A 1 318 ? -1.182 -11.244 8.906 1.00 93.00 318 MET A N 1
ATOM 2367 C CA . MET A 1 318 ? -0.219 -12.001 9.713 1.00 93.00 318 MET A CA 1
ATOM 2368 C C . MET A 1 318 ? -0.197 -13.495 9.384 1.00 93.00 318 MET A C 1
ATOM 2370 O O . MET A 1 318 ? 0.872 -14.100 9.457 1.00 93.00 318 MET A O 1
ATOM 2374 N N . SER A 1 319 ? -1.336 -14.092 9.015 1.00 92.56 319 SER A N 1
ATOM 2375 C CA . SER A 1 319 ? -1.419 -15.516 8.656 1.00 92.56 319 SER A CA 1
ATOM 2376 C C . SER A 1 319 ? -0.546 -15.863 7.446 1.00 92.56 319 SER A C 1
ATOM 2378 O O . SER A 1 319 ? -0.012 -16.965 7.358 1.00 92.56 319 SER A O 1
ATOM 2380 N N . ARG A 1 320 ? -0.310 -14.877 6.575 1.00 93.56 320 ARG A N 1
ATOM 2381 C CA . ARG A 1 320 ? 0.483 -14.994 5.349 1.00 93.56 320 ARG A CA 1
ATOM 2382 C C . ARG A 1 320 ? 1.979 -14.784 5.574 1.00 93.56 320 ARG A C 1
ATOM 2384 O O . ARG A 1 320 ? 2.758 -14.877 4.631 1.00 93.56 320 ARG A O 1
ATOM 2391 N N . ILE A 1 321 ? 2.421 -14.509 6.799 1.00 92.19 321 ILE A N 1
ATOM 2392 C CA . ILE A 1 321 ? 3.840 -14.332 7.122 1.00 92.19 321 ILE A CA 1
ATOM 2393 C C . ILE A 1 321 ? 4.379 -15.651 7.662 1.00 92.19 321 ILE A C 1
ATOM 2395 O O . ILE A 1 321 ? 4.042 -16.082 8.763 1.00 92.19 321 ILE A O 1
ATOM 2399 N N . LEU A 1 322 ? 5.254 -16.288 6.892 1.00 87.12 322 LEU A N 1
ATOM 2400 C CA . LEU A 1 322 ? 5.851 -17.568 7.237 1.00 87.12 322 LEU A CA 1
ATOM 2401 C C . LEU A 1 322 ? 6.869 -17.362 8.359 1.00 87.12 322 LEU A C 1
ATOM 2403 O O . LEU A 1 322 ? 7.981 -16.888 8.133 1.00 87.12 322 LEU A O 1
ATOM 2407 N N . THR A 1 323 ? 6.507 -17.730 9.585 1.00 77.00 323 THR A N 1
ATOM 2408 C CA . THR A 1 323 ? 7.477 -17.780 10.679 1.00 77.00 323 THR A CA 1
ATOM 2409 C C . THR A 1 323 ? 8.330 -19.038 10.554 1.00 77.00 323 THR A C 1
ATOM 2411 O O . THR A 1 323 ? 7.766 -20.122 10.375 1.00 77.00 323 THR A O 1
ATOM 2414 N N . PRO A 1 324 ? 9.663 -18.948 10.702 1.00 60.72 324 PRO A N 1
ATOM 2415 C CA . PRO A 1 324 ? 10.501 -20.131 10.818 1.00 60.72 324 PRO A CA 1
ATOM 2416 C C . PRO A 1 324 ? 9.973 -21.037 11.937 1.00 60.72 324 PRO A C 1
ATOM 2418 O O . PRO A 1 324 ? 9.732 -20.592 13.064 1.00 60.72 324 PRO A O 1
ATOM 2421 N N . LEU A 1 325 ? 9.764 -22.319 11.622 1.00 51.81 325 LEU A N 1
ATOM 2422 C CA . LEU A 1 325 ? 9.204 -23.321 12.542 1.00 51.81 325 LEU A CA 1
ATOM 2423 C C . LEU A 1 325 ? 10.034 -23.502 13.826 1.00 51.81 325 LEU A C 1
ATOM 2425 O O . LEU A 1 325 ? 9.546 -24.077 14.795 1.00 51.81 325 LEU A O 1
ATOM 2429 N N . THR A 1 326 ? 11.247 -22.950 13.887 1.00 44.53 326 THR A N 1
ATOM 2430 C CA . THR A 1 326 ? 12.140 -22.969 15.052 1.00 44.53 326 THR A CA 1
ATOM 2431 C C . THR A 1 326 ? 11.581 -22.265 16.297 1.00 44.53 326 THR A C 1
ATOM 2433 O O . THR A 1 326 ? 12.148 -22.427 17.376 1.00 44.53 326 THR A O 1
ATOM 2436 N N . ARG A 1 327 ? 10.452 -21.539 16.214 1.00 40.81 327 ARG A N 1
ATOM 2437 C CA . ARG A 1 327 ? 9.790 -20.922 17.389 1.00 40.81 327 ARG A CA 1
ATOM 2438 C C . ARG A 1 327 ? 8.299 -21.202 17.562 1.00 40.81 327 ARG A C 1
ATOM 2440 O O . ARG A 1 327 ? 7.733 -20.785 18.573 1.00 40.81 327 ARG A O 1
ATOM 2447 N N . ALA A 1 328 ? 7.664 -21.900 16.624 1.00 42.25 328 ALA A N 1
ATOM 2448 C CA . ALA A 1 328 ? 6.224 -22.148 16.685 1.00 42.25 328 ALA A CA 1
ATOM 2449 C C . ALA A 1 328 ? 5.826 -23.129 17.801 1.00 42.25 328 ALA A C 1
ATOM 2451 O O . ALA A 1 328 ? 4.656 -23.190 18.156 1.00 42.25 328 ALA A O 1
ATOM 2452 N N . SER A 1 329 ? 6.773 -23.858 18.405 1.00 42.62 329 SER A N 1
ATOM 2453 C CA . SER A 1 329 ? 6.404 -24.849 19.415 1.00 42.62 329 SER A CA 1
ATOM 2454 C C . SER A 1 329 ? 6.098 -24.298 20.812 1.00 42.62 329 SER A C 1
ATOM 2456 O O . SER A 1 329 ? 5.636 -25.104 21.614 1.00 42.62 329 SER A O 1
ATOM 2458 N N . GLN A 1 330 ? 6.314 -23.009 21.162 1.00 42.53 330 GLN A N 1
ATOM 2459 C CA . GLN A 1 330 ? 6.167 -22.625 22.589 1.00 42.53 330 GLN A CA 1
ATOM 2460 C C . GLN A 1 330 ? 5.632 -21.239 23.023 1.00 42.53 330 GLN A C 1
ATOM 2462 O O . GLN A 1 330 ? 5.283 -21.152 24.196 1.00 42.53 330 GLN A O 1
ATOM 2467 N N . VAL A 1 331 ? 5.556 -20.144 22.239 1.00 41.84 331 VAL A N 1
ATOM 2468 C CA . VAL A 1 331 ? 5.326 -18.812 22.893 1.00 41.84 331 VAL A CA 1
ATOM 2469 C C . VAL A 1 331 ? 4.451 -17.788 22.142 1.00 41.84 331 VAL A C 1
ATOM 2471 O O . VAL A 1 331 ? 4.754 -16.598 22.141 1.00 41.84 331 VAL A O 1
ATOM 2474 N N . GLY A 1 332 ? 3.331 -18.171 21.524 1.00 50.12 332 GLY A N 1
ATOM 2475 C CA . GLY A 1 332 ? 2.423 -17.126 21.003 1.00 50.12 332 GLY A CA 1
ATOM 2476 C C . GLY A 1 332 ? 1.094 -17.565 20.408 1.00 50.12 332 GLY A C 1
ATOM 2477 O O . GLY A 1 332 ? 0.145 -16.783 20.412 1.00 50.12 332 GLY A O 1
ATOM 2478 N N . GLN A 1 333 ? 0.997 -18.812 19.950 1.00 48.97 333 GLN A N 1
ATOM 2479 C CA . GLN A 1 333 ? -0.253 -19.357 19.420 1.00 48.97 333 GLN A CA 1
ATOM 2480 C C . GLN A 1 333 ? -1.297 -19.536 20.539 1.00 48.97 333 GLN A C 1
ATOM 2482 O O . GLN A 1 333 ? -2.471 -19.225 20.343 1.00 48.97 333 GLN A O 1
ATOM 2487 N N . ASP A 1 334 ? -0.847 -19.892 21.747 1.00 55.25 334 ASP A N 1
ATOM 2488 C CA . ASP A 1 334 ? -1.716 -20.165 22.895 1.00 55.25 334 ASP A CA 1
ATOM 2489 C C . ASP A 1 334 ? -2.493 -18.936 23.395 1.00 55.25 334 ASP A C 1
ATOM 2491 O O . ASP A 1 334 ? -3.670 -19.060 23.720 1.00 55.25 334 ASP A O 1
ATOM 2495 N N . ASP A 1 335 ? -1.898 -17.735 23.432 1.00 62.19 335 ASP A N 1
ATOM 2496 C CA . ASP A 1 335 ? -2.582 -16.542 23.973 1.00 62.19 335 ASP A CA 1
ATOM 2497 C C . ASP A 1 335 ? -3.582 -15.932 22.974 1.00 62.19 335 ASP A C 1
ATOM 2499 O O . ASP A 1 335 ? -4.684 -15.531 23.357 1.00 62.19 335 ASP A O 1
ATOM 2503 N N . LEU A 1 336 ? -3.251 -15.904 21.676 1.00 57.75 336 LEU A N 1
ATOM 2504 C CA . LEU A 1 336 ? -4.160 -15.391 20.647 1.00 57.75 336 LEU A CA 1
ATOM 2505 C C . LEU A 1 336 ? -5.327 -16.357 20.402 1.00 57.75 336 LEU A C 1
ATOM 2507 O O . LEU A 1 336 ? -6.481 -15.921 20.391 1.00 57.75 336 LEU A O 1
ATOM 2511 N N . CYS A 1 337 ? -5.062 -17.663 20.294 1.00 60.78 337 CYS A N 1
ATOM 2512 C CA . CYS A 1 337 ? -6.130 -18.652 20.164 1.00 60.78 337 CYS A CA 1
ATOM 2513 C C . CYS A 1 337 ? -6.973 -18.755 21.436 1.00 60.78 337 CYS A C 1
ATOM 2515 O O . CYS A 1 337 ? -8.194 -18.827 21.332 1.00 60.78 337 CYS A O 1
ATOM 2517 N N . ALA A 1 338 ? -6.394 -18.640 22.638 1.00 62.97 338 ALA A N 1
ATOM 2518 C CA . ALA A 1 338 ? -7.191 -18.573 23.864 1.00 62.97 338 ALA A CA 1
ATOM 2519 C C . ALA A 1 338 ? -8.095 -17.330 23.924 1.00 62.97 338 ALA A C 1
ATOM 2521 O O . ALA A 1 338 ? -9.181 -17.396 24.502 1.00 62.97 338 ALA A O 1
ATOM 2522 N N . LYS A 1 339 ? -7.683 -16.196 23.342 1.00 67.81 339 LYS A N 1
ATOM 2523 C CA . LYS A 1 339 ? -8.516 -14.985 23.249 1.00 67.81 339 LYS A CA 1
ATOM 2524 C C . LYS A 1 339 ? -9.628 -15.127 22.209 1.00 67.81 339 LYS A C 1
ATOM 2526 O O . LYS A 1 339 ? -10.762 -14.758 22.504 1.00 67.81 339 LYS A O 1
ATOM 2531 N N . LEU A 1 340 ? -9.335 -15.699 21.042 1.00 57.28 340 LEU A N 1
ATOM 2532 C CA . LEU A 1 340 ? -10.304 -15.888 19.957 1.00 57.28 340 LEU A CA 1
ATOM 2533 C C . LEU A 1 340 ? -11.315 -17.016 20.248 1.00 57.28 340 LEU A C 1
ATOM 2535 O O . LEU A 1 340 ? -12.502 -16.875 19.958 1.00 57.28 340 LEU A O 1
ATOM 2539 N N . LEU A 1 341 ? -10.891 -18.098 20.911 1.00 64.56 341 LEU A N 1
ATOM 2540 C CA . LEU A 1 341 ? -11.777 -19.205 21.297 1.00 64.56 341 LEU A CA 1
ATOM 2541 C C . LEU A 1 341 ? -12.790 -18.825 22.391 1.00 64.56 341 LEU A C 1
ATOM 2543 O O . LEU A 1 341 ? -13.826 -19.475 22.528 1.00 64.56 341 LEU A O 1
ATOM 2547 N N . ARG A 1 342 ? -12.536 -17.750 23.154 1.00 67.12 342 ARG A N 1
ATOM 2548 C CA . ARG A 1 342 ? -13.504 -17.203 24.125 1.00 67.12 342 ARG A CA 1
ATOM 2549 C C . ARG A 1 342 ? -14.706 -16.539 23.459 1.00 67.12 342 ARG A C 1
ATOM 2551 O O . ARG A 1 342 ? -15.755 -16.445 24.090 1.00 67.12 342 ARG A O 1
ATOM 2558 N N . THR A 1 343 ? -14.562 -16.063 22.224 1.00 62.53 343 THR A N 1
ATOM 2559 C CA . THR A 1 343 ? -15.625 -15.363 21.489 1.00 62.53 343 THR A CA 1
ATOM 2560 C C . THR A 1 343 ? -16.264 -16.233 20.406 1.00 62.53 343 THR A C 1
ATOM 2562 O O . THR A 1 343 ? -17.448 -16.059 20.119 1.00 62.53 343 THR A O 1
ATOM 2565 N N . ARG A 1 344 ? -15.544 -17.219 19.850 1.00 55.38 344 ARG A N 1
ATOM 2566 C CA . ARG A 1 344 ? -16.101 -18.276 18.988 1.00 55.38 344 ARG A CA 1
ATOM 2567 C C . ARG A 1 344 ? -15.439 -19.618 19.265 1.00 55.38 344 ARG A C 1
ATOM 2569 O O . ARG A 1 344 ? -14.233 -19.749 19.136 1.00 55.38 344 ARG A O 1
ATOM 2576 N N . THR A 1 345 ? -16.239 -20.642 19.537 1.00 51.69 345 THR A N 1
ATOM 2577 C CA . THR A 1 345 ? -15.754 -21.975 19.933 1.00 51.69 345 THR A CA 1
ATOM 2578 C C . THR A 1 345 ? -15.194 -22.831 18.796 1.00 51.69 345 THR A C 1
ATOM 2580 O O . THR A 1 345 ? -14.730 -23.930 19.069 1.00 51.69 345 THR A O 1
ATOM 2583 N N . ASN A 1 346 ? -15.243 -22.371 17.542 1.00 52.06 346 ASN A N 1
ATOM 2584 C CA . ASN A 1 346 ? -14.808 -23.156 16.387 1.00 52.06 346 ASN A CA 1
ATOM 2585 C C . ASN A 1 346 ? -14.145 -22.254 15.341 1.00 52.06 346 ASN A C 1
ATOM 2587 O O . ASN A 1 346 ? -14.812 -21.678 14.480 1.00 52.06 346 ASN A O 1
ATOM 2591 N N . ILE A 1 347 ? -12.830 -22.089 15.459 1.00 57.94 347 ILE A N 1
ATOM 2592 C CA . ILE A 1 347 ? -12.006 -21.386 14.476 1.00 57.94 347 ILE A CA 1
ATOM 2593 C C . ILE A 1 347 ? -10.960 -22.403 13.993 1.00 57.94 347 ILE A C 1
ATOM 2595 O O . ILE A 1 347 ? -10.063 -22.712 14.774 1.00 57.94 347 ILE A O 1
ATOM 2599 N N . PRO A 1 348 ? -11.053 -22.914 12.747 1.00 52.81 348 PRO A N 1
ATOM 2600 C CA . PRO A 1 348 ? -10.161 -23.960 12.222 1.00 52.81 348 PRO A CA 1
ATOM 2601 C C . PRO A 1 348 ? -8.666 -23.616 12.322 1.00 52.81 348 PRO A C 1
ATOM 2603 O O . PRO A 1 348 ? -7.833 -24.485 12.529 1.00 52.81 348 PRO A O 1
ATOM 2606 N N . PHE A 1 349 ? -8.330 -22.323 12.269 1.00 48.72 349 PHE A N 1
ATOM 2607 C CA . PHE A 1 349 ? -6.976 -21.794 12.479 1.00 48.72 349 PHE A CA 1
ATOM 2608 C C . PHE A 1 349 ? -6.373 -22.111 13.866 1.00 48.72 349 PHE A C 1
ATOM 2610 O O . PHE A 1 349 ? -5.156 -22.087 14.029 1.00 48.72 349 PHE A O 1
ATOM 2617 N N . CYS A 1 350 ? -7.208 -22.388 14.872 1.00 59.59 350 CYS A N 1
ATOM 2618 C CA . CYS A 1 350 ? -6.788 -22.711 16.238 1.00 59.59 350 CYS A CA 1
ATOM 2619 C C . CYS A 1 350 ? -6.817 -24.214 16.551 1.00 59.59 350 CYS A C 1
ATOM 2621 O O . CYS A 1 350 ? -6.632 -24.596 17.708 1.00 59.59 350 CYS A O 1
ATOM 2623 N N . GLU A 1 351 ? -7.058 -25.069 15.555 1.00 58.12 351 GLU A N 1
ATOM 2624 C CA . GLU A 1 351 ? -6.903 -26.513 15.710 1.00 58.12 351 GLU A CA 1
ATOM 2625 C C . GLU A 1 351 ? -5.409 -26.867 15.733 1.00 58.12 351 GLU A C 1
ATOM 2627 O O . GLU A 1 351 ? -4.607 -26.322 14.972 1.00 58.12 351 GLU A O 1
ATOM 2632 N N . ALA A 1 352 ? -5.013 -27.750 16.656 1.00 50.78 352 ALA A N 1
ATOM 2633 C CA . ALA A 1 352 ? -3.626 -28.186 16.757 1.00 50.78 352 ALA A CA 1
ATOM 2634 C C . ALA A 1 352 ? -3.204 -28.866 15.440 1.00 50.78 352 ALA A C 1
ATOM 2636 O O . ALA A 1 352 ? -3.963 -29.695 14.930 1.00 50.78 352 ALA A O 1
ATOM 2637 N N . PRO A 1 353 ? -2.021 -28.547 14.883 1.00 49.31 353 PRO A N 1
ATOM 2638 C CA . PRO A 1 353 ? -1.588 -29.132 13.623 1.00 49.31 353 PRO A CA 1
ATOM 2639 C C . PRO A 1 353 ? -1.485 -30.658 13.737 1.00 49.31 353 PRO A C 1
ATOM 2641 O O . PRO A 1 353 ? -0.988 -31.185 14.735 1.00 49.31 353 PRO A O 1
ATOM 2644 N N . ASP A 1 354 ? -1.945 -31.357 12.697 1.00 45.25 354 ASP A N 1
ATOM 2645 C CA . ASP A 1 354 ? -1.794 -32.804 12.551 1.00 45.25 354 ASP A CA 1
ATOM 2646 C C . ASP A 1 354 ? -0.299 -33.153 12.504 1.00 45.25 354 ASP A C 1
ATOM 2648 O O . ASP A 1 354 ? 0.427 -32.789 11.577 1.00 45.25 354 ASP A O 1
ATOM 2652 N N . THR A 1 355 ? 0.176 -33.840 13.540 1.00 46.44 355 THR A N 1
ATOM 2653 C CA . THR A 1 355 ? 1.588 -34.185 13.737 1.00 46.44 355 THR A CA 1
ATOM 2654 C C . THR A 1 355 ? 2.070 -35.328 12.840 1.00 46.44 355 THR A C 1
ATOM 2656 O O . THR A 1 355 ? 3.218 -35.750 12.965 1.00 46.44 355 THR A O 1
ATOM 2659 N N . SER A 1 356 ? 1.231 -35.842 11.932 1.00 41.38 356 SER A N 1
ATOM 2660 C CA . SER A 1 356 ? 1.569 -36.969 11.050 1.00 41.38 356 SER A CA 1
ATOM 2661 C C . SER A 1 356 ? 2.316 -36.595 9.760 1.00 41.38 356 SER A C 1
ATOM 2663 O O . SER A 1 356 ? 2.814 -37.482 9.065 1.00 41.38 356 SER A O 1
ATOM 2665 N N . LEU A 1 357 ? 2.455 -35.304 9.443 1.00 42.38 357 LEU A N 1
ATOM 2666 C CA . LEU A 1 357 ? 3.241 -34.817 8.306 1.00 42.38 357 LEU A CA 1
ATOM 2667 C C . LEU A 1 357 ? 4.628 -34.358 8.776 1.00 42.38 357 LEU A C 1
ATOM 2669 O O . LEU A 1 357 ? 4.801 -33.229 9.233 1.00 42.38 357 LEU A O 1
ATOM 2673 N N . GLU A 1 358 ? 5.636 -35.223 8.632 1.00 38.28 358 GLU A N 1
ATOM 2674 C CA . GLU A 1 358 ? 7.049 -34.831 8.725 1.00 38.28 358 GLU A CA 1
ATOM 2675 C C . GLU A 1 358 ? 7.377 -33.829 7.604 1.00 38.28 358 GLU A C 1
ATOM 2677 O O . GLU A 1 358 ? 7.768 -34.187 6.491 1.00 38.28 358 GLU A O 1
ATOM 2682 N N . ALA A 1 359 ? 7.190 -32.540 7.885 1.00 39.03 359 ALA A N 1
ATOM 2683 C CA . ALA A 1 359 ? 7.694 -31.467 7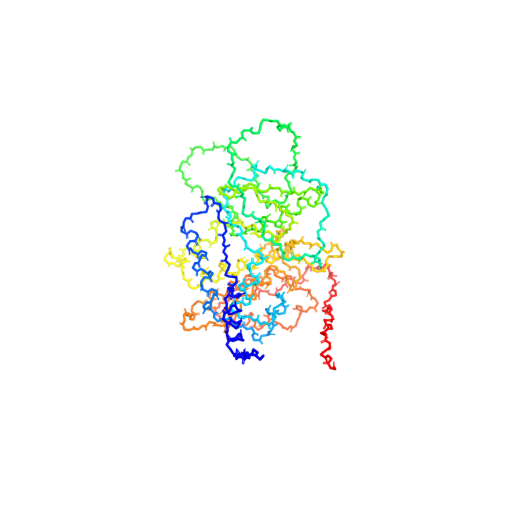.048 1.00 39.03 359 ALA A CA 1
ATOM 2684 C C . ALA A 1 359 ? 9.225 -31.458 7.139 1.00 39.03 359 ALA A C 1
ATOM 2686 O O . ALA A 1 359 ? 9.786 -31.394 8.233 1.00 39.03 359 ALA A O 1
ATOM 2687 N N . GLN A 1 360 ? 9.909 -31.505 5.993 1.00 34.72 360 GLN A N 1
ATOM 2688 C CA . GLN A 1 360 ? 11.349 -31.257 5.928 1.00 34.72 360 GLN A CA 1
ATOM 2689 C C . GLN A 1 360 ? 11.635 -29.880 6.537 1.00 34.72 360 GLN A C 1
ATOM 2691 O O . GLN A 1 360 ? 11.303 -28.842 5.961 1.00 34.72 360 GLN A O 1
ATOM 2696 N N . VAL A 1 361 ? 12.217 -29.894 7.735 1.00 35.12 361 VAL A N 1
ATOM 2697 C CA . VAL A 1 361 ? 12.576 -28.702 8.495 1.00 35.12 361 VAL A CA 1
ATOM 2698 C C . VAL A 1 361 ? 13.774 -28.060 7.816 1.00 35.12 361 VAL A C 1
ATOM 2700 O O . VAL A 1 361 ? 14.917 -28.491 7.931 1.00 35.12 361 VAL A O 1
ATOM 2703 N N . LEU A 1 362 ? 13.473 -27.024 7.059 1.00 35.31 362 LEU A N 1
ATOM 2704 C CA . LEU A 1 362 ? 14.430 -26.089 6.511 1.00 35.31 362 LEU A CA 1
ATOM 2705 C C . LEU A 1 362 ? 14.769 -25.091 7.638 1.00 35.31 362 LEU A C 1
ATOM 2707 O O . LEU A 1 362 ? 14.063 -24.102 7.824 1.00 35.31 362 LEU A O 1
ATOM 2711 N N . GLU A 1 363 ? 15.785 -25.403 8.453 1.00 29.23 363 GLU A N 1
ATOM 2712 C CA . GLU A 1 363 ? 16.343 -24.474 9.451 1.00 29.23 363 GLU A CA 1
ATOM 2713 C C . GLU A 1 363 ? 17.025 -23.305 8.733 1.00 29.23 363 GLU A C 1
ATOM 2715 O O . GLU A 1 363 ? 17.911 -23.524 7.906 1.00 29.23 363 GLU A O 1
ATOM 2720 N N . TRP A 1 364 ? 16.639 -22.063 9.047 1.00 40.91 364 TRP A N 1
ATOM 2721 C CA . TRP A 1 364 ? 17.281 -20.883 8.467 1.00 40.91 364 TRP A CA 1
ATOM 2722 C C . TRP A 1 364 ? 17.504 -19.780 9.496 1.00 40.91 364 TRP A C 1
ATOM 2724 O O . TRP A 1 364 ? 16.665 -19.517 10.355 1.00 40.91 364 TRP A O 1
ATOM 2734 N N . ASP A 1 365 ? 18.677 -19.166 9.370 1.00 32.91 365 ASP A N 1
ATOM 2735 C CA . ASP A 1 365 ? 19.313 -18.281 10.338 1.00 32.91 365 ASP A CA 1
ATOM 2736 C C . ASP A 1 365 ? 18.578 -16.940 10.448 1.00 32.91 365 ASP A C 1
ATOM 2738 O O . ASP A 1 365 ? 18.477 -16.196 9.476 1.00 32.91 365 ASP A O 1
ATOM 2742 N N . ASP A 1 366 ? 18.033 -16.651 11.626 1.00 39.22 366 ASP A N 1
ATOM 2743 C CA . ASP A 1 366 ? 17.293 -15.432 11.971 1.00 39.22 366 ASP A CA 1
ATOM 2744 C C . ASP A 1 366 ? 18.180 -14.376 12.643 1.00 39.22 366 ASP A C 1
ATOM 2746 O O . ASP A 1 366 ? 17.658 -13.457 13.273 1.00 39.22 366 ASP A O 1
ATOM 2750 N N . ALA A 1 367 ? 19.509 -14.466 12.534 1.00 30.39 367 ALA A N 1
ATOM 2751 C CA . ALA A 1 367 ? 20.376 -13.420 13.060 1.00 30.39 367 ALA A CA 1
ATOM 2752 C C . ALA A 1 367 ? 20.025 -12.067 12.400 1.00 30.39 367 ALA A C 1
ATOM 2754 O O . ALA A 1 367 ? 20.237 -11.900 11.193 1.00 30.39 367 ALA A O 1
ATOM 2755 N N . PRO A 1 368 ? 19.472 -11.081 13.139 1.00 33.81 368 PRO A N 1
ATOM 2756 C CA . PRO A 1 368 ? 19.411 -9.728 12.622 1.00 33.81 368 PRO A CA 1
ATOM 2757 C C . PRO A 1 368 ? 20.859 -9.287 12.414 1.00 33.81 368 PRO A C 1
ATOM 2759 O O . PRO A 1 368 ? 21.662 -9.360 13.347 1.00 33.81 368 PRO A O 1
ATOM 2762 N N . GLU A 1 369 ? 21.206 -8.848 11.204 1.00 32.81 369 GLU A N 1
ATOM 2763 C CA . GLU A 1 369 ? 22.449 -8.107 11.007 1.00 32.81 369 GLU A CA 1
ATOM 2764 C C . GLU A 1 369 ? 22.473 -6.984 12.046 1.00 32.81 369 GLU A C 1
ATOM 2766 O O . GLU A 1 369 ? 21.569 -6.144 12.105 1.00 32.81 369 GLU A O 1
ATOM 2771 N N . ALA A 1 370 ? 23.467 -7.028 12.933 1.00 29.47 370 ALA A N 1
ATOM 2772 C CA . ALA A 1 370 ? 23.670 -5.993 13.922 1.00 29.47 370 ALA A CA 1
ATOM 2773 C C . ALA A 1 370 ? 23.931 -4.684 13.172 1.00 29.47 370 ALA A C 1
ATOM 2775 O O . ALA A 1 370 ? 24.990 -4.489 12.580 1.00 29.47 370 ALA A O 1
ATOM 2776 N N . VAL A 1 371 ? 22.944 -3.791 13.178 1.00 29.83 371 VAL A N 1
ATOM 2777 C CA . VAL A 1 371 ? 23.114 -2.427 12.689 1.00 29.83 371 VAL A CA 1
ATOM 2778 C C . VAL A 1 371 ? 24.004 -1.709 13.699 1.00 29.83 371 VAL A C 1
ATOM 2780 O O . VAL A 1 371 ? 23.539 -1.289 14.761 1.00 29.83 371 VAL A O 1
ATOM 2783 N N . GLU A 1 372 ? 25.296 -1.581 13.393 1.00 28.03 372 GLU A N 1
ATOM 2784 C CA . GLU A 1 372 ? 26.150 -0.622 14.087 1.00 28.03 372 GLU A CA 1
ATOM 2785 C C . GLU A 1 372 ? 25.639 0.785 13.766 1.00 28.03 372 GLU A C 1
ATOM 2787 O O . GLU A 1 372 ? 25.839 1.322 12.676 1.00 28.03 372 GLU A O 1
ATOM 2792 N N . LEU A 1 373 ? 24.933 1.385 14.725 1.00 31.20 373 LEU A N 1
ATOM 2793 C CA . LEU A 1 373 ? 24.600 2.801 14.665 1.00 31.20 373 LEU A CA 1
ATOM 2794 C C . LEU A 1 373 ? 25.907 3.609 14.662 1.00 31.20 373 LEU A C 1
ATOM 2796 O O . LEU A 1 373 ? 26.807 3.301 15.453 1.00 31.20 373 LEU A O 1
ATOM 2800 N N . PRO A 1 374 ? 26.026 4.659 13.830 1.00 31.02 374 PRO A N 1
ATOM 2801 C CA . PRO A 1 374 ? 27.197 5.518 13.855 1.00 31.02 374 PRO A CA 1
ATOM 2802 C C . PRO A 1 374 ? 27.362 6.085 15.264 1.00 31.02 374 PRO A C 1
ATOM 2804 O O . PRO A 1 374 ? 26.455 6.719 15.814 1.00 31.02 374 PRO A O 1
ATOM 2807 N N . LYS A 1 375 ? 28.531 5.837 15.864 1.00 35.44 375 LYS A N 1
ATOM 2808 C CA . LYS A 1 375 ? 28.920 6.475 17.120 1.00 35.44 375 LYS A CA 1
ATOM 2809 C C . LYS A 1 375 ? 28.825 7.983 16.903 1.00 35.44 375 LYS A C 1
ATOM 2811 O O . LYS A 1 375 ? 29.480 8.517 16.010 1.00 35.44 375 LYS A O 1
ATOM 2816 N N . ARG A 1 376 ? 28.004 8.669 17.703 1.00 29.34 376 ARG A N 1
ATOM 2817 C CA . ARG A 1 376 ? 28.114 10.126 17.845 1.00 29.34 376 ARG A CA 1
ATOM 2818 C C . ARG A 1 376 ? 29.548 10.417 18.303 1.00 29.34 376 ARG A C 1
ATOM 2820 O O . ARG A 1 376 ? 29.871 10.085 19.441 1.00 29.34 376 ARG A O 1
ATOM 2827 N N . GLY A 1 377 ? 30.381 10.970 17.417 1.00 45.31 377 GLY A N 1
ATOM 2828 C CA . GLY A 1 377 ? 31.644 11.620 17.798 1.00 45.31 377 GLY A CA 1
ATOM 2829 C C . GLY A 1 377 ? 31.354 12.752 18.788 1.00 45.31 377 GLY A C 1
ATOM 2830 O O . GLY A 1 377 ? 30.248 13.303 18.780 1.00 45.31 377 GLY A O 1
ATOM 2831 N N . GLU A 1 378 ? 32.200 13.017 19.783 1.00 37.25 378 GLU A N 1
ATOM 2832 C CA . GLU A 1 378 ? 33.612 13.445 19.648 1.00 37.25 378 GLU A CA 1
ATOM 2833 C C . GLU A 1 378 ? 33.779 14.652 18.725 1.00 37.25 378 GLU A C 1
ATOM 2835 O O . GLU A 1 378 ? 33.534 14.513 17.505 1.00 37.25 378 GLU A O 1
#

Foldseek 3Di:
DDDPDDPPVVVVVVVVVVVPPCPLDQQDADEFPPCDPVNVVLLVLLSVCLQVFFFDDPPCLLCVLLVHPDSHSSRLRSSLNLQAYYEYEPPPDPVPWPQPQPDQDDADFLVRDDRPDDDPQPDDDPPDDDPDDDDDDPDDDDDDPDDDDDDDDDDDPDPPPPPDDWFAKALVLLVQLVVCVVVSGWIWDQRHVRGTDTSSASSSNYMYGTPNLQDPPDPVDDNVCSNAPQSSLVNVLQSQLNSLQQSDDPPPPRSDGGDWADADDPPQPRHRDSQAAEDCSHSLNSSLSSLVRSLVRPDPSADPVSSVSSVVVSVVSVSRYDDQPPPPPDPDLVVVLVVVCVVPVDDPSSDDDDPPDPDPRPDDDPDDPPPPDPPPDD

Radius of gyration: 24.2 Å; Cα contacts (8 Å, |Δi|>4): 499; chains: 1; bounding box: 62×93×63 Å

pLDDT: mean 71.33, std 23.85, range [28.03, 97.75]

Secondary structure (DSSP, 8-state):
------HHHHHHHHHHHHTTS--------EE-TTS-HHHHHHHHHHHHHHHH-----TTSHHHHHHT-S---HHHHHHHHHTT--EEEETT--GGG-----BS---PPPTTT----PPPP-PPP--------PPP--------S-------------S-----SPPP-EEEHHHHHHHHHHHTTSBEEEEETTTEEEEESSGGG-EEEE-GGGGS-SSTTS-GGGTTSHHHHHHHHHHHHHHHHTTT--TTSTT--SS--PEEPPTTSTTTTSEEEB-STTSHHHHHHHHHHHHHHH--TTS-HHHHHHHHHHHHHHHHTB---GGGTTTSSHHHHHHHHHTT-S--GGGSPP-TT----------------PPP---

Sequence (378 aa):
MFKLRSCAQVIAALSLIFAGLLAEAAVEFQYSTGVTEKQRELLTKDLARLSGQNFGDSSGELRRVLGLPDVSASSLESWLSTRARYVIDEKHPFNAFTIFALAPVEYPAAGDAKPVEAPPAPAQPDNARVDGVPRNAEVAQAAAPAEGGGGTPSTSDSPAEESGPTIVMANMGAALYMVGRQNNVVVGFNMLGGGLVPITSPRVGLFQVGRGLFQPLSPKWAQEVIEDFVHSMFRMDTLFHEARHTDGSARIAAKQLGFAHEICPPGHEMAGFPACDRPSNGPYRVGSLIMKSAIEGCGPECSARDKEILTLLYADSMSRILTPLTRASQVGQDDLCAKLLRTRTNIPFCEAPDTSLEAQVLEWDDAPEAVELPKRGE